Protein AF-0000000085035818 (afdb_homodimer)

Foldseek 3Di:
DPVCLVCVCQVCVVDDLLLLVVLVVVVCVVQFDDDFAEEEEEQCFLNSNQQSVLVVRHQYEYEHQDPSRQVNNCVVCPPRPSYYYYHDDLLPDDAADGQEYEYEDANLFQCLDPVSSLSNLLSVLRRHDAFGKYKYKHFAVQLCVVVVVAAQFWDWDWTDDDQKIKIKTKHWDADPVSQKIKMKIKIWMARNVVRDIDIDIDIGITHHDAPVRVQVSQVVSQKHWPAKDLDSDPDHDDSNRRMIITMITNHNPPPPPPVPPD/DPVCLVCVCQVCVVDDLLLLVVLVVVVCVVQFDDDFAEEEEEQCFLNSNQQSVLVVRHQYEYEHQDPSRQVNNCVVCPPRPSYYYYHDDLLPDDAADGQEYEYEDANLFQCLDPVSSLSNLLSVLRRHDAFHKYKYKHFAVQLCVVVVVAAQFWDWDWGDDVQKIKIKTKHWDADPVSQKIKMKIKIWMARNVVRDIDIDIDIGITHHDAPVRVQVSQVVSQKHWPAKDLDSDPDHDDSNRRMIITMITNHNPPPPDPVPPD

Nearest PDB structures (foldseek):
  7wzg-assembly1_A  TM=8.743E-01  e=3.008E-20  Streptomyces sp.
  3uj7-assembly1_A  TM=7.938E-01  e=1.396E-10  Plasmodium falciparum
  4iv8-assembly1_B  TM=7.281E-01  e=2.284E-10  Plasmodium knowlesi strain H
  4mwz-assembly1_A  TM=7.993E-01  e=1.847E-09  Plasmodium vivax Sal-1
  4krg-assembly2_B  TM=5.526E-01  e=1.899E-10  Haemonchus contortus

Organism: Korarchaeum cryptofilum (strain OPF8) (NCBI:txid374847)

InterPro domains:
  IPR029063 S-adenosyl-L-methionine-dependent methyltransferase superfamily [G3DSA:3.40.50.150] (6-232)
  IPR029063 S-adenosyl-L-methionine-dependent methyltransferase superfamily [SSF53335] (2-249)
  IPR041698 Methyltransferase domain 25 [PF13649] (39-132)

Sequence (524 aa):
MDRYAQYYDLLYANRNVSEEVDFLEEVIKKFYKGRARRVLDVGCGTGMHSIEFGRRGYEVVGIDVSEDMINRAREKAKGMENVKFLVGDASNMELRGFDVAIAMYGVISYFTEDESLVKFLEAARRSLVDGGLFIFDTWNILGVIEKRVYYEMPIPELRKSGNSLAIKESSWKIDLKDQIAALDIGWSIIDLSRGSVDIMDHKIRLRLFTPREIRYILRSRSFSVCEIYPDYEIVPFSGSSPEMVVVAKASHEELMGEYEQGMDRYAQYYDLLYANRNVSEEVDFLEEVIKKFYKGRARRVLDVGCGTGMHSIEFGRRGYEVVGIDVSEDMINRAREKAKGMENVKFLVGDASNMELRGFDVAIAMYGVISYFTEDESLVKFLEAARRSLVDGGLFIFDTWNILGVIEKRVYYEMPIPELRKSGNSLAIKESSWKIDLKDQIAALDIGWSIIDLSRGSVDIMDHKIRLRLFTPREIRYILRSRSFSVCEIYPDYEIVPFSGSSPEMVVVAKASHEELMGEYEQG

Secondary structure (DSSP, 8-state):
--HHHHHHHHHTTT--HHHHHHHHHHHHHHHSSS---EEEEET-TTTHHHHHHHHTT-EEEEEES-HHHHHHHHHHTTT-TTEEEEE--GGG-----EEEEEE-SSGGGG--SHHHHHHHHHHHHHHEEEEEEEEEEEEBHHHHHHHT---SS-EEEEEEETTEEEEEEEEEEEETTTTEEEEEEEEEEEETTTTEEEEEEEEEEEE-B-HHHHHHHHHTTTEEEEEEESSSS-SPPPTT-SEEEEEEEE-------STTT-/--HHHHHHHHHTTT--HHHHHHHHHHHHHHHSSS---EEEEET-TTTHHHHHHHHTT-EEEEEES-HHHHHHHHHHTTT-TTEEEEE--GGG-----EEEEEE-SSGGGG--SHHHHHHHHHHHHHHEEEEEEEEEEEEBHHHHHHHT---SS-EEEEEEETTEEEEEEEEEEEETTTTEEEEEEEEEEEETTTTEEEEEEEEEEEE-B-HHHHHHHHHTTTEEEEEEESSSS-SPPPTT-SEEEEEEEE-------STTT-

Radius of gyration: 27.31 Å; Cα contacts (8 Å, |Δi|>4): 1173; chains: 2; bounding box: 54×88×66 Å

pLDDT: mean 89.78, std 13.77, range [18.83, 98.81]

Solvent-accessible surface area (backbone atoms only — not comparable to full-atom values): 26909 Å² total; per-residue (Å²): 132,63,65,61,48,78,41,42,66,51,76,47,51,87,57,58,60,70,55,44,48,51,41,51,49,54,51,45,62,72,68,36,86,71,83,79,47,33,35,35,27,39,55,30,50,57,26,64,66,43,49,53,43,28,76,71,70,29,37,23,40,27,29,20,68,46,60,54,20,41,54,49,19,51,62,73,39,64,89,43,85,47,46,47,75,44,74,39,55,63,48,70,43,86,54,65,72,18,37,31,35,38,23,54,90,33,44,65,17,60,41,69,46,70,67,55,37,49,36,25,50,49,23,54,47,59,19,32,35,87,52,11,38,43,37,33,28,38,46,18,45,58,4,29,53,67,65,54,75,61,36,70,60,63,53,79,43,81,35,72,50,91,60,33,38,35,38,35,32,37,25,41,48,70,42,55,48,78,31,35,34,42,34,45,38,36,38,43,37,33,35,65,85,76,69,44,74,48,78,49,73,52,76,50,61,32,33,44,37,46,63,57,54,52,50,52,57,37,45,77,56,41,24,42,73,74,48,56,18,39,48,77,47,99,48,86,52,53,36,60,35,40,31,34,30,38,35,25,29,33,36,84,70,68,79,68,70,70,73,71,79,114,131,61,65,61,49,79,43,41,64,51,75,47,53,86,55,58,60,70,55,44,48,51,39,51,50,53,50,44,62,72,68,35,86,72,83,77,46,33,35,33,27,40,54,29,50,57,26,64,65,42,49,54,42,28,76,73,69,30,37,24,42,28,30,21,68,47,59,54,20,40,53,48,19,51,62,74,40,64,90,43,86,47,46,46,75,43,73,40,54,64,49,70,44,87,54,66,71,18,38,30,36,37,22,54,90,34,44,66,19,60,40,68,45,70,69,55,37,50,36,25,50,50,25,54,47,58,19,32,36,87,52,11,38,43,37,34,30,36,45,19,44,59,4,29,53,67,66,53,75,62,35,71,59,64,51,79,45,82,34,72,50,91,60,34,39,34,38,36,32,37,24,39,48,71,43,56,48,78,32,36,33,41,33,45,37,36,36,43,36,32,36,64,85,76,70,45,75,50,78,50,72,53,75,49,62,32,33,43,37,44,63,56,54,51,49,51,56,36,44,77,55,42,25,41,75,74,48,58,20,39,48,77,46,100,48,84,51,53,36,58,33,39,32,34,29,38,35,25,30,34,37,85,71,68,79,67,71,72,73,71,79,116

Structure (mmCIF, N/CA/C/O backbone):
data_AF-0000000085035818-model_v1
#
loop_
_entity.id
_entity.type
_entity.pdbx_description
1 polymer 'Methyltransferase type 11'
#
loop_
_atom_site.group_PDB
_atom_site.id
_atom_site.type_symbol
_atom_site.label_atom_id
_atom_site.label_alt_id
_atom_site.label_comp_id
_atom_site.label_asym_id
_atom_site.label_entity_id
_atom_site.label_seq_id
_atom_site.pdbx_PDB_ins_code
_atom_site.Cartn_x
_atom_site.Cartn_y
_atom_site.Cartn_z
_atom_site.occupancy
_atom_site.B_iso_or_equiv
_atom_site.auth_seq_id
_atom_site.auth_comp_id
_atom_site.auth_asym_id
_atom_site.auth_atom_id
_atom_site.pdbx_PDB_model_num
ATOM 1 N N . MET A 1 1 ? 23.812 -26.453 -13.141 1 49.22 1 MET A N 1
ATOM 2 C CA . MET A 1 1 ? 22.547 -27.188 -13.047 1 49.22 1 MET A CA 1
ATOM 3 C C . MET A 1 1 ? 21.703 -26.672 -11.883 1 49.22 1 MET A C 1
ATOM 5 O O . MET A 1 1 ? 22.234 -26.391 -10.805 1 49.22 1 MET A O 1
ATOM 9 N N . ASP A 1 2 ? 20.328 -26.125 -12.102 1 67.31 2 ASP A N 1
ATOM 10 C CA . ASP A 1 2 ? 19.391 -25.641 -11.078 1 67.31 2 ASP A CA 1
ATOM 11 C C . ASP A 1 2 ? 18.891 -26.797 -10.219 1 67.31 2 ASP A C 1
ATOM 13 O O . ASP A 1 2 ? 17.953 -27.5 -10.609 1 67.31 2 ASP A O 1
ATOM 17 N N . ARG A 1 3 ? 19.781 -27.297 -9.211 1 73.69 3 ARG A N 1
ATOM 18 C CA . ARG A 1 3 ? 19.438 -28.391 -8.312 1 73.69 3 ARG A CA 1
ATOM 19 C C . ARG A 1 3 ? 18.031 -28.219 -7.75 1 73.69 3 ARG A C 1
ATOM 21 O O . ARG A 1 3 ? 17.359 -29.203 -7.434 1 73.69 3 ARG A O 1
ATOM 28 N N . TYR A 1 4 ? 17.625 -27.016 -7.703 1 80.12 4 TYR A N 1
ATOM 29 C CA . TYR A 1 4 ? 16.281 -26.734 -7.203 1 80.12 4 TYR A CA 1
ATOM 30 C C . TYR A 1 4 ? 15.227 -27.391 -8.078 1 80.12 4 TYR A C 1
ATOM 32 O O . TYR A 1 4 ? 14.266 -27.969 -7.562 1 80.12 4 TYR A O 1
ATOM 40 N N . ALA A 1 5 ? 15.516 -27.438 -9.289 1 82.19 5 ALA A N 1
ATOM 41 C CA . ALA A 1 5 ? 14.57 -28 -10.25 1 82.19 5 ALA A CA 1
ATOM 42 C C . ALA A 1 5 ? 14.391 -29.5 -10.023 1 82.19 5 ALA A C 1
ATOM 44 O O . ALA A 1 5 ? 13.297 -30.031 -10.195 1 82.19 5 ALA A O 1
ATOM 45 N N . GLN A 1 6 ? 15.484 -30.125 -9.586 1 78.5 6 GLN A N 1
ATOM 46 C CA . GLN A 1 6 ? 15.477 -31.578 -9.391 1 78.5 6 GLN A CA 1
ATOM 47 C C . GLN A 1 6 ? 14.547 -31.969 -8.25 1 78.5 6 GLN A C 1
ATOM 49 O O . GLN A 1 6 ? 13.898 -33.031 -8.305 1 78.5 6 GLN A O 1
ATOM 54 N N . TYR A 1 7 ? 14.445 -31.047 -7.312 1 77.56 7 TYR A N 1
ATOM 55 C CA . TYR A 1 7 ? 13.703 -31.406 -6.109 1 77.56 7 TYR A CA 1
ATOM 56 C C . TYR A 1 7 ? 12.406 -30.609 -6.008 1 77.56 7 TYR A C 1
ATOM 58 O O . TYR A 1 7 ? 11.688 -30.719 -5.016 1 77.56 7 TYR A O 1
ATOM 66 N N . TYR A 1 8 ? 12.102 -29.859 -6.949 1 82.88 8 TYR A N 1
ATOM 67 C CA . TYR A 1 8 ? 11 -28.906 -6.883 1 82.88 8 TYR A CA 1
ATOM 68 C C . TYR A 1 8 ? 9.703 -29.594 -6.484 1 82.88 8 TYR A C 1
ATOM 70 O O . TYR A 1 8 ? 9.008 -29.141 -5.57 1 82.88 8 TYR A O 1
ATOM 78 N N . ASP A 1 9 ? 9.469 -30.75 -7.105 1 79.12 9 ASP A N 1
ATOM 79 C CA . ASP A 1 9 ? 8.211 -31.438 -6.832 1 79.12 9 ASP A CA 1
ATOM 80 C C . ASP A 1 9 ? 8.148 -31.922 -5.387 1 79.12 9 ASP A C 1
ATOM 82 O O . ASP A 1 9 ? 7.082 -31.922 -4.77 1 79.12 9 ASP A O 1
ATOM 86 N N . LEU A 1 10 ? 9.312 -32.344 -4.941 1 76.12 10 LEU A N 1
ATOM 87 C CA . LEU A 1 10 ? 9.391 -32.75 -3.539 1 76.12 10 LEU A CA 1
ATOM 88 C C . LEU A 1 10 ? 9.156 -31.547 -2.621 1 76.12 10 LEU A C 1
ATOM 90 O O . LEU A 1 10 ? 8.422 -31.656 -1.636 1 76.12 10 LEU A O 1
ATOM 94 N N . LEU A 1 11 ? 9.664 -30.422 -2.982 1 77.38 11 LEU A N 1
ATOM 95 C CA . LEU A 1 11 ? 9.602 -29.203 -2.16 1 77.38 11 LEU A CA 1
ATOM 96 C C . LEU A 1 11 ? 8.18 -28.688 -2.076 1 77.38 11 LEU A C 1
ATOM 98 O O . LEU A 1 11 ? 7.793 -28.062 -1.076 1 77.38 11 LEU A O 1
ATOM 102 N N . TYR A 1 12 ? 7.367 -29.047 -3.053 1 76.56 12 TYR A N 1
ATOM 103 C CA . TYR A 1 12 ? 5.98 -28.594 -3.104 1 76.56 12 TYR A CA 1
ATOM 104 C C . TYR A 1 12 ? 5.016 -29.766 -2.99 1 76.56 12 TYR A C 1
ATOM 106 O O . TYR A 1 12 ? 3.859 -29.672 -3.416 1 76.56 12 TYR A O 1
ATOM 114 N N . ALA A 1 13 ? 5.496 -30.844 -2.455 1 73.25 13 ALA A N 1
ATOM 115 C CA . ALA A 1 13 ? 4.715 -32.062 -2.318 1 73.25 13 ALA A CA 1
ATOM 116 C C . ALA A 1 13 ? 3.514 -31.859 -1.401 1 73.25 13 ALA A C 1
ATOM 118 O O . ALA A 1 13 ? 2.559 -32.625 -1.428 1 73.25 13 ALA A O 1
ATOM 119 N N . ASN A 1 14 ? 3.592 -30.766 -0.601 1 75.06 14 ASN A N 1
ATOM 120 C CA . ASN A 1 14 ? 2.488 -30.469 0.304 1 75.06 14 ASN A CA 1
ATOM 121 C C . ASN A 1 14 ? 1.333 -29.797 -0.429 1 75.06 14 ASN A C 1
ATOM 123 O O . ASN A 1 14 ? 0.246 -29.641 0.129 1 75.06 14 ASN A O 1
ATOM 127 N N . ARG A 1 15 ? 1.531 -29.516 -1.627 1 83.88 15 ARG A N 1
ATOM 128 C CA . ARG A 1 15 ? 0.504 -28.812 -2.396 1 83.88 15 ARG A CA 1
ATOM 129 C C . ARG A 1 15 ? -0.411 -29.812 -3.109 1 83.88 15 ARG A C 1
ATOM 131 O O . ARG A 1 15 ? 0.049 -30.844 -3.609 1 83.88 15 ARG A O 1
ATOM 138 N N . ASN A 1 16 ? -1.673 -29.484 -3.084 1 91.06 16 ASN A N 1
ATOM 139 C CA . ASN A 1 16 ? -2.664 -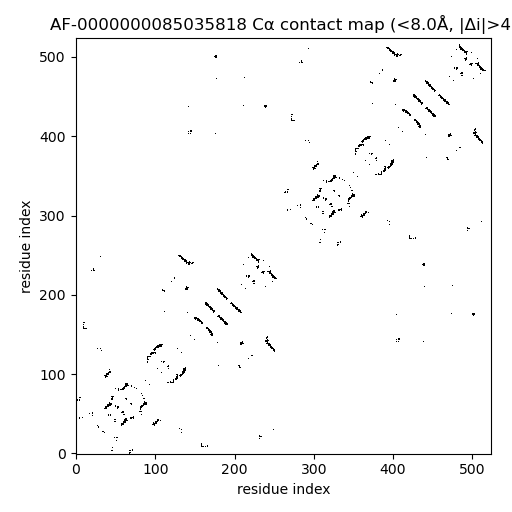30.234 -3.85 1 91.06 16 ASN A CA 1
ATOM 140 C C . ASN A 1 16 ? -3.041 -29.516 -5.137 1 91.06 16 ASN A C 1
ATOM 142 O O . ASN A 1 16 ? -4.012 -28.75 -5.168 1 91.06 16 ASN A O 1
ATOM 146 N N . VAL A 1 17 ? -2.32 -29.891 -6.184 1 94.62 17 VAL A N 1
ATOM 147 C CA . VAL A 1 17 ? -2.42 -29.172 -7.449 1 94.62 17 VAL A CA 1
ATOM 148 C C . VAL A 1 17 ? -3.809 -29.375 -8.055 1 94.62 17 VAL A C 1
ATOM 150 O O . VAL A 1 17 ? -4.387 -28.453 -8.633 1 94.62 17 VAL A O 1
ATOM 153 N N . SER A 1 18 ? -4.34 -30.578 -7.93 1 96.31 18 SER A N 1
ATOM 154 C CA . SER A 1 18 ? -5.672 -30.859 -8.453 1 96.31 18 SER A CA 1
ATOM 155 C C . SER A 1 18 ? -6.719 -29.938 -7.832 1 96.31 18 SER A C 1
ATOM 157 O O . SER A 1 18 ? -7.555 -29.375 -8.539 1 96.31 18 SER A O 1
ATOM 159 N N . GLU A 1 19 ? -6.598 -29.766 -6.555 1 96.06 19 GLU A N 1
ATOM 160 C CA . GLU A 1 19 ? -7.535 -28.875 -5.859 1 96.06 19 GLU A CA 1
ATOM 161 C C . GLU A 1 19 ? -7.324 -27.422 -6.258 1 96.06 19 GLU A C 1
ATOM 163 O O . GLU A 1 19 ? -8.281 -26.656 -6.352 1 96.06 19 GLU A O 1
ATOM 168 N N . GLU A 1 20 ? -6.094 -27.094 -6.383 1 97.19 20 GLU A N 1
ATOM 169 C CA . GLU A 1 20 ? -5.789 -25.734 -6.812 1 97.19 20 GLU A CA 1
ATOM 170 C C . GLU A 1 20 ? -6.371 -25.453 -8.195 1 97.19 20 GLU A C 1
ATOM 172 O O . GLU A 1 20 ? -6.938 -24.375 -8.43 1 97.19 20 GLU A O 1
ATOM 177 N N . VAL A 1 21 ? -6.309 -26.406 -9.102 1 98.12 21 VAL A N 1
ATOM 178 C CA . VAL A 1 21 ? -6.844 -26.219 -10.445 1 98.12 21 VAL A CA 1
ATOM 179 C C . VAL A 1 21 ? -8.367 -26.281 -10.406 1 98.12 21 VAL A C 1
ATOM 181 O O . VAL A 1 21 ? -9.047 -25.594 -11.156 1 98.12 21 VAL A O 1
ATOM 184 N N . ASP A 1 22 ? -8.961 -27.094 -9.43 1 97.94 22 ASP A N 1
ATOM 185 C CA . ASP A 1 22 ? -10.406 -27.031 -9.203 1 97.94 22 ASP A CA 1
ATOM 186 C C . ASP A 1 22 ? -10.852 -25.609 -8.906 1 97.94 22 ASP A C 1
ATOM 188 O O . ASP A 1 22 ? -11.82 -25.109 -9.5 1 97.94 22 ASP A O 1
ATOM 192 N N . PHE A 1 23 ? -10.133 -25 -7.996 1 97.94 23 PHE A N 1
ATOM 193 C CA . PHE A 1 23 ? -10.414 -23.609 -7.629 1 97.94 23 PHE A CA 1
ATOM 194 C C . PHE A 1 23 ? -10.297 -22.688 -8.844 1 97.94 23 PHE A C 1
ATOM 196 O O . PHE A 1 23 ? -11.18 -21.875 -9.094 1 97.94 23 PHE A O 1
ATOM 203 N N . LEU A 1 24 ? -9.195 -22.812 -9.625 1 98.5 24 LEU A N 1
ATOM 204 C CA . LEU A 1 24 ? -8.953 -21.969 -10.789 1 98.5 24 LEU A CA 1
ATOM 205 C C . LEU A 1 24 ? -10.062 -22.141 -11.828 1 98.5 24 LEU A C 1
ATOM 207 O O . LEU A 1 24 ? -10.523 -21.156 -12.414 1 98.5 24 LEU A O 1
ATOM 211 N N . GLU A 1 25 ? -10.5 -23.375 -12.039 1 97.94 25 GLU A N 1
ATOM 212 C CA . GLU A 1 25 ? -11.57 -23.625 -12.992 1 97.94 25 GLU A CA 1
ATOM 213 C C . GLU A 1 25 ? -12.875 -22.969 -12.547 1 97.94 25 GLU A C 1
ATOM 215 O O . GLU A 1 25 ? -13.625 -22.438 -13.367 1 97.94 25 GLU A O 1
ATOM 220 N N . GLU A 1 26 ? -13.133 -23.109 -11.273 1 97.38 26 GLU A N 1
ATOM 221 C CA . GLU A 1 26 ? -14.336 -22.469 -10.742 1 97.38 26 GLU A CA 1
ATOM 222 C C . GLU A 1 26 ? -14.305 -20.953 -10.961 1 97.38 26 GLU A C 1
ATOM 224 O O . GLU A 1 26 ? -15.312 -20.359 -11.328 1 97.38 26 GLU A O 1
ATOM 229 N N . VAL A 1 27 ? -13.148 -20.406 -10.703 1 97.44 27 VAL A N 1
ATOM 230 C CA . VAL A 1 27 ? -12.945 -18.969 -10.875 1 97.44 27 VAL A CA 1
ATOM 231 C C . VAL A 1 27 ? -13.094 -18.609 -12.352 1 97.44 27 VAL A C 1
ATOM 233 O O . VAL A 1 27 ? -13.734 -17.609 -12.688 1 97.44 27 VAL A O 1
ATOM 236 N N . ILE A 1 28 ? -12.516 -19.391 -13.25 1 98.25 28 ILE A N 1
ATOM 237 C CA . ILE A 1 28 ? -12.594 -19.156 -14.688 1 98.25 28 ILE A CA 1
ATOM 238 C C . ILE A 1 28 ? -14.047 -19.203 -15.141 1 98.25 28 ILE A C 1
ATOM 240 O O . ILE A 1 28 ? -14.508 -18.312 -15.875 1 98.25 28 ILE A O 1
ATOM 244 N N . LYS A 1 29 ? -14.766 -20.156 -14.68 1 97.12 29 LYS A N 1
ATOM 245 C CA . LYS A 1 29 ? -16.172 -20.297 -15.039 1 97.12 29 LYS A CA 1
ATOM 246 C C . LYS A 1 29 ? -16.984 -19.094 -14.594 1 97.12 29 LYS A C 1
ATOM 248 O O . LYS A 1 29 ? -17.891 -18.656 -15.297 1 97.12 29 LYS A O 1
ATOM 253 N N . LYS A 1 30 ? -16.625 -18.578 -13.484 1 96.69 30 LYS A N 1
ATOM 254 C CA . LYS A 1 30 ? -17.375 -17.484 -12.883 1 96.69 30 LYS A CA 1
ATOM 255 C C . LYS A 1 30 ? -17.125 -16.172 -13.633 1 96.69 30 LYS A C 1
ATOM 257 O O . LYS A 1 30 ? -18.047 -15.367 -13.789 1 96.69 30 LYS A O 1
ATOM 262 N N . PHE A 1 31 ? -15.875 -15.953 -14.141 1 96.94 31 PHE A N 1
ATOM 263 C CA . PHE A 1 31 ? -15.547 -14.594 -14.539 1 96.94 31 PHE A CA 1
ATOM 264 C C . PHE A 1 31 ? -15.242 -14.523 -16.031 1 96.94 31 PHE A C 1
ATOM 266 O O . PHE A 1 31 ? -15.203 -13.438 -16.609 1 96.94 31 PHE A O 1
ATOM 273 N N . TYR A 1 32 ? -14.898 -15.617 -16.578 1 95.38 32 TYR A N 1
ATOM 274 C CA . TYR A 1 32 ? -14.656 -15.625 -18.016 1 95.38 32 TYR A CA 1
ATOM 275 C C . TYR A 1 32 ? -15.945 -15.875 -18.781 1 95.38 32 TYR A C 1
ATOM 277 O O . TYR A 1 32 ? -16.688 -16.812 -18.469 1 95.38 32 TYR A O 1
ATOM 285 N N . LYS A 1 33 ? -16.219 -14.977 -19.734 1 90.44 33 LYS A N 1
ATOM 286 C CA . LYS A 1 33 ? -17.391 -15.18 -20.578 1 90.44 33 LYS A CA 1
ATOM 287 C C . LYS A 1 33 ? -17.125 -16.234 -21.641 1 90.44 33 LYS A C 1
ATOM 289 O O . LYS A 1 33 ? -16.25 -16.062 -22.484 1 90.44 33 LYS A O 1
ATOM 294 N N . GLY A 1 34 ? -17.781 -17.297 -21.656 1 90.56 34 GLY A N 1
ATOM 295 C CA . GLY A 1 34 ? -17.594 -18.375 -22.609 1 90.56 34 GLY A CA 1
ATOM 296 C C . GLY A 1 34 ? -16.766 -19.516 -22.047 1 90.56 34 GLY A C 1
ATOM 297 O O . GLY A 1 34 ? -16.703 -19.703 -20.828 1 90.56 34 GLY A O 1
ATOM 298 N N . ARG A 1 35 ? -16.266 -20.328 -22.969 1 93.62 35 ARG A N 1
ATOM 299 C CA . ARG A 1 35 ? -15.445 -21.469 -22.578 1 93.62 35 ARG A CA 1
ATOM 300 C C . ARG A 1 35 ? -13.969 -21.188 -22.828 1 93.62 35 ARG A C 1
ATOM 302 O O . ARG A 1 35 ? -13.555 -21.062 -23.984 1 93.62 35 ARG A O 1
ATOM 309 N N . ALA A 1 36 ? -13.25 -21.094 -21.766 1 97.25 36 ALA A N 1
ATOM 310 C CA . ALA A 1 36 ? -11.805 -20.922 -21.891 1 97.25 36 ALA A CA 1
ATOM 311 C C . ALA A 1 36 ? -11.141 -22.188 -22.422 1 97.25 36 ALA A C 1
ATOM 313 O O . ALA A 1 36 ? -11.492 -23.297 -22.016 1 97.25 36 ALA A O 1
ATOM 314 N N . ARG A 1 37 ? -10.203 -22.047 -23.328 1 97.69 37 ARG A N 1
ATOM 315 C CA . ARG A 1 37 ? -9.539 -23.203 -23.938 1 97.69 37 ARG A CA 1
ATOM 316 C C . ARG A 1 37 ? -8.023 -23.078 -23.828 1 97.69 37 ARG A C 1
ATOM 318 O O . ARG A 1 37 ? -7.332 -24.078 -23.594 1 97.69 37 ARG A O 1
ATOM 325 N N . ARG A 1 38 ? -7.523 -21.906 -24.031 1 98.75 38 ARG A N 1
ATOM 326 C CA . ARG A 1 38 ? -6.078 -21.703 -24.062 1 98.75 38 ARG A CA 1
ATOM 327 C C . ARG A 1 38 ? -5.59 -21.031 -22.781 1 98.75 38 ARG A C 1
ATOM 329 O O . ARG A 1 38 ? -6.047 -19.938 -22.438 1 98.75 38 ARG A O 1
ATOM 336 N N . VAL A 1 39 ? -4.688 -21.641 -22.109 1 98.81 39 VAL A N 1
ATOM 337 C CA . VAL A 1 39 ? -4.168 -21.172 -20.828 1 98.81 39 VAL A CA 1
ATOM 338 C C . VAL A 1 39 ? -2.668 -20.906 -20.938 1 98.81 39 VAL A C 1
ATOM 340 O O . VAL A 1 39 ? -1.927 -21.75 -21.469 1 98.81 39 VAL A O 1
ATOM 343 N N . LEU A 1 40 ? -2.279 -19.75 -20.578 1 98.81 40 LEU A N 1
ATOM 344 C CA . LEU A 1 40 ? -0.866 -19.422 -20.422 1 98.81 40 LEU A CA 1
ATOM 345 C C . LEU A 1 40 ? -0.429 -19.547 -18.969 1 98.81 40 LEU A C 1
ATOM 347 O O . LEU A 1 40 ? -1.027 -18.922 -18.094 1 98.81 40 LEU A O 1
ATOM 351 N N . ASP A 1 41 ? 0.525 -20.344 -18.703 1 98.81 41 ASP A N 1
ATOM 352 C CA . ASP A 1 41 ? 1.084 -20.547 -17.375 1 98.81 41 ASP A CA 1
ATOM 353 C C . ASP A 1 41 ? 2.447 -19.875 -17.234 1 98.81 41 ASP A C 1
ATOM 355 O O . ASP A 1 41 ? 3.471 -20.453 -17.609 1 98.81 41 ASP A O 1
ATOM 359 N N . VAL A 1 42 ? 2.457 -18.656 -16.625 1 98.44 42 VAL A N 1
ATOM 360 C CA . VAL A 1 42 ? 3.668 -17.859 -16.5 1 98.44 42 VAL A CA 1
ATOM 361 C C . VAL A 1 42 ? 4.418 -18.25 -15.234 1 98.44 42 VAL A C 1
ATOM 363 O O . VAL A 1 42 ? 3.84 -18.266 -14.148 1 98.44 42 VAL A O 1
ATOM 366 N N . GLY A 1 43 ? 5.723 -18.375 -15.375 1 97.44 43 GLY A N 1
ATOM 367 C CA . GLY A 1 43 ? 6.453 -18.953 -14.258 1 97.44 43 GLY A CA 1
ATOM 368 C C . GLY A 1 43 ? 6 -20.344 -13.898 1 97.44 43 GLY A C 1
ATOM 369 O O . GLY A 1 43 ? 5.719 -20.641 -12.742 1 97.44 43 GLY A O 1
ATOM 370 N N . CYS A 1 44 ? 6.035 -21.25 -14.852 1 97.69 44 CYS A N 1
ATOM 371 C CA . CYS A 1 44 ? 5.336 -22.516 -14.734 1 97.69 44 CYS A CA 1
ATOM 372 C C . CYS A 1 44 ? 6.164 -23.531 -13.945 1 97.69 44 CYS A C 1
ATOM 374 O O . CYS A 1 44 ? 5.656 -24.578 -13.539 1 97.69 44 CYS A O 1
ATOM 376 N N . GLY A 1 45 ? 7.461 -23.266 -13.68 1 95.94 45 GLY A N 1
ATOM 377 C CA . GLY A 1 45 ? 8.312 -24.234 -13 1 95.94 45 GLY A CA 1
ATOM 378 C C . GLY A 1 45 ? 8.352 -25.578 -13.695 1 95.94 45 GLY A C 1
ATOM 379 O O . GLY A 1 45 ? 8.602 -25.656 -14.898 1 95.94 45 GLY A O 1
ATOM 380 N N . THR A 1 46 ? 8.086 -26.609 -12.945 1 95.56 46 THR A N 1
ATOM 381 C CA . THR A 1 46 ? 8.125 -27.953 -13.523 1 95.56 46 THR A CA 1
ATOM 382 C C . THR A 1 46 ? 6.781 -28.312 -14.141 1 95.56 46 THR A C 1
ATOM 384 O O . THR A 1 46 ? 6.508 -29.484 -14.398 1 95.56 46 THR A O 1
ATOM 387 N N . GLY A 1 47 ? 5.898 -27.375 -14.25 1 97.38 47 GLY A N 1
ATOM 388 C CA . GLY A 1 47 ? 4.688 -27.516 -15.047 1 97.38 47 GLY A CA 1
ATOM 389 C C . GLY A 1 47 ? 3.543 -28.156 -14.297 1 97.38 47 GLY A C 1
ATOM 390 O O . GLY A 1 47 ? 2.652 -28.75 -14.898 1 97.38 47 GLY A O 1
ATOM 391 N N . MET A 1 48 ? 3.477 -28.062 -12.953 1 96.19 48 MET A N 1
ATOM 392 C CA . MET A 1 48 ? 2.459 -28.734 -12.148 1 96.19 48 MET A CA 1
ATOM 393 C C . MET A 1 48 ? 1.061 -28.266 -12.539 1 96.19 48 MET A C 1
ATOM 395 O O . MET A 1 48 ? 0.197 -29.078 -12.867 1 96.19 48 MET A O 1
ATOM 399 N N . HIS A 1 49 ? 0.834 -27.016 -12.562 1 98.12 49 HIS A N 1
ATOM 400 C CA . HIS A 1 49 ? -0.469 -26.484 -12.953 1 98.12 49 HIS A CA 1
ATOM 401 C C . HIS A 1 49 ? -0.728 -26.688 -14.438 1 98.12 49 HIS A C 1
ATOM 403 O O . HIS A 1 49 ? -1.84 -27.047 -14.836 1 98.12 49 HIS A O 1
ATOM 409 N N . SER A 1 50 ? 0.323 -26.516 -15.281 1 98.62 50 SER A N 1
ATOM 410 C CA . SER A 1 50 ? 0.209 -26.688 -16.719 1 98.62 50 SER A CA 1
ATOM 411 C C . SER A 1 50 ? -0.293 -28.078 -17.078 1 98.62 50 SER A C 1
ATOM 413 O O . SER A 1 50 ? -1.229 -28.234 -17.859 1 98.62 50 SER A O 1
ATOM 415 N N . ILE A 1 51 ? 0.311 -29.062 -16.484 1 98.31 51 ILE A N 1
ATOM 416 C CA . ILE A 1 51 ? 0.02 -30.453 -16.797 1 98.31 51 ILE A CA 1
ATOM 417 C C . ILE A 1 51 ? -1.393 -30.797 -16.328 1 98.31 51 ILE A C 1
ATOM 419 O O . ILE A 1 51 ? -2.143 -31.469 -17.047 1 98.31 51 ILE A O 1
ATOM 423 N N . GLU A 1 52 ? -1.752 -30.312 -15.125 1 98.25 52 GLU A N 1
ATOM 424 C CA . GLU A 1 52 ? -3.096 -30.562 -14.617 1 98.25 52 GLU A CA 1
ATOM 425 C C . GLU A 1 52 ? -4.156 -29.938 -15.516 1 98.25 52 GLU A C 1
ATOM 427 O O . GLU A 1 52 ? -5.16 -30.578 -15.836 1 98.25 52 GL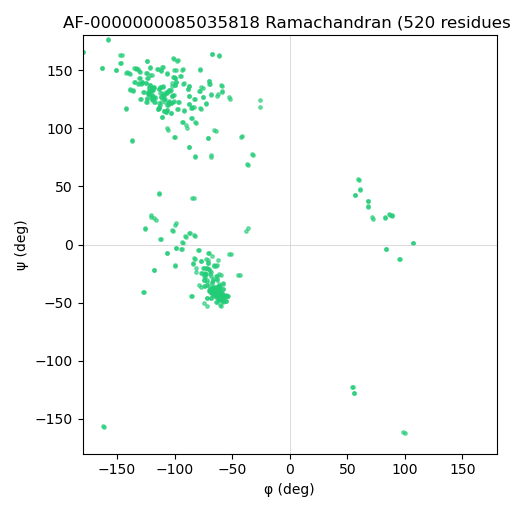U A O 1
ATOM 432 N N . PHE A 1 53 ? -3.988 -28.734 -15.945 1 98.69 53 PHE A N 1
ATOM 433 C CA . PHE A 1 53 ? -4.895 -28.109 -16.891 1 98.69 53 PHE A CA 1
ATOM 434 C C . PHE A 1 53 ? -4.969 -28.906 -18.188 1 98.69 53 PHE A C 1
ATOM 436 O O . PHE A 1 53 ? -6.051 -29.109 -18.75 1 98.69 53 PHE A O 1
ATOM 443 N N . GLY A 1 54 ? -3.799 -29.328 -18.688 1 98.69 54 GLY A N 1
ATOM 444 C CA . GLY A 1 54 ? -3.752 -30.141 -19.891 1 98.69 54 GLY A CA 1
ATOM 445 C C . GLY A 1 54 ? -4.574 -31.422 -19.781 1 98.69 54 GLY A C 1
ATOM 446 O O . GLY A 1 54 ? -5.312 -31.766 -20.703 1 98.69 54 GLY A O 1
ATOM 447 N N . ARG A 1 55 ? -4.445 -32.062 -18.672 1 98.12 55 ARG A N 1
ATOM 448 C CA . ARG A 1 55 ? -5.199 -33.312 -18.422 1 98.12 55 ARG A CA 1
ATOM 449 C C . ARG A 1 55 ? -6.699 -33.031 -18.453 1 98.12 55 ARG A C 1
ATOM 451 O O . ARG A 1 55 ? -7.484 -33.906 -18.797 1 98.12 55 ARG A O 1
ATOM 458 N N . ARG A 1 56 ? -7.023 -31.828 -18.172 1 97.88 56 ARG A N 1
ATOM 459 C CA . ARG A 1 56 ? -8.438 -31.469 -18.094 1 97.88 56 ARG A CA 1
ATOM 460 C C . ARG A 1 56 ? -8.938 -30.938 -19.422 1 97.88 56 ARG A C 1
ATOM 462 O O . ARG A 1 56 ? -10.07 -30.453 -19.516 1 97.88 56 ARG A O 1
ATOM 469 N N . GLY A 1 57 ? -8.086 -30.906 -20.469 1 97.69 57 GLY A N 1
ATOM 470 C CA . GLY A 1 57 ? -8.547 -30.641 -21.812 1 97.69 57 GLY A CA 1
ATOM 471 C C . GLY A 1 57 ? -8.164 -29.266 -22.312 1 97.69 57 GLY A C 1
ATOM 472 O O . GLY A 1 57 ? -8.5 -28.891 -23.453 1 97.69 57 GLY A O 1
ATOM 473 N N . TYR A 1 58 ? -7.473 -28.484 -21.547 1 98.56 58 TYR A N 1
ATOM 474 C CA . TYR A 1 58 ? -7.035 -27.156 -21.969 1 98.56 58 TYR A CA 1
ATOM 475 C C . TYR A 1 58 ? -5.82 -27.25 -22.891 1 98.56 58 TYR A C 1
ATOM 477 O O . TYR A 1 58 ? -5.059 -28.219 -22.812 1 98.56 58 TYR A O 1
ATOM 485 N N . GLU A 1 59 ? -5.66 -26.312 -23.797 1 98.81 59 GLU A N 1
ATOM 486 C CA . GLU A 1 59 ? -4.391 -26.062 -24.469 1 98.81 59 GLU A CA 1
ATOM 487 C C . GLU A 1 59 ? -3.5 -25.141 -23.625 1 98.81 59 GLU A C 1
ATOM 489 O O . GLU A 1 59 ? -3.871 -24 -23.344 1 98.81 59 GLU A O 1
ATOM 494 N N . VAL A 1 60 ? -2.363 -25.656 -23.234 1 98.81 60 VAL A N 1
ATOM 495 C CA . VAL A 1 60 ? -1.582 -24.922 -22.234 1 98.81 60 VAL A CA 1
ATOM 496 C C . VAL A 1 60 ? -0.191 -24.625 -22.797 1 98.81 60 VAL A C 1
ATOM 498 O O . VAL A 1 60 ? 0.426 -25.484 -23.438 1 98.81 60 VAL A O 1
ATOM 501 N N . VAL A 1 61 ? 0.229 -23.422 -22.672 1 98.75 61 VAL A N 1
ATOM 502 C CA . VAL A 1 61 ? 1.626 -23.047 -22.859 1 98.75 61 VAL A CA 1
ATOM 503 C C . VAL A 1 61 ? 2.23 -22.578 -21.547 1 98.75 61 VAL A C 1
ATOM 505 O O . VAL A 1 61 ? 1.713 -21.656 -20.922 1 98.75 61 VAL A O 1
ATOM 508 N N . GLY A 1 62 ? 3.201 -23.25 -21.062 1 98.62 62 GLY A N 1
ATOM 509 C CA . GLY A 1 62 ? 3.963 -22.828 -19.906 1 98.62 62 GLY A CA 1
ATOM 510 C C . GLY A 1 62 ? 5.273 -22.156 -20.266 1 98.62 62 GLY A C 1
ATOM 511 O O . GLY A 1 62 ? 5.957 -22.562 -21.203 1 98.62 62 GLY A O 1
ATOM 512 N N . ILE A 1 63 ? 5.617 -21.109 -19.547 1 98.19 63 ILE A N 1
ATOM 513 C CA . ILE A 1 63 ? 6.875 -20.422 -19.781 1 98.19 63 ILE A CA 1
ATOM 514 C C . ILE A 1 63 ? 7.613 -20.219 -18.453 1 98.19 63 ILE A C 1
ATOM 516 O O . ILE A 1 63 ? 6.992 -19.922 -17.438 1 98.19 63 ILE A O 1
ATOM 520 N N . ASP A 1 64 ? 8.875 -20.406 -18.422 1 97.12 64 ASP A N 1
ATOM 521 C CA . ASP A 1 64 ? 9.75 -20.188 -17.281 1 97.12 64 ASP A CA 1
ATOM 522 C C . ASP A 1 64 ? 11.156 -19.812 -17.734 1 97.12 64 ASP A C 1
ATOM 524 O O . ASP A 1 64 ? 11.609 -20.234 -18.797 1 97.12 64 ASP A O 1
ATOM 528 N N . VAL A 1 65 ? 11.789 -19.031 -16.891 1 95.5 65 VAL A N 1
ATOM 529 C CA . VAL A 1 65 ? 13.117 -18.547 -17.25 1 95.5 65 VAL A CA 1
ATOM 530 C C . VAL A 1 65 ? 14.148 -19.656 -17.078 1 95.5 65 VAL A C 1
ATOM 532 O O . VAL A 1 65 ? 15.195 -19.641 -17.719 1 95.5 65 VAL A O 1
ATOM 535 N N . SER A 1 66 ? 13.891 -20.641 -16.234 1 94.94 66 SER A N 1
ATOM 536 C CA . SER A 1 66 ? 14.836 -21.703 -15.922 1 94.94 66 SER A CA 1
ATOM 537 C C . SER A 1 66 ? 14.75 -22.844 -16.938 1 94.94 66 SER A C 1
ATOM 539 O O . SER A 1 66 ? 13.75 -23.562 -16.984 1 94.94 66 SER A O 1
ATOM 541 N N . GLU A 1 67 ? 15.844 -23.062 -17.641 1 96 67 GLU A N 1
ATOM 542 C CA . GLU A 1 67 ? 15.914 -24.156 -18.594 1 96 67 GLU A CA 1
ATOM 543 C C . GLU A 1 67 ? 15.75 -25.516 -17.891 1 96 67 GLU A C 1
ATOM 545 O O . GLU A 1 67 ? 15.125 -26.422 -18.438 1 96 67 GLU A O 1
ATOM 550 N N . ASP A 1 68 ? 16.328 -25.609 -16.75 1 95.06 68 ASP A N 1
ATOM 551 C CA . ASP A 1 68 ? 16.234 -26.859 -15.992 1 95.06 68 ASP A CA 1
ATOM 552 C C . ASP A 1 68 ? 14.781 -27.156 -15.594 1 95.06 68 ASP A C 1
ATOM 554 O O . ASP A 1 68 ? 14.344 -28.297 -15.656 1 95.06 68 ASP A O 1
ATOM 558 N N . MET A 1 69 ? 14.055 -26.203 -15.172 1 95.38 69 MET A N 1
ATOM 559 C CA . MET A 1 69 ? 12.641 -26.375 -14.836 1 95.38 69 MET A CA 1
ATOM 560 C C . MET A 1 69 ? 11.844 -26.828 -16.062 1 95.38 69 MET A C 1
ATOM 562 O O . MET A 1 69 ? 11.062 -27.766 -15.977 1 95.38 69 MET A O 1
ATOM 566 N N . ILE A 1 70 ? 12.117 -26.203 -17.188 1 97.06 70 ILE A N 1
ATOM 567 C CA . ILE A 1 70 ? 11.375 -26.484 -18.406 1 97.06 70 ILE A CA 1
ATOM 568 C C . ILE A 1 70 ? 11.695 -27.891 -18.891 1 97.06 70 ILE A C 1
ATOM 570 O O . ILE A 1 70 ? 10.805 -28.609 -19.359 1 97.06 70 ILE A O 1
ATOM 574 N N . ASN A 1 71 ? 12.93 -28.266 -18.812 1 96.69 71 ASN A N 1
ATOM 575 C CA . ASN A 1 71 ? 13.297 -29.625 -19.188 1 96.69 71 ASN A CA 1
ATOM 576 C C . ASN A 1 71 ? 12.523 -30.656 -18.375 1 96.69 71 ASN A C 1
ATOM 578 O O . ASN A 1 71 ? 12.023 -31.641 -18.922 1 96.69 71 ASN A O 1
ATOM 582 N N . ARG A 1 72 ? 12.43 -30.406 -17.094 1 95.5 72 ARG A N 1
ATOM 583 C CA . ARG A 1 72 ? 11.656 -31.281 -16.234 1 95.5 72 ARG A CA 1
ATOM 584 C C . ARG A 1 72 ? 10.18 -31.266 -16.625 1 95.5 72 ARG A C 1
ATOM 586 O O . ARG A 1 72 ? 9.523 -32.312 -16.641 1 95.5 72 ARG A O 1
ATOM 593 N N . ALA A 1 73 ? 9.68 -30.141 -16.875 1 97.25 73 ALA A N 1
ATOM 594 C CA . ALA A 1 73 ? 8.281 -30 -17.281 1 97.25 73 ALA A CA 1
ATOM 595 C C . ALA A 1 73 ? 7.984 -30.781 -18.547 1 97.25 73 ALA A C 1
ATOM 597 O O . ALA A 1 73 ? 6.984 -31.5 -18.625 1 97.25 73 ALA A O 1
ATOM 598 N N . ARG A 1 74 ? 8.859 -30.703 -19.547 1 97.75 74 ARG A N 1
ATOM 599 C CA . ARG A 1 74 ? 8.703 -31.422 -20.797 1 97.75 74 ARG A CA 1
ATOM 600 C C . ARG A 1 74 ? 8.719 -32.938 -20.578 1 97.75 74 ARG A C 1
ATOM 602 O O . ARG A 1 74 ? 7.934 -33.656 -21.188 1 97.75 74 ARG A O 1
ATOM 609 N N . GLU A 1 75 ? 9.586 -33.312 -19.719 1 96.62 75 GLU A N 1
ATOM 610 C CA . GLU A 1 75 ? 9.664 -34.75 -19.406 1 96.62 75 GLU A CA 1
ATOM 611 C C . GLU A 1 75 ? 8.359 -35.25 -18.781 1 96.62 75 GLU A C 1
ATOM 613 O O . GLU A 1 75 ? 7.871 -36.312 -19.125 1 96.62 75 GLU A O 1
ATOM 618 N N . LYS A 1 76 ? 7.812 -34.469 -17.875 1 95.69 76 LYS A N 1
ATOM 619 C CA . LYS A 1 76 ? 6.586 -34.844 -17.172 1 95.69 76 LYS A CA 1
ATOM 620 C C . LYS A 1 76 ? 5.387 -34.812 -18.125 1 95.69 76 LYS A C 1
ATOM 622 O O . LYS A 1 76 ? 4.414 -35.531 -17.906 1 95.69 76 LYS A O 1
ATOM 627 N N . ALA A 1 77 ? 5.516 -34.031 -19.141 1 97.5 77 ALA A N 1
ATOM 628 C CA . ALA A 1 77 ? 4.375 -33.844 -20.031 1 97.5 77 ALA A CA 1
ATOM 629 C C . ALA A 1 77 ? 4.531 -34.656 -21.312 1 97.5 77 ALA A C 1
ATOM 631 O O . ALA A 1 77 ? 3.859 -34.406 -22.312 1 97.5 77 ALA A O 1
ATOM 632 N N . LYS A 1 78 ? 5.473 -35.531 -21.266 1 96.5 78 LYS A N 1
ATOM 633 C CA . LYS A 1 78 ? 5.672 -36.375 -22.438 1 96.5 78 LYS A CA 1
ATOM 634 C C . LYS A 1 78 ? 4.363 -37.062 -22.859 1 96.5 78 LYS A C 1
ATOM 636 O O . LYS A 1 78 ? 3.65 -37.625 -22.031 1 96.5 78 LYS A O 1
ATOM 641 N N . GLY A 1 79 ? 4.02 -36.875 -24.156 1 95.94 79 GLY A N 1
ATOM 642 C CA . GLY A 1 79 ? 2.816 -37.5 -24.703 1 95.94 79 GLY A CA 1
ATOM 643 C C . GLY A 1 79 ? 1.611 -36.562 -24.672 1 95.94 79 GLY A C 1
ATOM 644 O O . GLY A 1 79 ? 0.556 -36.906 -25.219 1 95.94 79 GLY A O 1
ATOM 645 N N . MET A 1 80 ? 1.719 -35.5 -23.984 1 97.81 80 MET A N 1
ATOM 646 C CA . MET A 1 80 ? 0.639 -34.531 -23.969 1 97.81 80 MET A CA 1
ATOM 647 C C . MET A 1 80 ? 0.804 -33.5 -25.078 1 97.81 80 MET A C 1
ATOM 649 O O . MET A 1 80 ? 1.557 -32.531 -24.938 1 97.81 80 MET A O 1
ATOM 653 N N . GLU A 1 81 ? 0.095 -33.594 -26.141 1 97.69 81 GLU A N 1
ATOM 654 C CA . GLU A 1 81 ? 0.242 -32.75 -27.312 1 97.69 81 GLU A CA 1
ATOM 655 C C . GLU A 1 81 ? -0.302 -31.359 -27.062 1 97.69 81 GLU A C 1
ATOM 657 O O . GLU A 1 81 ? 0.133 -30.391 -27.688 1 97.69 81 GLU A O 1
ATOM 662 N N . ASN A 1 82 ? -1.234 -31.281 -26.125 1 98.44 82 ASN A N 1
ATOM 663 C CA . ASN A 1 82 ? -1.912 -30.016 -25.875 1 98.44 82 ASN A CA 1
ATOM 664 C C . ASN A 1 82 ? -1.177 -29.188 -24.828 1 98.44 82 ASN A C 1
ATOM 666 O O . ASN A 1 82 ? -1.675 -28.141 -24.391 1 98.44 82 ASN A O 1
ATOM 670 N N . VAL A 1 83 ? -0.003 -29.609 -24.375 1 98.75 83 VAL A N 1
ATOM 671 C CA . VAL A 1 83 ? 0.797 -28.875 -23.406 1 98.75 83 VAL A CA 1
ATOM 672 C C . VAL A 1 83 ? 2.189 -28.609 -23.984 1 98.75 83 VAL A C 1
ATOM 674 O O . VAL A 1 83 ? 2.881 -29.531 -24.406 1 98.75 83 VAL A O 1
ATOM 677 N N . LYS A 1 84 ? 2.572 -27.375 -24.062 1 98.44 84 LYS A N 1
ATOM 678 C CA . LYS A 1 84 ? 3.887 -26.969 -24.547 1 98.44 84 LYS A CA 1
ATOM 679 C C . LYS A 1 84 ? 4.617 -26.109 -23.531 1 98.44 84 LYS A C 1
ATOM 681 O O . LYS A 1 84 ? 3.986 -25.375 -22.766 1 98.44 84 LYS A O 1
ATOM 686 N N . PHE A 1 85 ? 5.883 -26.203 -23.484 1 98.44 85 PHE A N 1
ATOM 687 C CA . PHE A 1 85 ? 6.699 -25.438 -22.562 1 98.44 85 PHE A CA 1
ATOM 688 C C . PHE A 1 85 ? 7.77 -24.641 -23.297 1 98.44 85 PHE A C 1
ATOM 690 O O . PHE A 1 85 ? 8.359 -25.141 -24.266 1 98.44 85 PHE A O 1
ATOM 697 N N . LEU A 1 86 ? 8.016 -23.438 -22.906 1 97.94 86 LEU A N 1
ATOM 698 C CA . LEU A 1 86 ? 8.992 -22.547 -23.516 1 97.94 86 LEU A CA 1
ATOM 699 C C . LEU A 1 86 ? 9.922 -21.953 -22.453 1 97.94 86 LEU A C 1
ATOM 701 O O . LEU A 1 86 ? 9.469 -21.594 -21.359 1 97.94 86 LEU A O 1
ATOM 705 N N . VAL A 1 87 ? 11.203 -21.891 -22.781 1 97.25 87 VAL A N 1
ATOM 706 C CA . VAL A 1 87 ? 12.133 -21.109 -21.953 1 97.25 87 VAL A CA 1
ATOM 707 C C . VAL A 1 87 ? 12.062 -19.641 -22.344 1 97.25 87 VAL A C 1
ATOM 709 O O . VAL A 1 87 ? 12.156 -19.297 -23.516 1 97.25 87 VAL A O 1
ATOM 712 N N . GLY A 1 88 ? 11.805 -18.797 -21.312 1 95.25 88 GLY A N 1
ATOM 713 C CA . GLY A 1 88 ? 11.766 -17.375 -21.625 1 95.25 88 GLY A CA 1
ATOM 714 C C . GLY A 1 88 ? 11.477 -16.5 -20.422 1 95.25 88 GLY A C 1
ATOM 715 O O . GLY A 1 88 ? 11.062 -17 -19.375 1 95.25 88 GLY A O 1
ATOM 716 N N . ASP A 1 89 ? 11.734 -15.234 -20.625 1 94.25 89 ASP A N 1
ATOM 717 C CA . ASP A 1 89 ? 11.43 -14.203 -19.641 1 94.25 89 ASP A CA 1
ATOM 718 C C . ASP A 1 89 ? 10 -13.688 -19.812 1 94.25 89 ASP A C 1
ATOM 720 O O . ASP A 1 89 ? 9.641 -13.18 -20.875 1 94.25 89 ASP A O 1
ATOM 724 N N . ALA A 1 90 ? 9.219 -13.82 -18.766 1 90.38 90 ALA A N 1
ATOM 725 C CA . ALA A 1 90 ? 7.812 -13.422 -18.781 1 90.38 90 ALA A CA 1
ATOM 726 C C . ALA A 1 90 ? 7.66 -11.945 -19.141 1 90.38 90 ALA A C 1
ATOM 728 O O . ALA A 1 90 ? 6.676 -11.555 -19.766 1 90.38 90 ALA A O 1
ATOM 729 N N . SER A 1 91 ? 8.602 -11.102 -18.734 1 91.81 91 SER A N 1
ATOM 730 C CA . SER A 1 91 ? 8.516 -9.664 -18.953 1 91.81 91 SER A CA 1
ATOM 731 C C . SER A 1 91 ? 8.719 -9.305 -20.422 1 91.81 91 SER A C 1
ATOM 733 O O . SER A 1 91 ? 8.406 -8.188 -20.844 1 91.81 91 SER A O 1
ATOM 735 N N . ASN A 1 92 ? 9.195 -10.258 -21.219 1 90.69 92 ASN A N 1
ATOM 736 C CA . ASN A 1 92 ? 9.477 -9.984 -22.625 1 90.69 92 ASN A CA 1
ATOM 737 C C . ASN A 1 92 ? 8.758 -10.969 -23.547 1 90.69 92 ASN A C 1
ATOM 739 O O . ASN A 1 92 ? 9.094 -11.07 -24.719 1 90.69 92 ASN A O 1
ATOM 743 N N . MET A 1 93 ? 7.863 -11.641 -22.969 1 90.44 93 MET A N 1
ATOM 744 C CA . MET A 1 93 ? 7.207 -12.664 -23.781 1 90.44 93 MET A CA 1
ATOM 745 C C . MET A 1 93 ? 6.324 -12.039 -24.844 1 90.44 93 MET A C 1
ATOM 747 O O . MET A 1 93 ? 5.699 -11 -24.609 1 90.44 93 MET A O 1
ATOM 751 N N . GLU A 1 94 ? 6.328 -12.633 -26.031 1 92.69 94 GLU A N 1
ATOM 752 C CA . GLU A 1 94 ? 5.523 -12.172 -27.156 1 92.69 94 GLU A CA 1
ATOM 753 C C . GLU A 1 94 ? 4.445 -13.195 -27.516 1 92.69 94 GLU A C 1
ATOM 755 O O . GLU A 1 94 ? 4.266 -13.516 -28.688 1 92.69 94 GLU A O 1
ATOM 760 N N . LEU A 1 95 ? 3.824 -13.719 -26.594 1 95.75 95 LEU A N 1
ATOM 761 C CA . LEU A 1 95 ? 2.736 -14.672 -26.781 1 95.75 95 LEU A CA 1
ATOM 762 C C . LEU A 1 95 ? 1.388 -13.961 -26.812 1 95.75 95 LEU A C 1
ATOM 764 O O . LEU A 1 95 ? 1.235 -12.883 -26.25 1 95.75 95 LEU A O 1
ATOM 768 N N . ARG A 1 96 ? 0.445 -14.578 -27.547 1 97.25 96 ARG A N 1
ATOM 769 C CA . ARG A 1 96 ? -0.867 -13.953 -27.688 1 97.25 96 ARG A CA 1
ATOM 770 C C . ARG A 1 96 ? -1.966 -15.008 -27.797 1 97.25 96 ARG A C 1
ATOM 772 O O . ARG A 1 96 ? -1.684 -16.188 -28 1 97.25 96 ARG A O 1
ATOM 779 N N . GLY A 1 97 ? -3.141 -14.531 -27.578 1 97.56 97 GLY A N 1
ATOM 780 C CA . GLY A 1 97 ? -4.297 -15.336 -27.938 1 97.56 97 GLY A CA 1
ATOM 781 C C . GLY A 1 97 ? -4.746 -16.266 -26.828 1 97.56 97 GLY A C 1
ATOM 782 O O . GLY A 1 97 ? -5.375 -17.297 -27.094 1 97.56 97 GLY A O 1
ATOM 783 N N . PHE A 1 98 ? -4.453 -15.945 -25.609 1 98.56 98 PHE A N 1
ATOM 784 C CA . PHE A 1 98 ? -4.832 -16.828 -24.516 1 98.56 98 PHE A CA 1
ATOM 785 C C . PHE A 1 98 ? -6.105 -16.328 -23.844 1 98.56 98 PHE A C 1
ATOM 787 O O . PHE A 1 98 ? -6.309 -15.125 -23.688 1 98.56 98 PHE A O 1
ATOM 794 N N . ASP A 1 99 ? -6.949 -17.266 -23.422 1 98.62 99 ASP A N 1
ATOM 795 C CA . ASP A 1 99 ? -8.164 -16.938 -22.688 1 98.62 99 ASP A CA 1
ATOM 796 C C . ASP A 1 99 ? -7.855 -16.641 -21.219 1 98.62 99 ASP A C 1
ATOM 798 O O . ASP A 1 99 ? -8.516 -15.797 -20.609 1 98.62 99 ASP A O 1
ATOM 802 N N . VAL A 1 100 ? -6.906 -17.344 -20.719 1 98.81 100 VAL A N 1
ATOM 803 C CA . VAL A 1 100 ? -6.527 -17.219 -19.312 1 98.81 100 VAL A CA 1
ATOM 804 C C . VAL A 1 100 ? -5.008 -17.25 -19.188 1 98.81 100 VAL A C 1
ATOM 806 O O . VAL A 1 100 ? -4.34 -18.062 -19.844 1 98.81 100 VAL A O 1
ATOM 809 N N . ALA A 1 101 ? -4.469 -16.375 -18.438 1 98.81 101 ALA A N 1
ATOM 810 C CA . ALA A 1 101 ? -3.086 -16.453 -17.969 1 98.81 101 ALA A CA 1
ATOM 811 C C . ALA A 1 101 ? -3.029 -16.641 -16.469 1 98.81 101 ALA A C 1
ATOM 813 O O . ALA A 1 101 ? -3.773 -15.992 -15.719 1 98.81 101 ALA A O 1
ATOM 814 N N . ILE A 1 102 ? -2.217 -17.562 -16.016 1 98.81 102 ILE A N 1
ATOM 815 C CA . ILE A 1 102 ? -2.027 -17.766 -14.586 1 98.81 102 ILE A CA 1
ATOM 816 C C . ILE A 1 102 ? -0.557 -17.547 -14.227 1 98.81 102 ILE A C 1
ATOM 818 O O . ILE A 1 102 ? 0.329 -17.781 -15.055 1 98.81 102 ILE A O 1
ATOM 822 N N . ALA A 1 103 ? -0.262 -17.047 -13.102 1 98.5 103 ALA A N 1
ATOM 823 C CA . ALA A 1 103 ? 1.055 -16.922 -12.484 1 98.5 103 ALA A CA 1
ATOM 824 C C . ALA A 1 103 ? 1.007 -17.297 -11.008 1 98.5 103 ALA A C 1
ATOM 826 O O . ALA A 1 103 ? 0.87 -16.422 -10.141 1 98.5 103 ALA A O 1
ATOM 827 N N . MET A 1 104 ? 1.212 -18.547 -10.711 1 97.56 104 MET A N 1
ATOM 828 C CA . MET A 1 104 ? 0.966 -19.094 -9.383 1 97.56 104 MET A CA 1
ATOM 829 C C . MET A 1 104 ? 2.271 -19.234 -8.609 1 97.56 104 MET A C 1
ATOM 831 O O . MET A 1 104 ? 3.348 -19.297 -9.203 1 97.56 104 MET A O 1
ATOM 835 N N . TYR A 1 105 ? 2.119 -19.312 -7.324 1 95.12 105 TYR A N 1
ATOM 836 C CA . TYR A 1 105 ? 3.193 -19.531 -6.363 1 95.12 105 TYR A CA 1
ATOM 837 C C . TYR A 1 105 ? 4.121 -18.328 -6.301 1 95.12 105 TYR A C 1
ATOM 839 O O . TYR A 1 105 ? 5.344 -18.469 -6.273 1 95.12 105 TYR A O 1
ATOM 847 N N . GLY A 1 106 ? 3.5 -17.125 -6.41 1 96.19 106 GLY A N 1
ATOM 848 C CA . GLY A 1 106 ? 4.152 -15.867 -6.062 1 96.19 106 GLY A CA 1
ATOM 849 C C . GLY A 1 106 ? 5.023 -15.32 -7.176 1 96.19 106 GLY A C 1
ATOM 850 O O . GLY A 1 106 ? 5.973 -14.578 -6.922 1 96.19 106 GLY A O 1
ATOM 851 N N . VAL A 1 107 ? 4.777 -15.68 -8.406 1 97.06 107 VAL A N 1
ATOM 852 C CA . VAL A 1 107 ? 5.617 -15.289 -9.531 1 97.06 107 VAL A CA 1
ATOM 853 C C . VAL A 1 107 ? 5.754 -13.766 -9.57 1 97.06 107 VAL A C 1
ATOM 855 O O . VAL A 1 107 ? 6.859 -13.242 -9.719 1 97.06 107 VAL A O 1
ATOM 858 N N . ILE A 1 108 ? 4.633 -13.031 -9.359 1 97.31 108 ILE A N 1
ATOM 859 C CA . ILE A 1 108 ? 4.613 -11.578 -9.508 1 97.31 108 ILE A CA 1
ATOM 860 C C . ILE A 1 108 ? 5.539 -10.938 -8.477 1 97.31 108 ILE A C 1
ATOM 862 O O . ILE A 1 108 ? 6.098 -9.867 -8.719 1 97.31 108 ILE A O 1
ATOM 866 N N . SER A 1 109 ? 5.746 -11.594 -7.359 1 97.62 109 SER A N 1
ATOM 867 C CA . SER A 1 109 ? 6.531 -11.039 -6.262 1 97.62 109 SER A CA 1
ATOM 868 C C . SER A 1 109 ? 8.016 -10.992 -6.609 1 97.62 109 SER A C 1
ATOM 870 O O . SER A 1 109 ? 8.789 -10.305 -5.945 1 97.62 109 SER A O 1
ATOM 872 N N . TYR A 1 110 ? 8.453 -11.695 -7.625 1 96.19 110 TYR A N 1
ATOM 873 C CA . TYR A 1 110 ? 9.859 -11.711 -8.016 1 96.19 110 TYR A CA 1
ATOM 874 C C . TYR A 1 110 ? 10.227 -10.445 -8.773 1 96.19 110 TYR A C 1
ATOM 876 O O . TYR A 1 110 ? 11.406 -10.156 -8.984 1 96.19 110 TYR A O 1
ATOM 884 N N . PHE A 1 111 ? 9.258 -9.734 -9.195 1 96 111 PHE A N 1
ATOM 885 C CA . PHE A 1 111 ? 9.5 -8.469 -9.875 1 96 111 PHE A CA 1
ATOM 886 C C . PHE A 1 111 ? 9.609 -7.332 -8.867 1 96 111 PHE A C 1
ATOM 888 O O . PHE A 1 111 ? 8.656 -6.57 -8.68 1 96 111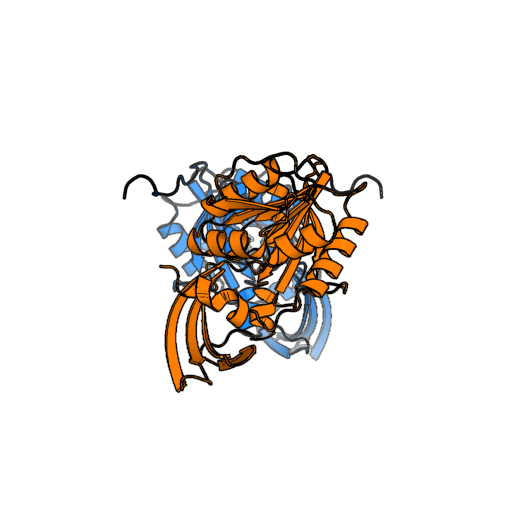 PHE A O 1
ATOM 895 N N . THR A 1 112 ? 10.766 -7.129 -8.305 1 95.81 112 THR A N 1
ATOM 896 C CA . THR A 1 112 ? 10.977 -6.238 -7.168 1 95.81 112 THR A CA 1
ATOM 897 C C . THR A 1 112 ? 11.164 -4.797 -7.633 1 95.81 112 THR A C 1
ATOM 899 O O . THR A 1 112 ? 11.055 -3.861 -6.836 1 95.81 112 THR A O 1
ATOM 902 N N . GLU A 1 113 ? 11.438 -4.613 -8.93 1 93.56 113 GLU A N 1
ATOM 903 C CA . GLU A 1 113 ? 11.555 -3.273 -9.492 1 93.56 113 GLU A CA 1
ATOM 904 C C . GLU A 1 113 ? 10.289 -2.879 -10.242 1 93.56 113 GLU A C 1
ATOM 906 O O . GLU A 1 113 ? 9.672 -3.711 -10.914 1 93.56 113 GLU A O 1
ATOM 911 N N . ASP A 1 114 ? 9.922 -1.62 -10.172 1 91.69 114 ASP A N 1
ATOM 912 C CA . ASP A 1 114 ? 8.711 -1.127 -10.812 1 91.69 114 ASP A CA 1
ATOM 913 C C . ASP A 1 114 ? 8.75 -1.379 -12.32 1 91.69 114 ASP A C 1
ATOM 915 O O . ASP A 1 114 ? 7.762 -1.828 -12.906 1 91.69 114 ASP A O 1
ATOM 919 N N . GLU A 1 115 ? 9.859 -1.091 -12.898 1 92 115 GLU A N 1
ATOM 920 C CA . GLU A 1 115 ? 9.984 -1.208 -14.344 1 92 115 GLU A CA 1
ATOM 921 C C . GLU A 1 115 ? 9.734 -2.643 -14.805 1 92 115 GLU A C 1
ATOM 923 O O . GLU A 1 115 ? 9.008 -2.871 -15.781 1 92 115 GLU A O 1
ATOM 928 N N . SER A 1 116 ? 10.344 -3.602 -14.148 1 94.5 116 SER A N 1
ATOM 929 C CA . SER A 1 116 ? 10.188 -5 -14.539 1 94.5 116 SER A CA 1
ATOM 930 C C . SER A 1 116 ? 8.758 -5.48 -14.297 1 94.5 116 SER A C 1
ATOM 932 O O . SER A 1 116 ? 8.227 -6.277 -15.078 1 94.5 116 SER A O 1
ATOM 934 N N . LEU A 1 117 ? 8.164 -5.031 -13.203 1 95.69 117 LEU A N 1
ATOM 935 C CA . LEU A 1 117 ? 6.773 -5.387 -12.922 1 95.69 117 LEU A CA 1
ATOM 936 C C . LEU A 1 117 ? 5.852 -4.871 -14.023 1 95.69 117 LEU A C 1
ATOM 938 O O . LEU A 1 117 ? 4.98 -5.602 -14.5 1 95.69 117 LEU A O 1
ATOM 942 N N . VAL A 1 118 ? 6.078 -3.65 -14.422 1 93.94 118 VAL A N 1
ATOM 943 C CA . VAL A 1 118 ? 5.273 -3.033 -15.469 1 93.94 118 VAL A CA 1
ATOM 944 C C . VAL A 1 118 ? 5.414 -3.828 -16.766 1 93.94 118 VAL A C 1
ATOM 946 O O . VAL A 1 118 ? 4.418 -4.16 -17.406 1 93.94 118 VAL A O 1
ATOM 949 N N . LYS A 1 119 ? 6.613 -4.152 -17.141 1 95.56 119 LYS A N 1
ATOM 950 C CA . LYS A 1 119 ? 6.859 -4.922 -18.359 1 95.56 119 LYS A CA 1
ATOM 951 C C . LYS A 1 119 ? 6.156 -6.273 -18.312 1 95.56 119 LYS A C 1
ATOM 953 O O . LYS A 1 119 ? 5.562 -6.707 -19.297 1 95.56 119 LYS A O 1
ATOM 958 N N . PHE A 1 120 ? 6.215 -6.859 -17.203 1 96.94 120 PHE A N 1
ATOM 959 C CA . PHE A 1 120 ? 5.57 -8.156 -17.031 1 96.94 120 PHE A CA 1
ATOM 960 C C . PHE A 1 120 ? 4.062 -8.039 -17.203 1 96.94 120 PHE A C 1
ATOM 962 O O . PHE A 1 120 ? 3.455 -8.812 -17.938 1 96.94 120 PHE A O 1
ATOM 969 N N . LEU A 1 121 ? 3.479 -7.086 -16.516 1 97.12 121 LEU A N 1
ATOM 970 C CA . LEU A 1 121 ? 2.031 -6.91 -16.562 1 97.12 121 LEU A CA 1
ATOM 971 C C . LEU A 1 121 ? 1.578 -6.547 -17.969 1 97.12 121 LEU A C 1
ATOM 973 O O . LEU A 1 121 ? 0.521 -6.996 -18.422 1 97.12 121 LEU A O 1
ATOM 977 N N . GLU A 1 122 ? 2.363 -5.797 -18.625 1 96.12 122 GLU A N 1
ATOM 978 C CA . GLU A 1 122 ? 2.055 -5.449 -20.016 1 96.12 122 GLU A CA 1
ATOM 979 C C . GLU A 1 122 ? 2.131 -6.676 -20.922 1 96.12 122 GLU A C 1
ATOM 981 O O . GLU A 1 122 ? 1.283 -6.859 -21.797 1 96.12 122 GLU A O 1
ATOM 986 N N . ALA A 1 123 ? 3.164 -7.477 -20.703 1 97.12 123 ALA A N 1
ATOM 987 C CA . ALA A 1 123 ? 3.291 -8.711 -21.469 1 97.12 123 ALA A CA 1
ATOM 988 C C . ALA A 1 123 ? 2.109 -9.641 -21.203 1 97.12 123 ALA A C 1
ATOM 990 O O . ALA A 1 123 ? 1.566 -10.242 -22.141 1 97.12 123 ALA A O 1
ATOM 991 N N . ALA A 1 124 ? 1.734 -9.781 -19.953 1 97.62 124 ALA A N 1
ATOM 992 C CA . ALA A 1 124 ? 0.577 -10.594 -19.594 1 97.62 124 ALA A CA 1
ATOM 993 C C . ALA A 1 124 ? -0.688 -10.086 -20.281 1 97.62 124 ALA A C 1
ATOM 995 O O . ALA A 1 124 ? -1.465 -10.867 -20.828 1 97.62 124 ALA A O 1
ATOM 996 N N . ARG A 1 125 ? -0.852 -8.781 -20.266 1 97.38 125 ARG A N 1
ATOM 997 C CA . ARG A 1 125 ? -2.016 -8.172 -20.906 1 97.38 125 ARG A CA 1
ATOM 998 C C . ARG A 1 125 ? -2.039 -8.461 -22.406 1 97.38 125 ARG A C 1
ATOM 1000 O O . ARG A 1 125 ? -3.0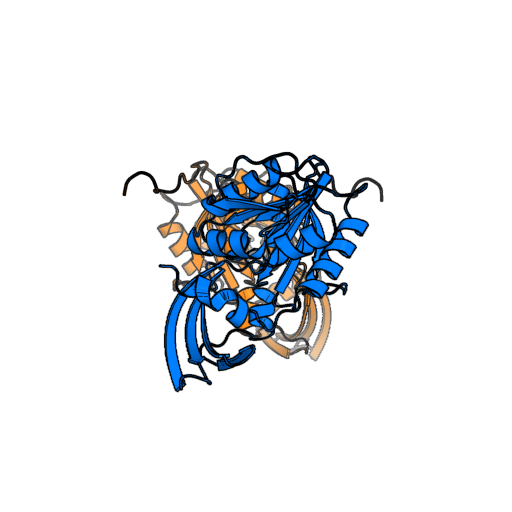84 -8.812 -22.953 1 97.38 125 ARG A O 1
ATOM 1007 N N . ARG A 1 126 ? -0.935 -8.305 -23.062 1 96.56 126 ARG A N 1
ATOM 1008 C CA . ARG A 1 126 ? -0.823 -8.523 -24.5 1 96.56 126 ARG A CA 1
ATOM 1009 C C . ARG A 1 126 ? -1.098 -9.977 -24.844 1 96.56 126 ARG A C 1
ATOM 1011 O O . ARG A 1 126 ? -1.608 -10.273 -25.938 1 96.56 126 ARG A O 1
ATOM 1018 N N . SER A 1 127 ? -0.79 -10.828 -23.953 1 97.94 127 SER A N 1
ATOM 1019 C CA . SER A 1 127 ? -0.927 -12.258 -24.234 1 97.94 127 SER A CA 1
ATOM 1020 C C . SER A 1 127 ? -2.391 -12.688 -24.203 1 97.94 127 SER A C 1
ATOM 1022 O O . SER A 1 127 ? -2.75 -13.711 -24.781 1 97.94 127 SER A O 1
ATOM 1024 N N . LEU A 1 128 ? -3.219 -11.906 -23.562 1 97.75 128 LEU A N 1
ATOM 1025 C CA . LEU A 1 128 ? -4.609 -12.281 -23.328 1 97.75 128 LEU A CA 1
ATOM 1026 C C . LEU A 1 128 ? -5.516 -11.711 -24.406 1 97.75 128 LEU A C 1
ATOM 1028 O O . LEU A 1 128 ? -5.289 -10.602 -24.891 1 97.75 128 LEU A O 1
ATOM 1032 N N . VAL A 1 129 ? -6.547 -12.406 -24.797 1 96.75 129 VAL A N 1
ATOM 1033 C CA . VAL A 1 129 ? -7.629 -11.867 -25.609 1 96.75 129 VAL A CA 1
ATOM 1034 C C . VAL A 1 129 ? -8.422 -10.844 -24.797 1 96.75 129 VAL A C 1
ATOM 1036 O O . VAL A 1 129 ? -8.305 -10.781 -23.578 1 96.75 129 VAL A O 1
ATOM 1039 N N . ASP A 1 130 ? -9.203 -10.039 -25.469 1 94.56 130 ASP A N 1
ATOM 1040 C CA . ASP A 1 130 ? -10.102 -9.133 -24.75 1 94.56 130 ASP A CA 1
ATOM 1041 C C . ASP A 1 130 ? -11.062 -9.914 -23.859 1 94.56 130 ASP A C 1
ATOM 1043 O O . ASP A 1 130 ? -11.656 -10.898 -24.297 1 94.56 130 ASP A O 1
ATOM 1047 N N . GLY A 1 131 ? -11.148 -9.469 -22.688 1 95.75 131 GLY A N 1
ATOM 1048 C CA . GLY A 1 131 ? -12.008 -10.164 -21.75 1 95.75 131 GLY A CA 1
ATOM 1049 C C . GLY A 1 131 ? -11.328 -11.359 -21.094 1 95.75 131 GLY A C 1
ATOM 1050 O O . GLY A 1 131 ? -11.914 -12.008 -20.219 1 95.75 131 GLY A O 1
ATOM 1051 N N . GLY A 1 132 ? -10.07 -11.648 -21.531 1 98 132 GLY A N 1
ATOM 1052 C CA . GLY A 1 132 ? -9.312 -12.727 -20.906 1 98 132 GLY A CA 1
ATOM 1053 C C . GLY A 1 132 ? -9.047 -12.492 -19.438 1 98 132 GLY A C 1
ATOM 1054 O O . GLY A 1 132 ? -9.219 -11.375 -18.938 1 98 132 GLY A O 1
ATOM 1055 N N . LEU A 1 133 ? -8.68 -13.57 -18.688 1 98.62 133 LEU A N 1
ATOM 1056 C CA . LEU A 1 133 ? -8.445 -13.469 -17.25 1 98.62 133 LEU A CA 1
ATOM 1057 C C . LEU A 1 133 ? -6.961 -13.625 -16.938 1 98.62 133 LEU A C 1
ATOM 1059 O O . LEU A 1 133 ? -6.273 -14.453 -17.547 1 98.62 133 LEU A O 1
ATOM 1063 N N . PHE A 1 134 ? -6.496 -12.805 -16.109 1 98.69 134 PHE A N 1
ATOM 1064 C CA . PHE A 1 134 ? -5.195 -12.977 -15.469 1 98.69 134 PHE A CA 1
ATOM 1065 C C . PHE A 1 134 ? -5.352 -13.32 -13.992 1 98.69 134 PHE A C 1
ATOM 1067 O O . PHE A 1 134 ? -5.879 -12.531 -13.219 1 98.69 134 PHE A O 1
ATOM 1074 N N . ILE A 1 135 ? -4.941 -14.516 -13.57 1 98.81 135 ILE A N 1
ATOM 1075 C CA . ILE A 1 135 ? -5.078 -15 -12.203 1 98.81 135 ILE A CA 1
ATOM 1076 C C . ILE A 1 135 ? -3.697 -15.25 -11.602 1 98.81 135 ILE A C 1
ATOM 1078 O O . ILE A 1 135 ? -2.898 -16 -12.164 1 98.81 135 ILE A O 1
ATOM 1082 N N . PHE A 1 136 ? -3.414 -14.617 -10.508 1 98.69 136 PHE A N 1
ATOM 1083 C CA . PHE A 1 136 ? -2.113 -14.812 -9.875 1 98.69 136 PHE A CA 1
ATOM 1084 C C . PHE A 1 136 ? -2.227 -14.719 -8.359 1 98.69 136 PHE A C 1
ATOM 1086 O O . PHE A 1 136 ? -3.197 -14.172 -7.836 1 98.69 136 PHE A O 1
ATOM 1093 N N . ASP A 1 137 ? -1.321 -15.312 -7.656 1 98.06 137 ASP A N 1
ATOM 1094 C CA . ASP A 1 137 ? -1.243 -15.164 -6.207 1 98.06 137 ASP A CA 1
ATOM 1095 C C . ASP A 1 137 ? -0.01 -14.359 -5.801 1 98.06 137 ASP A C 1
ATOM 1097 O O . ASP A 1 137 ? 0.943 -14.242 -6.574 1 98.06 137 ASP A O 1
ATOM 1101 N N . THR A 1 138 ? -0.058 -13.688 -4.699 1 97.31 138 THR A N 1
ATOM 1102 C CA . THR A 1 138 ? 1.047 -12.922 -4.133 1 97.31 138 THR A CA 1
ATOM 1103 C C . THR A 1 138 ? 0.851 -12.719 -2.635 1 97.31 138 THR A C 1
ATOM 1105 O O . THR A 1 138 ? -0.123 -13.203 -2.059 1 97.31 138 THR A O 1
ATOM 1108 N N . TRP A 1 139 ? 1.835 -12.102 -2.062 1 95.88 139 TRP A N 1
ATOM 1109 C CA . TRP A 1 139 ? 1.795 -11.836 -0.63 1 95.88 139 TRP A CA 1
ATOM 1110 C C . TRP A 1 139 ? 1.115 -10.5 -0.347 1 95.88 139 TRP A C 1
ATOM 1112 O O . TRP A 1 139 ? 1.341 -9.516 -1.06 1 95.88 139 TRP A O 1
ATOM 1122 N N . ASN A 1 140 ? 0.227 -10.508 0.608 1 96.69 140 ASN A N 1
ATOM 1123 C CA . ASN A 1 140 ? -0.385 -9.312 1.176 1 96.69 140 ASN A CA 1
ATOM 1124 C C . ASN A 1 140 ? 0.374 -8.82 2.408 1 96.69 140 ASN A C 1
ATOM 1126 O O . ASN A 1 140 ? 0.245 -9.398 3.488 1 96.69 140 ASN A O 1
ATOM 1130 N N . ILE A 1 141 ? 1.1 -7.777 2.262 1 96.25 141 ILE A N 1
ATOM 1131 C CA . ILE A 1 141 ? 2.002 -7.324 3.316 1 96.25 141 ILE A CA 1
ATOM 1132 C C . ILE A 1 141 ? 1.201 -6.977 4.566 1 96.25 141 ILE A C 1
ATOM 1134 O O . ILE A 1 141 ? 1.674 -7.172 5.691 1 96.25 141 ILE A O 1
ATOM 1138 N N . LEU A 1 142 ? 0.003 -6.43 4.449 1 94.94 142 LEU A N 1
ATOM 1139 C CA . LEU A 1 142 ? -0.812 -6.074 5.605 1 94.94 142 LEU A CA 1
ATOM 1140 C C . LEU A 1 142 ? -1.137 -7.309 6.441 1 94.94 142 LEU A C 1
ATOM 1142 O O . LEU A 1 142 ? -1.01 -7.281 7.668 1 94.94 142 LEU A O 1
ATOM 1146 N N . GLY A 1 143 ? -1.537 -8.359 5.758 1 93.25 143 GLY A N 1
ATOM 1147 C CA . GLY A 1 143 ? -1.8 -9.609 6.453 1 93.25 143 GLY A CA 1
ATOM 1148 C C . GLY A 1 143 ? -0.548 -10.25 7.023 1 93.25 143 GLY A C 1
ATOM 1149 O O . GLY A 1 143 ? -0.584 -10.844 8.102 1 93.25 143 GLY A O 1
ATOM 1150 N N . VAL A 1 144 ? 0.557 -10.156 6.273 1 92.88 144 VAL A N 1
ATOM 1151 C CA . VAL A 1 144 ? 1.837 -10.703 6.707 1 92.88 144 VAL A CA 1
ATOM 1152 C C . VAL A 1 144 ? 2.238 -10.086 8.047 1 92.88 144 VAL A C 1
ATOM 1154 O O . VAL A 1 144 ? 2.656 -10.789 8.969 1 92.88 144 VAL A O 1
ATOM 1157 N N . ILE A 1 145 ? 2.107 -8.773 8.164 1 90.38 145 ILE A N 1
ATOM 1158 C CA . ILE A 1 145 ? 2.475 -8.062 9.383 1 90.38 145 ILE A CA 1
ATOM 1159 C C . ILE A 1 145 ? 1.456 -8.359 10.477 1 90.38 145 ILE A C 1
ATOM 1161 O O . ILE A 1 145 ? 1.83 -8.68 11.609 1 90.38 145 ILE A O 1
ATOM 1165 N N . GLU A 1 146 ? 0.177 -8.297 10.133 1 87.44 146 GLU A N 1
ATOM 1166 C CA . GLU A 1 146 ? -0.905 -8.445 11.102 1 87.44 146 GLU A CA 1
ATOM 1167 C C . GLU A 1 146 ? -0.859 -9.82 11.766 1 87.44 146 GLU A C 1
ATOM 1169 O O . GLU A 1 146 ? -1.066 -9.938 12.977 1 87.44 146 GLU A O 1
ATOM 1174 N N . LYS A 1 147 ? -0.606 -10.836 10.945 1 84.06 147 LYS A N 1
ATOM 1175 C CA . LYS A 1 147 ? -0.619 -12.203 11.453 1 84.06 147 LYS A CA 1
ATOM 1176 C C . LYS A 1 147 ? 0.784 -12.656 11.844 1 84.06 147 LYS A C 1
ATOM 1178 O O . LYS A 1 147 ? 0.967 -13.773 12.336 1 84.06 147 LYS A O 1
ATOM 1183 N N . ARG A 1 148 ? 1.785 -11.852 11.625 1 80 148 ARG A N 1
ATOM 1184 C CA . ARG A 1 148 ? 3.174 -12.109 11.984 1 80 148 ARG A CA 1
ATOM 1185 C C . ARG A 1 148 ? 3.67 -13.406 11.367 1 80 148 ARG A C 1
ATOM 1187 O O . ARG A 1 148 ? 4.23 -14.258 12.055 1 80 148 ARG A O 1
ATOM 1194 N N . VAL A 1 149 ? 3.32 -13.625 10.125 1 74.44 149 VAL A N 1
ATOM 1195 C CA . VAL A 1 149 ? 3.682 -14.883 9.477 1 74.44 149 VAL A CA 1
ATOM 1196 C C . VAL A 1 149 ? 5.121 -14.812 8.969 1 74.44 149 VAL A C 1
ATOM 1198 O O . VAL A 1 149 ? 5.609 -15.75 8.336 1 74.44 149 VAL A O 1
ATOM 1201 N N . TYR A 1 150 ? 5.793 -13.773 9.312 1 70.12 150 TYR A N 1
ATOM 1202 C CA . TYR A 1 150 ? 7.203 -13.672 8.953 1 70.12 150 TYR A CA 1
ATOM 1203 C C . TYR A 1 150 ? 8.086 -13.836 10.188 1 70.12 150 TYR A C 1
ATOM 1205 O O . TYR A 1 150 ? 7.723 -13.406 11.281 1 70.12 150 TYR A O 1
ATOM 1213 N N . TYR A 1 151 ? 8.969 -14.867 10.039 1 68.75 151 TYR A N 1
ATOM 1214 C CA . TYR A 1 151 ? 9.859 -15.172 11.164 1 68.75 151 TYR A CA 1
ATOM 1215 C C . TYR A 1 151 ? 11.305 -14.844 10.812 1 68.75 151 TYR A C 1
ATOM 1217 O O . TYR A 1 151 ? 11.82 -15.289 9.789 1 68.75 151 TYR A O 1
ATOM 1225 N N . GLU A 1 152 ? 11.711 -14.008 11.688 1 68 152 GLU A N 1
ATOM 1226 C CA . GLU A 1 152 ? 13.125 -13.695 11.5 1 68 152 GLU A CA 1
ATOM 1227 C C . GLU A 1 152 ? 14.008 -14.867 11.914 1 68 152 GLU A C 1
ATOM 1229 O O . GLU A 1 152 ? 15.086 -15.062 11.352 1 68 152 GLU A O 1
ATOM 1234 N N . MET A 1 153 ? 13.375 -15.727 12.75 1 66.94 153 MET A N 1
ATOM 1235 C CA . MET A 1 153 ? 14.094 -16.953 13.102 1 66.94 153 MET A CA 1
ATOM 1236 C C . MET A 1 153 ? 13.594 -18.125 12.266 1 66.94 153 MET A C 1
ATOM 1238 O O . MET A 1 153 ? 12.391 -18.281 12.055 1 66.94 153 MET A O 1
ATOM 1242 N N . PRO A 1 154 ? 14.461 -18.938 11.773 1 70.75 154 PRO A N 1
ATOM 1243 C CA . PRO A 1 154 ? 14.078 -20.047 10.891 1 70.75 154 PRO A CA 1
ATOM 1244 C C . PRO A 1 154 ? 13.18 -21.078 11.578 1 70.75 154 PRO A C 1
ATOM 1246 O O . PRO A 1 154 ? 13.438 -21.453 12.719 1 70.75 154 PRO A O 1
ATOM 1249 N N . ILE A 1 155 ? 12.117 -21.375 10.992 1 69.62 155 ILE A N 1
ATOM 1250 C CA . ILE A 1 155 ? 11.227 -22.422 11.453 1 69.62 155 ILE A CA 1
ATOM 1251 C C . ILE A 1 155 ? 11.297 -23.609 10.492 1 69.62 155 ILE A C 1
ATOM 1253 O O . ILE A 1 155 ? 11.219 -23.438 9.273 1 69.62 155 ILE A O 1
ATOM 1257 N N . PRO A 1 156 ? 11.578 -24.797 11 1 73.25 156 PRO A N 1
ATOM 1258 C CA . PRO A 1 156 ? 11.672 -25.969 10.117 1 73.25 156 PRO A CA 1
ATOM 1259 C C . PRO A 1 156 ? 10.305 -26.469 9.656 1 73.25 156 PRO A C 1
ATOM 1261 O O . PRO A 1 156 ? 9.336 -26.406 10.414 1 73.25 156 PRO A O 1
ATOM 1264 N N . GLU A 1 157 ? 10.18 -26.75 8.43 1 78.75 157 GLU A N 1
ATOM 1265 C CA . GLU A 1 157 ? 9.031 -27.438 7.844 1 78.75 157 GLU A CA 1
ATOM 1266 C C . GLU A 1 157 ? 9.453 -28.719 7.152 1 78.75 157 GLU A C 1
ATOM 1268 O O . GLU A 1 157 ? 10.516 -28.781 6.535 1 78.75 157 GLU A O 1
ATOM 1273 N N . LEU A 1 158 ? 8.688 -29.781 7.34 1 78.38 158 LEU A N 1
ATOM 1274 C CA . LEU A 1 158 ? 9.016 -31.094 6.785 1 78.38 158 LEU A CA 1
ATOM 1275 C C . LEU A 1 158 ? 8.148 -31.391 5.566 1 78.38 158 LEU A C 1
ATOM 1277 O O . LEU A 1 158 ? 6.945 -31.125 5.574 1 78.38 158 LEU A O 1
ATOM 1281 N N . ARG A 1 159 ? 8.805 -31.875 4.473 1 81.06 159 ARG A N 1
ATOM 1282 C CA . ARG A 1 159 ? 8.148 -32.438 3.289 1 81.06 159 ARG A CA 1
ATOM 1283 C C . ARG A 1 159 ? 8.555 -33.875 3.053 1 81.06 159 ARG A C 1
ATOM 1285 O O . ARG A 1 159 ? 9.727 -34.219 3.188 1 81.06 159 ARG A O 1
ATOM 1292 N N . LYS A 1 160 ? 7.551 -34.719 2.801 1 80.56 160 LYS A N 1
ATOM 1293 C CA . LYS A 1 160 ? 7.859 -36.125 2.525 1 80.56 160 LYS A CA 1
ATOM 1294 C C . LYS A 1 160 ? 7.227 -36.594 1.213 1 80.56 160 LYS A C 1
ATOM 1296 O O . LYS A 1 160 ? 6.07 -36.25 0.928 1 80.56 160 LYS A O 1
ATOM 1301 N N . SER A 1 161 ? 7.996 -37.219 0.379 1 79.62 161 SER A N 1
ATOM 1302 C CA . SER A 1 161 ? 7.535 -37.875 -0.84 1 79.62 161 SER A CA 1
ATOM 1303 C C . SER A 1 161 ? 8.297 -39.188 -1.087 1 79.62 161 SER A C 1
ATOM 1305 O O . SER A 1 161 ? 9.516 -39.156 -1.312 1 79.62 161 SER A O 1
ATOM 1307 N N . GLY A 1 162 ? 7.555 -40.312 -1.084 1 80.56 162 GLY A N 1
ATOM 1308 C CA . GLY A 1 162 ? 8.234 -41.562 -1.217 1 80.56 162 GLY A CA 1
ATOM 1309 C C . GLY A 1 162 ? 9.328 -41.781 -0.186 1 80.56 162 GLY A C 1
ATOM 1310 O O . GLY A 1 162 ? 9.086 -41.656 1.017 1 80.56 162 GLY A O 1
ATOM 1311 N N . ASN A 1 163 ? 10.523 -42 -0.707 1 83.5 163 ASN A N 1
ATOM 1312 C CA . ASN A 1 163 ? 11.664 -42.281 0.163 1 83.5 163 ASN A CA 1
ATOM 1313 C C . ASN A 1 163 ? 12.516 -41.031 0.381 1 83.5 163 ASN A C 1
ATOM 1315 O O . ASN A 1 163 ? 13.68 -41.125 0.771 1 83.5 163 ASN A O 1
ATOM 1319 N N . SER A 1 164 ? 11.922 -39.906 0.077 1 85.56 164 SER A N 1
ATOM 1320 C CA . SER A 1 164 ? 12.672 -38.656 0.234 1 85.56 164 SER A CA 1
ATOM 1321 C C . SER A 1 164 ? 12.016 -37.75 1.261 1 85.56 164 SER A C 1
ATOM 1323 O O . SER A 1 164 ? 10.789 -37.656 1.319 1 85.56 164 SER A O 1
ATOM 1325 N N . LEU A 1 165 ? 12.875 -37.156 2.162 1 84.81 165 LEU A N 1
ATOM 1326 C CA . LEU A 1 165 ? 12.461 -36.188 3.146 1 84.81 165 LEU A CA 1
ATOM 1327 C C . LEU A 1 165 ? 13.18 -34.844 2.918 1 84.81 165 LEU A C 1
ATOM 1329 O O . LEU A 1 165 ? 14.383 -34.844 2.648 1 84.81 165 LEU A O 1
ATOM 1333 N N . ALA A 1 166 ? 12.375 -33.812 2.963 1 86.25 166 ALA A N 1
ATOM 1334 C CA . ALA A 1 166 ? 12.992 -32.469 2.863 1 86.25 166 ALA A CA 1
ATOM 1335 C C . ALA A 1 166 ? 12.656 -31.625 4.078 1 86.25 166 ALA A C 1
ATOM 1337 O O . ALA A 1 166 ? 11.5 -31.562 4.504 1 86.25 166 ALA A O 1
ATOM 1338 N N . ILE A 1 167 ? 13.656 -31.031 4.703 1 84.69 167 ILE A N 1
ATOM 1339 C CA . ILE A 1 167 ? 13.492 -30.062 5.785 1 84.69 167 ILE A CA 1
ATOM 1340 C C . ILE A 1 167 ? 13.805 -28.656 5.281 1 84.69 167 ILE A C 1
ATOM 1342 O O . ILE A 1 167 ? 14.898 -28.406 4.77 1 84.69 167 ILE A O 1
ATOM 1346 N N . LYS A 1 168 ? 12.773 -27.859 5.406 1 85.19 168 LYS A N 1
ATOM 1347 C CA . LYS A 1 168 ? 12.938 -26.469 5.004 1 85.19 168 LYS A CA 1
ATOM 1348 C C . LYS A 1 168 ? 13.156 -25.562 6.215 1 85.19 168 LYS A C 1
ATOM 1350 O O . LYS A 1 168 ? 12.422 -25.656 7.203 1 85.19 168 LYS A O 1
ATOM 1355 N N . GLU A 1 169 ? 14.18 -24.734 6.219 1 83.75 169 GLU A N 1
ATOM 1356 C CA . GLU A 1 169 ? 14.367 -23.625 7.152 1 83.75 169 GLU A CA 1
ATOM 1357 C C . GLU A 1 169 ? 14.375 -22.297 6.426 1 83.75 169 GLU A C 1
ATOM 1359 O O . GLU A 1 169 ? 15.086 -22.125 5.434 1 83.75 169 GLU A O 1
ATOM 1364 N N . SER A 1 170 ? 13.5 -21.453 6.922 1 86 170 SER A N 1
ATOM 1365 C CA . SER A 1 170 ? 13.438 -20.172 6.211 1 86 170 SER A CA 1
ATOM 1366 C C . SER A 1 170 ? 13.32 -19.016 7.18 1 86 170 SER A C 1
ATOM 1368 O O . SER A 1 170 ? 12.812 -19.172 8.289 1 86 170 SER A O 1
ATOM 1370 N N . SER A 1 171 ? 13.883 -17.859 6.871 1 86.31 171 SER A N 1
ATOM 1371 C CA . SER A 1 171 ? 13.742 -16.594 7.59 1 86.31 171 SER A CA 1
ATOM 1372 C C . SER A 1 171 ? 13.43 -15.445 6.633 1 86.31 171 SER A C 1
ATOM 1374 O O . SER A 1 171 ? 13.781 -15.492 5.457 1 86.31 171 SER A O 1
ATOM 1376 N N . TRP A 1 172 ? 12.719 -14.492 7.195 1 88.62 172 TRP A N 1
ATOM 1377 C CA . TRP A 1 172 ? 12.336 -13.312 6.438 1 88.62 172 TRP A CA 1
ATOM 1378 C C . TRP A 1 172 ? 12.836 -12.039 7.117 1 88.62 172 TRP A C 1
ATOM 1380 O O . TRP A 1 172 ? 12.695 -11.883 8.336 1 88.62 172 TRP A O 1
ATOM 1390 N N . LYS A 1 173 ? 13.453 -11.203 6.395 1 89.56 173 LYS A N 1
ATOM 1391 C CA . LYS A 1 173 ? 13.664 -9.805 6.777 1 89.56 173 LYS A CA 1
ATOM 1392 C C . LYS A 1 173 ? 12.93 -8.859 5.84 1 89.56 173 LYS A C 1
ATOM 1394 O O . LYS A 1 173 ? 13.219 -8.805 4.645 1 89.56 173 LYS A O 1
ATOM 1399 N N . ILE A 1 174 ? 11.969 -8.117 6.422 1 92.19 174 ILE A N 1
ATOM 1400 C CA . ILE A 1 174 ? 11.117 -7.297 5.57 1 92.19 174 ILE A CA 1
ATOM 1401 C C . ILE A 1 174 ? 11.531 -5.832 5.688 1 92.19 174 ILE A C 1
ATOM 1403 O O . ILE A 1 174 ? 11.586 -5.285 6.793 1 92.19 174 ILE A O 1
ATOM 1407 N N . ASP A 1 175 ? 11.875 -5.23 4.602 1 92.94 175 ASP A N 1
ATOM 1408 C CA . ASP A 1 175 ? 11.992 -3.777 4.488 1 92.94 175 ASP A CA 1
ATOM 1409 C C . ASP A 1 175 ? 10.625 -3.135 4.262 1 92.94 175 ASP A C 1
ATOM 1411 O O . ASP A 1 175 ? 10.094 -3.17 3.15 1 92.94 175 ASP A O 1
ATOM 1415 N N . LEU A 1 176 ? 10.07 -2.512 5.281 1 92.19 176 LEU A N 1
ATOM 1416 C CA . LEU A 1 176 ? 8.719 -1.979 5.234 1 92.19 176 LEU A CA 1
ATOM 1417 C C . LEU A 1 176 ? 8.656 -0.719 4.379 1 92.19 176 LEU A C 1
ATOM 1419 O O . LEU A 1 176 ? 7.609 -0.405 3.803 1 92.19 176 LEU A O 1
ATOM 1423 N N . LYS A 1 177 ? 9.742 -0.004 4.293 1 90.44 177 LYS A N 1
ATOM 1424 C CA . LYS A 1 177 ? 9.797 1.216 3.494 1 90.44 177 LYS A CA 1
ATOM 1425 C C . LYS A 1 177 ? 9.586 0.911 2.014 1 90.44 177 LYS A C 1
ATOM 1427 O O . LYS A 1 177 ? 8.797 1.583 1.342 1 90.44 177 LYS A O 1
ATOM 1432 N N . ASP A 1 178 ? 10.203 -0.149 1.533 1 92.56 178 ASP A N 1
ATOM 1433 C CA . ASP A 1 178 ? 10.148 -0.485 0.114 1 92.56 178 ASP A CA 1
ATOM 1434 C C . ASP A 1 178 ? 9.234 -1.685 -0.133 1 92.56 178 ASP A C 1
ATOM 1436 O O . ASP A 1 178 ? 8.969 -2.041 -1.282 1 92.56 178 ASP A O 1
ATOM 1440 N N . GLN A 1 179 ? 8.781 -2.303 0.979 1 95.69 179 GLN A N 1
ATOM 1441 C CA . GLN A 1 179 ? 7.891 -3.459 0.907 1 95.69 179 GLN A CA 1
ATOM 1442 C C . GLN A 1 179 ? 8.555 -4.617 0.172 1 95.69 179 GLN A C 1
ATOM 1444 O O . GLN A 1 179 ? 7.969 -5.207 -0.736 1 95.69 179 GLN A O 1
ATOM 1449 N N . ILE A 1 180 ? 9.828 -4.887 0.579 1 96.12 180 ILE A N 1
ATOM 1450 C CA . ILE A 1 180 ? 10.609 -5.992 0.027 1 96.12 180 ILE A CA 1
ATOM 1451 C C . ILE A 1 180 ? 10.992 -6.961 1.143 1 96.12 180 ILE A C 1
ATOM 1453 O O . ILE A 1 180 ? 11.461 -6.543 2.203 1 96.12 180 ILE A O 1
ATOM 1457 N N . ALA A 1 181 ? 10.727 -8.227 0.956 1 95.19 181 ALA A N 1
ATOM 1458 C CA . ALA A 1 181 ? 11.141 -9.266 1.89 1 95.19 181 ALA A CA 1
ATOM 1459 C C . ALA A 1 181 ? 12.383 -9.992 1.382 1 95.19 181 ALA A C 1
ATOM 1461 O O . ALA A 1 181 ? 12.406 -10.477 0.246 1 95.19 181 ALA A O 1
ATOM 1462 N N . ALA A 1 182 ? 13.414 -9.992 2.168 1 93.94 182 ALA A N 1
ATOM 1463 C CA . ALA A 1 182 ? 14.578 -10.844 1.921 1 93.94 182 ALA A CA 1
ATOM 1464 C C . ALA A 1 182 ? 14.445 -12.18 2.639 1 93.94 182 ALA A C 1
ATOM 1466 O O . ALA A 1 182 ? 14.375 -12.227 3.869 1 93.94 182 ALA A O 1
ATOM 1467 N N . LEU A 1 183 ? 14.367 -13.25 1.864 1 91.69 183 LEU A N 1
ATOM 1468 C CA . LEU A 1 183 ? 14.203 -14.586 2.428 1 91.69 183 LEU A CA 1
ATOM 1469 C C . LEU A 1 183 ? 15.492 -15.391 2.314 1 91.69 183 LEU A C 1
ATOM 1471 O O . LEU A 1 183 ? 16.156 -15.367 1.273 1 91.69 183 LEU A O 1
ATOM 1475 N N . ASP A 1 184 ? 15.844 -15.969 3.389 1 89.31 184 ASP A N 1
ATOM 1476 C CA . ASP A 1 184 ? 16.875 -17 3.424 1 89.31 184 ASP A CA 1
ATOM 1477 C C . ASP A 1 184 ? 16.266 -18.391 3.629 1 89.31 184 ASP A C 1
ATOM 1479 O O . ASP A 1 184 ? 15.656 -18.656 4.664 1 89.31 184 ASP A O 1
ATOM 1483 N N . ILE A 1 185 ? 16.422 -19.234 2.627 1 87.44 185 ILE A N 1
ATOM 1484 C CA . ILE A 1 185 ? 15.797 -20.547 2.682 1 87.44 185 ILE A CA 1
ATOM 1485 C C . ILE A 1 185 ? 16.859 -21.641 2.617 1 87.44 185 ILE A C 1
ATOM 1487 O O . ILE A 1 185 ? 17.703 -21.641 1.711 1 87.44 185 ILE A O 1
ATOM 1491 N N . GLY A 1 186 ? 16.859 -22.484 3.576 1 86.88 186 GLY A N 1
ATOM 1492 C CA . GLY A 1 186 ? 17.688 -23.672 3.594 1 86.88 186 GLY A CA 1
ATOM 1493 C C . GLY A 1 186 ? 16.891 -24.969 3.48 1 86.88 186 GLY A C 1
ATOM 1494 O O . GLY A 1 186 ? 15.828 -25.094 4.078 1 86.88 186 GLY A O 1
ATOM 1495 N N . TRP A 1 187 ? 17.438 -25.844 2.604 1 86.75 187 TRP A N 1
ATOM 1496 C CA . TRP A 1 187 ? 16.812 -27.156 2.453 1 86.75 187 TRP A CA 1
ATOM 1497 C C . TRP A 1 187 ? 17.797 -28.266 2.816 1 86.75 187 TRP A C 1
ATOM 1499 O O . TRP A 1 187 ? 18.969 -28.219 2.436 1 86.75 187 TRP A O 1
ATOM 1509 N N . SER A 1 188 ? 17.391 -29.219 3.586 1 87.56 188 SER A N 1
ATOM 1510 C CA . SER A 1 188 ? 18.047 -30.5 3.787 1 87.56 188 SER A CA 1
ATOM 1511 C C . SER A 1 188 ? 17.234 -31.641 3.184 1 87.56 188 SER A C 1
ATOM 1513 O O . SER A 1 188 ? 16.141 -31.953 3.664 1 87.56 188 SER A O 1
ATOM 1515 N N . ILE A 1 189 ? 17.781 -32.188 2.094 1 88.44 189 ILE A N 1
ATOM 1516 C CA . ILE A 1 189 ? 17.078 -33.25 1.401 1 88.44 189 ILE A CA 1
ATOM 1517 C C . ILE A 1 189 ? 17.719 -34.594 1.751 1 88.44 189 ILE A C 1
ATOM 1519 O O . ILE A 1 189 ? 18.891 -34.844 1.455 1 88.44 189 ILE A O 1
ATOM 1523 N N . ILE A 1 190 ? 16.938 -35.469 2.285 1 86 190 ILE A N 1
ATOM 1524 C CA . ILE A 1 190 ? 17.422 -36.75 2.781 1 86 190 ILE A CA 1
ATOM 1525 C C . ILE A 1 190 ? 16.859 -37.875 1.922 1 86 190 ILE A C 1
ATOM 1527 O O . ILE A 1 190 ? 15.641 -38.031 1.783 1 86 190 ILE A O 1
ATOM 1531 N N . ASP A 1 191 ? 17.734 -38.625 1.315 1 89.31 191 ASP A N 1
ATOM 1532 C CA . ASP A 1 191 ? 17.359 -39.875 0.683 1 89.31 191 ASP A CA 1
ATOM 1533 C C . ASP A 1 191 ? 17.375 -41.031 1.69 1 89.31 191 ASP A C 1
ATOM 1535 O O . ASP A 1 191 ? 18.438 -41.5 2.078 1 89.31 191 ASP A O 1
ATOM 1539 N N . LEU A 1 192 ? 16.234 -41.5 2.031 1 84.81 192 LEU A N 1
ATOM 1540 C CA . LEU A 1 192 ? 16.109 -42.469 3.104 1 84.81 192 LEU A CA 1
ATOM 1541 C C . LEU A 1 192 ? 16.656 -43.844 2.664 1 84.81 192 LEU A C 1
ATOM 1543 O O . LEU A 1 192 ? 17.109 -44.625 3.494 1 84.81 192 LEU A O 1
ATOM 1547 N N . SER A 1 193 ? 16.531 -44.188 1.373 1 89.06 193 SER A N 1
ATOM 1548 C CA . SER A 1 193 ? 17.016 -45.438 0.866 1 89.06 193 SER A CA 1
ATOM 1549 C C . SER A 1 193 ? 18.547 -45.5 0.839 1 89.06 193 SER A C 1
ATOM 1551 O O . SER A 1 193 ? 19.141 -46.531 1.129 1 89.06 193 SER A O 1
ATOM 1553 N N . ARG A 1 194 ? 19.125 -44.438 0.573 1 90.88 194 ARG A N 1
ATOM 1554 C CA . ARG A 1 194 ? 20.578 -44.375 0.407 1 90.88 194 ARG A CA 1
ATOM 1555 C C . ARG A 1 194 ? 21.266 -43.844 1.664 1 90.88 194 ARG A C 1
ATOM 1557 O O . ARG A 1 194 ? 22.469 -44 1.834 1 90.88 194 ARG A O 1
ATOM 1564 N N . GLY A 1 195 ? 20.484 -43.219 2.457 1 86.19 195 GLY A N 1
ATOM 1565 C CA . GLY A 1 195 ? 21.047 -42.594 3.641 1 86.19 195 GLY A CA 1
ATOM 1566 C C . GLY A 1 195 ? 21.891 -41.344 3.326 1 86.19 195 GLY A C 1
ATOM 1567 O O . GLY A 1 195 ? 22.812 -41.031 4.07 1 86.19 195 GLY A O 1
ATOM 1568 N N . SER A 1 196 ? 21.625 -40.75 2.205 1 88.69 196 SER A N 1
ATOM 1569 C CA . SER A 1 196 ? 22.391 -39.562 1.796 1 88.69 196 SER A CA 1
ATOM 1570 C C . SER A 1 196 ? 21.609 -38.281 2.084 1 88.69 196 SER A C 1
ATOM 1572 O O . SER A 1 196 ? 20.391 -38.312 2.215 1 88.69 196 SER A O 1
ATOM 1574 N N . VAL A 1 197 ? 22.344 -37.188 2.354 1 88.69 197 VAL A N 1
ATOM 1575 C CA . VAL A 1 197 ? 21.75 -35.875 2.607 1 88.69 197 VAL A CA 1
ATOM 1576 C C . VAL A 1 197 ? 22.328 -34.875 1.634 1 88.69 197 VAL A C 1
ATOM 1578 O O . VAL A 1 197 ? 23.547 -34.781 1.455 1 88.69 197 VAL A O 1
ATOM 1581 N N . ASP A 1 198 ? 21.453 -34.156 0.905 1 88.5 198 ASP A N 1
ATOM 1582 C CA . ASP A 1 198 ? 21.828 -33.031 0.07 1 88.5 198 ASP A CA 1
ATOM 1583 C C . ASP A 1 198 ? 21.359 -31.719 0.7 1 88.5 198 ASP A C 1
ATOM 1585 O O . ASP A 1 198 ? 20.219 -31.609 1.164 1 88.5 198 ASP A O 1
ATOM 1589 N N . ILE A 1 199 ? 22.312 -30.75 0.814 1 88.19 199 ILE A N 1
ATOM 1590 C CA . ILE A 1 199 ? 22 -29.453 1.411 1 88.19 199 ILE A CA 1
ATOM 1591 C C . ILE A 1 199 ? 22.047 -28.375 0.338 1 88.19 199 ILE A C 1
ATOM 1593 O O . ILE A 1 199 ? 22.953 -28.344 -0.489 1 88.19 199 ILE A O 1
ATOM 1597 N N . MET A 1 200 ? 20.922 -27.562 0.347 1 88.62 200 MET A N 1
ATOM 1598 C CA . MET A 1 200 ? 20.844 -26.438 -0.579 1 88.62 200 MET A CA 1
ATOM 1599 C C . MET A 1 200 ? 20.359 -25.172 0.134 1 88.62 200 MET A C 1
ATOM 1601 O O . MET A 1 200 ? 19.562 -25.266 1.068 1 88.62 200 MET A O 1
ATOM 1605 N N . ASP A 1 201 ? 20.953 -24.047 -0.209 1 88.5 201 ASP A N 1
ATOM 1606 C CA . ASP A 1 201 ? 20.5 -22.75 0.306 1 88.5 201 ASP A CA 1
ATOM 1607 C C . ASP A 1 201 ? 20.266 -21.766 -0.831 1 88.5 201 ASP A C 1
ATOM 1609 O O . ASP A 1 201 ? 20.938 -21.812 -1.858 1 88.5 201 ASP A O 1
ATOM 1613 N N . HIS A 1 202 ? 19.25 -21.047 -0.691 1 87.75 202 HIS A N 1
ATOM 1614 C CA . HIS A 1 202 ? 19.047 -19.953 -1.645 1 87.75 202 HIS A CA 1
ATOM 1615 C C . HIS A 1 202 ? 18.469 -18.719 -0.957 1 87.75 202 HIS A C 1
ATOM 1617 O O . HIS A 1 202 ? 17.828 -18.828 0.093 1 87.75 202 HIS A O 1
ATOM 1623 N N . LYS A 1 203 ? 18.844 -17.562 -1.47 1 91.31 203 LYS A N 1
ATOM 1624 C CA . LYS A 1 203 ? 18.344 -16.25 -1.053 1 91.31 203 LYS A CA 1
ATOM 1625 C C . LYS A 1 203 ? 17.453 -15.625 -2.131 1 91.31 203 LYS A C 1
ATOM 1627 O O . LYS A 1 203 ? 17.797 -15.648 -3.312 1 91.31 203 LYS A O 1
ATOM 1632 N N . ILE A 1 204 ? 16.312 -15.227 -1.662 1 93.5 204 ILE A N 1
ATOM 1633 C CA . ILE A 1 204 ? 15.406 -14.617 -2.629 1 93.5 204 ILE A CA 1
ATOM 1634 C C . ILE A 1 204 ? 14.883 -13.297 -2.078 1 93.5 204 ILE A C 1
ATOM 1636 O O . ILE A 1 204 ? 14.883 -13.078 -0.863 1 93.5 204 ILE A O 1
ATOM 1640 N N . ARG A 1 205 ? 14.578 -12.32 -2.959 1 95.69 205 ARG A N 1
ATOM 1641 C CA . ARG A 1 205 ? 13.898 -11.062 -2.643 1 95.69 205 ARG A CA 1
ATOM 1642 C C . ARG A 1 205 ? 12.508 -11.016 -3.273 1 95.69 205 ARG A C 1
ATOM 1644 O O . ARG A 1 205 ? 12.359 -11.242 -4.477 1 95.69 205 ARG A O 1
ATOM 1651 N N . LEU A 1 206 ? 11.531 -10.75 -2.457 1 97.06 206 LEU A N 1
ATOM 1652 C CA . LEU A 1 206 ? 10.156 -10.734 -2.93 1 97.06 206 LEU A CA 1
ATOM 1653 C C . LEU A 1 206 ? 9.508 -9.383 -2.666 1 97.06 206 LEU A C 1
ATOM 1655 O O . LEU A 1 206 ? 9.719 -8.781 -1.608 1 97.06 206 LEU A O 1
ATOM 1659 N N . ARG A 1 207 ? 8.844 -8.922 -3.637 1 97.69 207 ARG A N 1
ATOM 1660 C CA . ARG A 1 207 ? 7.988 -7.75 -3.477 1 97.69 207 ARG A CA 1
ATOM 1661 C C . ARG A 1 207 ? 6.672 -8.117 -2.803 1 97.69 207 ARG A C 1
ATOM 1663 O O . ARG A 1 207 ? 6.047 -9.125 -3.156 1 97.69 207 ARG A O 1
ATOM 1670 N N . LEU A 1 208 ? 6.32 -7.359 -1.823 1 97.31 208 LEU A N 1
ATOM 1671 C CA . LEU A 1 208 ? 5.031 -7.535 -1.161 1 97.31 208 LEU A CA 1
ATOM 1672 C C . LEU A 1 208 ? 4.066 -6.418 -1.541 1 97.31 208 LEU A C 1
ATOM 1674 O O . LEU A 1 208 ? 4.488 -5.277 -1.754 1 97.31 208 LEU A O 1
ATOM 1678 N N . PHE A 1 209 ? 2.787 -6.742 -1.601 1 97.25 209 PHE A N 1
ATOM 1679 C CA . PHE A 1 209 ? 1.792 -5.785 -2.074 1 97.25 209 PHE A CA 1
ATOM 1680 C C . PHE A 1 209 ? 0.699 -5.582 -1.032 1 97.25 209 PHE A C 1
ATOM 1682 O O . PHE A 1 209 ? 0.512 -6.418 -0.148 1 97.25 209 PHE A O 1
ATOM 1689 N N . THR A 1 210 ? 0.024 -4.461 -1.135 1 96.75 210 THR A N 1
ATOM 1690 C CA . THR A 1 210 ? -1.291 -4.312 -0.52 1 96.75 210 THR A CA 1
ATOM 1691 C C . THR A 1 210 ? -2.396 -4.555 -1.543 1 96.75 210 THR A C 1
ATOM 1693 O O . THR A 1 210 ? -2.168 -4.449 -2.75 1 96.75 210 THR A O 1
ATOM 1696 N N . PRO A 1 211 ? -3.6 -4.891 -1.086 1 96.06 211 PRO A N 1
ATOM 1697 C CA . PRO A 1 211 ? -4.707 -5.039 -2.029 1 96.06 211 PRO A CA 1
ATOM 1698 C C . PRO A 1 211 ? -4.969 -3.771 -2.84 1 96.06 211 PRO A C 1
ATOM 1700 O O . PRO A 1 211 ? -5.254 -3.846 -4.039 1 96.06 211 PRO A O 1
ATOM 1703 N N . ARG A 1 212 ? -4.855 -2.646 -2.271 1 94.44 212 ARG A N 1
ATOM 1704 C CA . ARG A 1 212 ? -5.094 -1.384 -2.965 1 94.44 212 ARG A CA 1
ATOM 1705 C C . ARG A 1 212 ? -4.051 -1.151 -4.051 1 94.44 212 ARG A C 1
ATOM 1707 O O . ARG A 1 212 ? -4.383 -0.706 -5.152 1 94.44 212 ARG A O 1
ATOM 1714 N N . GLU A 1 213 ? -2.801 -1.453 -3.734 1 93.75 213 GLU A N 1
ATOM 1715 C CA . GLU A 1 213 ? -1.739 -1.331 -4.73 1 93.75 213 GLU A CA 1
ATOM 1716 C C . GLU A 1 213 ? -2.01 -2.223 -5.938 1 93.75 213 GLU A C 1
ATOM 1718 O O . GLU A 1 213 ? -1.817 -1.805 -7.082 1 93.75 213 GLU A O 1
ATOM 1723 N N . ILE A 1 214 ? -2.41 -3.428 -5.648 1 95.69 214 ILE A N 1
ATOM 1724 C CA . ILE A 1 214 ? -2.705 -4.387 -6.707 1 95.69 214 ILE A CA 1
ATOM 1725 C C . ILE A 1 214 ? -3.805 -3.834 -7.613 1 95.69 214 ILE A C 1
ATOM 1727 O O . ILE A 1 214 ? -3.682 -3.867 -8.836 1 95.69 214 ILE A O 1
ATOM 1731 N N . ARG A 1 215 ? -4.832 -3.293 -7.047 1 93.12 215 ARG A N 1
ATOM 1732 C CA . ARG A 1 215 ? -5.93 -2.732 -7.824 1 93.12 215 ARG A CA 1
ATOM 1733 C C . ARG A 1 215 ? -5.449 -1.57 -8.688 1 93.12 215 ARG A C 1
ATOM 1735 O O . ARG A 1 215 ? -5.812 -1.471 -9.867 1 93.12 215 ARG A O 1
ATOM 1742 N N . TYR A 1 216 ? -4.59 -0.739 -8.133 1 89.62 216 TYR A N 1
ATOM 1743 C CA . TYR A 1 216 ? -4.102 0.433 -8.844 1 89.62 216 TYR A CA 1
ATOM 1744 C C . TYR A 1 216 ? -3.203 0.027 -10.008 1 89.62 216 TYR A C 1
ATOM 1746 O O . TYR A 1 216 ? -3.359 0.528 -11.125 1 89.62 216 TYR A O 1
ATOM 1754 N N . ILE A 1 217 ? -2.299 -0.897 -9.734 1 92.94 217 ILE A N 1
ATOM 1755 C CA . ILE A 1 217 ? -1.318 -1.287 -10.742 1 92.94 217 ILE A CA 1
ATOM 1756 C C . ILE A 1 217 ? -2.02 -2.008 -11.891 1 92.94 217 ILE A C 1
ATOM 1758 O O . ILE A 1 217 ? -1.713 -1.768 -13.062 1 92.94 217 ILE A O 1
ATOM 1762 N N . LEU A 1 218 ? -2.971 -2.82 -11.594 1 95.12 218 LEU A N 1
ATOM 1763 C CA . LEU A 1 218 ? -3.689 -3.562 -12.617 1 95.12 218 LEU A CA 1
ATOM 1764 C C . LEU A 1 218 ? -4.57 -2.633 -13.445 1 95.12 218 LEU A C 1
ATOM 1766 O O . LEU A 1 218 ? -4.625 -2.75 -14.672 1 95.12 218 LEU A O 1
ATOM 1770 N N . ARG A 1 219 ? -5.199 -1.694 -12.766 1 90.94 219 ARG A N 1
ATOM 1771 C CA . ARG A 1 219 ? -6.043 -0.738 -13.477 1 90.94 219 ARG A CA 1
ATOM 1772 C C . ARG A 1 219 ? -5.227 0.078 -14.477 1 90.94 219 ARG A C 1
ATOM 1774 O O . ARG A 1 219 ? -5.668 0.309 -15.602 1 90.94 219 ARG A O 1
ATOM 1781 N N . SER A 1 220 ? -4.059 0.458 -14.07 1 88.31 220 SER A N 1
ATOM 1782 C CA . SER A 1 220 ? -3.193 1.276 -14.914 1 88.31 220 SER A CA 1
ATOM 1783 C C . SER A 1 220 ? -2.662 0.479 -16.094 1 88.31 220 SER A C 1
ATOM 1785 O O . SER A 1 220 ? -2.115 1.051 -17.047 1 88.31 220 SER A O 1
ATOM 1787 N N . ARG A 1 221 ? -2.918 -0.827 -16.094 1 92.06 221 ARG A N 1
ATOM 1788 C CA . ARG A 1 221 ? -2.43 -1.688 -17.156 1 92.06 221 ARG A CA 1
ATOM 1789 C C . ARG A 1 221 ? -3.582 -2.389 -17.875 1 92.06 221 ARG A C 1
ATOM 1791 O O . ARG A 1 221 ? -3.422 -3.502 -18.375 1 92.06 221 ARG A O 1
ATOM 1798 N N . SER A 1 222 ? -4.738 -1.755 -17.781 1 93.94 222 SER A N 1
ATOM 1799 C CA . SER A 1 222 ? -5.918 -2.178 -18.531 1 93.94 222 SER A CA 1
ATOM 1800 C C . SER A 1 222 ? -6.441 -3.52 -18.031 1 93.94 222 SER A C 1
ATOM 1802 O O . SER A 1 222 ? -6.812 -4.383 -18.828 1 93.94 222 SER A O 1
ATOM 1804 N N . PHE A 1 223 ? -6.293 -3.758 -16.781 1 96.38 223 PHE A N 1
ATOM 1805 C CA . PHE A 1 223 ? -6.969 -4.844 -16.078 1 96.38 223 PHE A CA 1
ATOM 1806 C C . PHE A 1 223 ? -7.996 -4.297 -15.102 1 96.38 223 PHE A C 1
ATOM 1808 O O . PHE A 1 223 ? -7.848 -3.184 -14.594 1 96.38 223 PHE A O 1
ATOM 1815 N N . SER A 1 224 ? -9 -5.016 -14.867 1 94.69 224 SER A N 1
ATOM 1816 C CA . SER A 1 224 ? -9.938 -4.758 -13.781 1 94.69 224 SER A CA 1
ATOM 1817 C C . SER A 1 224 ? -10.008 -5.938 -12.812 1 94.69 224 SER A C 1
ATOM 1819 O O . SER A 1 224 ? -10.188 -7.082 -13.234 1 94.69 224 SER A O 1
ATOM 1821 N N . VAL A 1 225 ? -9.82 -5.652 -11.586 1 95.81 225 VAL A N 1
ATOM 1822 C CA . VAL A 1 225 ? -9.875 -6.719 -10.594 1 95.81 225 VAL A CA 1
ATOM 1823 C C . VAL A 1 225 ? -11.32 -7.164 -10.398 1 95.81 225 VAL A C 1
ATOM 1825 O O . VAL A 1 225 ? -12.188 -6.359 -10.031 1 95.81 225 VAL A O 1
ATOM 1828 N N . CYS A 1 226 ? -11.539 -8.406 -10.625 1 96 226 CYS A N 1
ATOM 1829 C CA . CYS A 1 226 ? -12.859 -8.984 -10.438 1 96 226 CYS A CA 1
ATOM 1830 C C . CYS A 1 226 ? -13.07 -9.414 -8.992 1 96 226 CYS A C 1
ATOM 1832 O O . CYS A 1 226 ? -14.133 -9.172 -8.414 1 96 226 CYS A O 1
ATOM 1834 N N . GLU A 1 227 ? -12.094 -10.031 -8.484 1 96.5 227 GLU A N 1
ATOM 1835 C CA . GLU A 1 227 ? -12.18 -10.578 -7.133 1 96.5 227 GLU A CA 1
ATOM 1836 C C . GLU A 1 227 ? -10.797 -10.898 -6.574 1 96.5 227 GLU A C 1
ATOM 1838 O O . GLU A 1 227 ? -9.852 -11.117 -7.332 1 96.5 227 GLU A O 1
ATOM 1843 N N . ILE A 1 228 ? -10.672 -10.844 -5.309 1 97.19 228 ILE A N 1
ATOM 1844 C CA . ILE A 1 228 ? -9.5 -11.305 -4.578 1 97.19 228 ILE A CA 1
ATOM 1845 C C . ILE A 1 228 ? -9.906 -12.375 -3.572 1 97.19 228 ILE A C 1
ATOM 1847 O O . ILE A 1 228 ? -10.891 -12.219 -2.846 1 97.19 228 ILE A O 1
ATOM 1851 N N . TYR A 1 229 ? -9.172 -13.477 -3.561 1 97.19 229 TYR A N 1
ATOM 1852 C CA . TYR A 1 229 ? -9.398 -14.57 -2.615 1 97.19 229 TYR A CA 1
ATOM 1853 C C . TYR A 1 229 ? -8.211 -14.734 -1.679 1 97.19 229 TYR A C 1
ATOM 1855 O O . TYR A 1 229 ? -7.09 -14.336 -2.014 1 97.19 229 TYR A O 1
ATOM 1863 N N . PRO A 1 230 ? -8.344 -15.203 -0.44 1 93.62 230 PRO A N 1
ATOM 1864 C CA . PRO A 1 230 ? -7.238 -15.336 0.514 1 93.62 230 PRO A CA 1
ATOM 1865 C C . PRO A 1 230 ? -6.305 -16.5 0.177 1 93.62 230 PRO A C 1
ATOM 1867 O O . PRO A 1 230 ? -5.16 -16.531 0.63 1 93.62 230 PRO A O 1
ATOM 1870 N N . ASP A 1 231 ? -6.727 -17.453 -0.495 1 88 231 ASP A N 1
ATOM 1871 C CA . ASP A 1 231 ? -5.984 -18.641 -0.93 1 88 231 ASP A CA 1
ATOM 1872 C C . ASP A 1 231 ? -6.707 -19.344 -2.07 1 88 231 ASP A C 1
ATOM 1874 O O . ASP A 1 231 ? -7.434 -18.719 -2.842 1 88 231 ASP A O 1
ATOM 1878 N N . TYR A 1 232 ? -6.477 -20.5 -2.229 1 92.44 232 TYR A N 1
ATOM 1879 C CA . TYR A 1 232 ? -7.109 -21.281 -3.287 1 92.44 232 TYR A CA 1
ATOM 1880 C C . TYR A 1 232 ? -8.469 -21.812 -2.842 1 92.44 232 TYR A C 1
ATOM 1882 O O . TYR A 1 232 ? -8.797 -22.969 -3.061 1 92.44 232 TYR A O 1
ATOM 1890 N N . GLU A 1 233 ? -9.148 -20.859 -2.111 1 90.38 233 GLU A N 1
ATOM 1891 C CA . GLU A 1 233 ? -10.492 -21.188 -1.636 1 90.38 233 GLU A CA 1
ATOM 1892 C C . GLU A 1 233 ? -11.477 -20.062 -1.974 1 90.38 233 GLU A C 1
ATOM 1894 O O . GLU A 1 233 ? -11.125 -18.891 -1.915 1 90.38 233 GLU A O 1
ATOM 1899 N N . ILE A 1 234 ? -12.672 -20.547 -2.297 1 93.69 234 ILE A N 1
ATOM 1900 C CA . ILE A 1 234 ? -13.719 -19.578 -2.609 1 93.69 234 ILE A CA 1
ATOM 1901 C C . ILE A 1 234 ? -14.336 -19.062 -1.317 1 93.69 234 ILE A C 1
ATOM 1903 O O . ILE A 1 234 ? -15.453 -19.438 -0.958 1 93.69 234 ILE A O 1
ATOM 1907 N N . VAL A 1 235 ? -13.734 -18.25 -0.65 1 92.19 235 VAL A N 1
ATOM 1908 C CA . VAL A 1 235 ? -14.203 -17.578 0.553 1 92.19 235 VAL A CA 1
ATOM 1909 C C . VAL A 1 235 ? -13.867 -16.094 0.465 1 92.19 235 VAL A C 1
ATOM 1911 O O . VAL A 1 235 ? -12.93 -15.695 -0.238 1 92.19 235 VAL A O 1
ATOM 1914 N N . PRO A 1 236 ? -14.625 -15.328 1.077 1 90.94 236 PRO A N 1
ATOM 1915 C CA . PRO A 1 236 ? -14.375 -13.891 0.997 1 90.94 236 PRO A CA 1
ATOM 1916 C C . PRO A 1 236 ? -12.984 -13.5 1.497 1 90.94 236 PRO A C 1
ATOM 1918 O O . PRO A 1 236 ? -12.484 -14.086 2.465 1 90.94 236 PRO A O 1
ATOM 1921 N N . PHE A 1 237 ? -12.352 -12.672 0.812 1 92.38 237 PHE A N 1
ATOM 1922 C CA . PHE A 1 237 ? -11.047 -12.141 1.177 1 92.38 237 PHE A CA 1
ATOM 1923 C C . PHE A 1 237 ? -11.172 -11.109 2.291 1 92.38 237 PHE A C 1
ATOM 1925 O O . PHE A 1 237 ? -12.008 -10.203 2.215 1 92.38 237 PHE A O 1
ATOM 1932 N N . SER A 1 238 ? -10.359 -11.383 3.344 1 87.31 238 SER A N 1
ATOM 1933 C CA . SER A 1 238 ? -10.211 -10.367 4.383 1 87.31 238 SER A CA 1
ATOM 1934 C C . SER A 1 238 ? -8.891 -9.625 4.246 1 87.31 238 SER A C 1
ATOM 1936 O O . SER A 1 238 ? -7.867 -10.219 3.885 1 87.31 238 SER A O 1
ATOM 1938 N N . GLY A 1 239 ? -8.789 -8.367 4.406 1 85.94 239 GLY A N 1
ATOM 1939 C CA . GLY A 1 239 ? -7.559 -7.598 4.324 1 85.94 239 GLY A CA 1
ATOM 1940 C C . GLY A 1 239 ? -6.457 -8.133 5.219 1 85.94 239 GLY A C 1
ATOM 1941 O O . GLY A 1 239 ? -5.289 -7.789 5.043 1 85.94 239 GLY A O 1
ATOM 1942 N N . SER A 1 240 ? -6.785 -9.109 6.078 1 88 240 SER A N 1
ATOM 1943 C CA . SER A 1 240 ? -5.801 -9.656 7.012 1 88 240 SER A CA 1
ATOM 1944 C C . SER A 1 240 ? -5.207 -10.953 6.484 1 88 240 SER A C 1
ATOM 1946 O O . SER A 1 240 ? -4.301 -11.523 7.102 1 88 240 SER A O 1
ATOM 1948 N N . SER A 1 241 ? -5.645 -11.445 5.355 1 92.38 241 SER A N 1
ATOM 1949 C CA . SER A 1 241 ? -5.043 -12.641 4.762 1 92.38 241 SER A CA 1
ATOM 1950 C C . SER A 1 241 ? -3.629 -12.352 4.27 1 92.38 241 SER A C 1
ATOM 1952 O O . SER A 1 241 ? -3.406 -11.414 3.508 1 92.38 241 SER A O 1
ATOM 1954 N N . PRO A 1 242 ? -2.664 -13.172 4.648 1 93.62 242 PRO A N 1
ATOM 1955 C CA . PRO A 1 242 ? -1.277 -12.906 4.258 1 93.62 242 PRO A CA 1
ATOM 1956 C C . PRO A 1 242 ? -1.027 -13.141 2.771 1 93.62 242 PRO A C 1
ATOM 1958 O O . PRO A 1 242 ? -0.019 -12.688 2.23 1 93.62 242 PRO A O 1
ATOM 1961 N N . GLU A 1 243 ? -1.908 -13.938 2.154 1 94.31 243 GLU A N 1
ATOM 1962 C CA . GLU A 1 243 ? -1.82 -14.203 0.722 1 94.31 243 GLU A CA 1
ATOM 1963 C C . GLU A 1 243 ? -3.094 -13.773 0.001 1 94.31 243 GLU A C 1
ATOM 1965 O O . GLU A 1 243 ? -4.156 -13.672 0.617 1 94.31 243 GLU A O 1
ATOM 1970 N N . MET A 1 244 ? -2.955 -13.453 -1.202 1 96.31 244 MET A N 1
ATOM 1971 C CA . MET A 1 244 ? -4.109 -13.102 -2.027 1 96.31 244 MET A CA 1
ATOM 1972 C C . MET A 1 244 ? -4.012 -13.766 -3.4 1 96.31 244 MET A C 1
ATOM 1974 O O . MET A 1 244 ? -2.928 -13.836 -3.984 1 96.31 244 MET A O 1
ATOM 1978 N N . VAL A 1 245 ? -5.043 -14.375 -3.846 1 98.06 245 VAL A N 1
ATOM 1979 C CA . VAL A 1 245 ? -5.227 -14.781 -5.234 1 98.06 245 VAL A CA 1
ATOM 1980 C C . VAL A 1 245 ? -6.082 -13.742 -5.965 1 98.06 245 VAL A C 1
ATOM 1982 O O . VAL A 1 245 ? -7.258 -13.555 -5.637 1 98.06 245 VAL A O 1
ATOM 1985 N N . VAL A 1 246 ? -5.547 -13.102 -6.934 1 98.38 246 VAL A N 1
ATOM 1986 C CA . VAL A 1 246 ? -6.18 -11.984 -7.629 1 98.38 246 VAL A CA 1
ATOM 1987 C C . VAL A 1 246 ? -6.73 -12.469 -8.969 1 98.38 246 VAL A C 1
ATOM 1989 O O . VAL A 1 246 ? -6.035 -13.148 -9.727 1 98.38 246 VAL A O 1
ATOM 1992 N N . VAL A 1 247 ? -7.965 -12.211 -9.219 1 98.44 247 VAL A N 1
ATOM 1993 C CA . VAL A 1 247 ? -8.609 -12.461 -10.5 1 98.44 247 VAL A CA 1
ATOM 1994 C C . VAL A 1 247 ? -8.859 -11.141 -11.227 1 98.44 247 VAL A C 1
ATOM 1996 O O . VAL A 1 247 ? -9.641 -10.312 -10.758 1 98.44 247 VAL A O 1
ATOM 1999 N N . ALA A 1 248 ? -8.188 -10.961 -12.328 1 98.25 248 ALA A N 1
ATOM 2000 C CA . ALA A 1 248 ? -8.305 -9.711 -13.078 1 98.25 248 ALA A CA 1
ATOM 2001 C C . ALA A 1 248 ? -8.742 -9.977 -14.516 1 98.25 248 ALA A C 1
ATOM 2003 O O . ALA A 1 248 ? -8.32 -10.969 -15.125 1 98.25 248 ALA A O 1
ATOM 2004 N N . LYS A 1 249 ? -9.531 -9.148 -15.039 1 97.69 249 LYS A N 1
ATOM 2005 C CA . LYS A 1 249 ? -10.023 -9.242 -16.406 1 97.69 249 LYS A CA 1
ATOM 2006 C C . LYS A 1 249 ? -9.336 -8.219 -17.312 1 97.69 249 LYS A C 1
ATOM 2008 O O . LYS A 1 249 ? -9.172 -7.059 -16.922 1 97.69 249 LYS A O 1
ATOM 2013 N N . ALA A 1 250 ? -8.898 -8.742 -18.5 1 96.06 250 ALA A N 1
ATOM 2014 C CA . ALA A 1 250 ? -8.344 -7.84 -19.5 1 96.06 250 ALA A CA 1
ATOM 2015 C C . ALA A 1 250 ? -9.43 -6.977 -20.125 1 96.06 250 ALA A C 1
ATOM 2017 O O . ALA A 1 250 ? -10.273 -7.473 -20.875 1 96.06 250 ALA A O 1
ATOM 2018 N N . SER A 1 251 ? -9.719 -5.844 -19.641 1 82.75 251 SER A N 1
ATOM 2019 C CA . SER A 1 251 ? -10.773 -4.973 -20.141 1 82.75 251 SER A CA 1
ATOM 2020 C C . SER A 1 251 ? -10.258 -3.559 -20.391 1 82.75 251 SER A C 1
ATOM 2022 O O . SER A 1 251 ? -9.359 -3.094 -19.688 1 82.75 251 SER A O 1
ATOM 2024 N N . HIS A 1 252 ? -10.438 -3.041 -21.609 1 65.62 252 HIS A N 1
ATOM 2025 C CA . HIS A 1 252 ? -10.156 -1.642 -21.906 1 65.62 252 HIS A CA 1
ATOM 2026 C C . HIS A 1 252 ? -11.109 -0.717 -21.156 1 65.62 252 HIS A C 1
ATOM 2028 O O . HIS A 1 252 ? -10.914 0.501 -21.141 1 65.62 252 HIS A O 1
ATOM 2034 N N . GLU A 1 253 ? -12.289 -1.305 -20.656 1 54.06 253 GLU A N 1
ATOM 2035 C CA . GLU A 1 253 ? -13.352 -0.418 -20.188 1 54.06 253 GLU A CA 1
ATOM 2036 C C . GLU A 1 253 ? -12.914 0.363 -18.953 1 54.06 253 GLU A C 1
ATOM 2038 O O . GLU A 1 253 ? -12.367 -0.211 -18.016 1 54.06 253 GLU A O 1
ATOM 2043 N N . GLU A 1 254 ? -12.508 1.551 -19.141 1 45.47 254 GLU A N 1
ATOM 2044 C CA . GLU A 1 254 ? -12.391 2.516 -18.047 1 45.47 254 GLU A CA 1
ATOM 2045 C C . GLU A 1 254 ? -13.461 2.275 -16.984 1 45.47 254 GLU A C 1
ATOM 2047 O O . GLU A 1 254 ? -14.656 2.283 -17.281 1 45.47 254 GLU A O 1
ATOM 2052 N N . LEU A 1 255 ? -13.414 1.371 -16.125 1 39 255 LEU A N 1
ATOM 2053 C CA . LEU A 1 255 ? -14.453 1.341 -15.102 1 39 255 LEU A CA 1
ATOM 2054 C C . LEU A 1 255 ? -14.836 2.754 -14.68 1 39 255 LEU A C 1
ATOM 2056 O O . LEU A 1 255 ? -14.039 3.463 -14.07 1 39 255 LEU A O 1
ATOM 2060 N N . MET A 1 256 ? -15.492 3.615 -15.492 1 35.34 256 MET A N 1
ATOM 2061 C CA . MET A 1 256 ? -16.203 4.75 -14.906 1 35.34 256 MET A CA 1
ATOM 2062 C C . MET A 1 256 ? -16.953 4.328 -13.648 1 35.34 256 MET A C 1
ATOM 2064 O O . MET A 1 256 ? -17.688 3.34 -13.656 1 35.34 256 MET A O 1
ATOM 2068 N N . GLY A 1 257 ? -16.469 4.418 -12.477 1 32.41 257 GLY A N 1
ATOM 2069 C CA . GLY A 1 257 ? -17.312 4.266 -11.297 1 32.41 257 GLY A CA 1
ATOM 2070 C C . GLY A 1 257 ? -18.766 4.625 -11.547 1 32.41 257 GLY A C 1
ATOM 2071 O O . GLY A 1 257 ? -19.062 5.434 -12.43 1 32.41 257 GLY A O 1
ATOM 2072 N N . GLU A 1 258 ? -19.688 3.674 -11.25 1 31.78 258 GLU A N 1
ATOM 2073 C CA . GLU A 1 258 ? -21.125 3.846 -11.062 1 31.78 258 GLU A CA 1
ATOM 2074 C C . GLU A 1 258 ? -21.422 5.148 -10.328 1 31.78 258 GLU A C 1
ATOM 2076 O O . GLU A 1 258 ? -22.531 5.332 -9.828 1 31.78 258 GLU A O 1
ATOM 2081 N N . TYR A 1 259 ? -20.625 6.082 -10.102 1 26.81 259 TYR A N 1
ATOM 2082 C CA . TYR A 1 259 ? -21.156 7.27 -9.445 1 26.81 259 TYR A CA 1
ATOM 2083 C C . TYR A 1 259 ? -22.219 7.938 -10.305 1 26.81 259 TYR A C 1
ATOM 2085 O O . TYR A 1 259 ? -22.719 9.016 -9.961 1 26.81 259 TYR A O 1
ATOM 2093 N N . GLU A 1 260 ? -22.438 7.648 -11.594 1 25.22 260 GLU A N 1
ATOM 2094 C CA . GLU A 1 260 ? -23.547 8.445 -12.117 1 25.22 260 GLU A CA 1
ATOM 2095 C C . GLU A 1 260 ? -24.891 7.926 -11.602 1 25.22 260 GLU A C 1
ATOM 2097 O O . GLU A 1 260 ? -25.891 8.633 -11.656 1 25.22 260 GLU A O 1
ATOM 2102 N N . GLN A 1 261 ? -25.281 6.629 -11.664 1 24.36 261 GLN A N 1
ATOM 2103 C CA . GLN A 1 261 ? -26.719 6.441 -11.602 1 24.36 261 GLN A CA 1
ATOM 2104 C C . GLN A 1 261 ? -27.219 6.492 -10.156 1 24.36 261 GLN A C 1
ATOM 2106 O O . GLN A 1 261 ? -28.422 6.402 -9.914 1 24.36 261 GLN A O 1
ATOM 2111 N N . GLY A 1 262 ? -26.531 6.309 -8.914 1 18.83 262 GLY A N 1
ATOM 2112 C CA . GLY A 1 262 ? -27.5 6.672 -7.895 1 18.83 262 GLY A CA 1
ATOM 2113 C C . GLY A 1 262 ? -27.547 8.164 -7.609 1 18.83 262 GLY A C 1
ATOM 2114 O O . GLY A 1 262 ? -26.547 8.867 -7.836 1 18.83 262 GLY A O 1
ATOM 2115 N N . MET B 1 1 ? -23.062 25.078 14.969 1 48.78 1 MET B N 1
ATOM 2116 C CA . MET B 1 1 ? -21.75 25.578 15.414 1 48.78 1 MET B CA 1
ATOM 2117 C C . MET B 1 1 ? -20.797 24.422 15.648 1 48.78 1 MET B C 1
ATOM 2119 O O . MET B 1 1 ? -21.172 23.375 16.188 1 48.78 1 MET B O 1
ATOM 2123 N N . ASP B 1 2 ? -19.484 24.328 14.914 1 66.88 2 ASP B N 1
ATOM 2124 C CA . ASP B 1 2 ? -18.453 23.312 15.078 1 66.88 2 ASP B CA 1
ATOM 2125 C C . ASP B 1 2 ? -17.766 23.422 16.438 1 66.88 2 ASP B C 1
ATOM 2127 O O . ASP B 1 2 ? -16.859 24.234 16.609 1 66.88 2 ASP B O 1
ATOM 2131 N N . ARG B 1 3 ? -18.516 22.938 17.578 1 73.31 3 ARG B N 1
ATOM 2132 C CA . ARG B 1 3 ? -18 22.969 18.938 1 73.31 3 ARG B CA 1
ATOM 2133 C C . ARG B 1 3 ? -16.531 22.516 18.984 1 73.31 3 ARG B C 1
ATOM 2135 O O . ARG B 1 3 ? -15.773 22.953 19.844 1 73.31 3 ARG B O 1
ATOM 2142 N N . TYR B 1 4 ? -16.203 21.75 18.047 1 79.94 4 TYR B N 1
ATOM 2143 C CA . TYR B 1 4 ? -14.828 21.266 17.953 1 79.94 4 TYR B CA 1
ATOM 2144 C C . TYR B 1 4 ? -13.852 22.438 17.781 1 79.94 4 TYR B C 1
ATOM 2146 O O . TYR B 1 4 ? -12.797 22.469 18.422 1 79.94 4 TYR B O 1
ATOM 2154 N N . ALA B 1 5 ? -14.305 23.375 17.094 1 81.81 5 ALA B N 1
ATOM 2155 C CA . ALA B 1 5 ? -13.461 24.531 16.797 1 81.81 5 ALA B CA 1
ATOM 2156 C C . ALA B 1 5 ? -13.164 25.328 18.078 1 81.81 5 ALA B C 1
ATOM 2158 O O . ALA B 1 5 ? -12.062 25.859 18.234 1 81.81 5 ALA B O 1
ATOM 2159 N N . GLN B 1 6 ? -14.141 25.312 18.984 1 78.25 6 GLN B N 1
ATOM 2160 C CA . GLN B 1 6 ? -14.023 26.078 20.219 1 78.25 6 GLN B CA 1
ATOM 2161 C C . GLN B 1 6 ? -12.914 25.516 21.109 1 78.25 6 GLN B C 1
ATOM 2163 O O . GLN B 1 6 ? -12.227 26.281 21.797 1 78.25 6 GLN B O 1
ATOM 2168 N N . TYR B 1 7 ? -12.75 24.219 20.969 1 77.25 7 TYR B N 1
ATOM 2169 C CA . TYR B 1 7 ? -11.836 23.578 21.906 1 77.25 7 TYR B CA 1
ATOM 2170 C C . TYR B 1 7 ? -10.586 23.078 21.188 1 77.25 7 TYR B C 1
ATOM 2172 O O . TYR B 1 7 ? -9.727 22.438 21.797 1 77.25 7 TYR B O 1
ATOM 2180 N N . TYR B 1 8 ? -10.461 23.344 19.969 1 82.25 8 TYR B N 1
ATOM 2181 C CA . TYR B 1 8 ? -9.422 22.75 19.125 1 82.25 8 TYR B CA 1
ATOM 2182 C C . TYR B 1 8 ? -8.047 22.984 19.734 1 82.25 8 TYR B C 1
ATOM 2184 O O . TYR B 1 8 ? -7.254 22.031 19.859 1 82.25 8 TYR B O 1
ATOM 2192 N N . ASP B 1 9 ? -7.828 24.203 20.188 1 78.31 9 ASP B N 1
ATOM 2193 C CA . ASP B 1 9 ? -6.508 24.531 20.719 1 78.31 9 ASP B CA 1
ATOM 2194 C C . ASP B 1 9 ? -6.223 23.734 22 1 78.31 9 ASP B C 1
ATOM 2196 O O . ASP B 1 9 ? -5.082 23.328 22.25 1 78.31 9 ASP B O 1
ATOM 2200 N N . LEU B 1 10 ? -7.281 23.578 22.75 1 76.06 10 LEU B N 1
ATOM 2201 C CA . LEU B 1 10 ? -7.141 22.75 23.953 1 76.06 10 LEU B CA 1
ATOM 2202 C C . LEU B 1 10 ? -6.859 21.297 23.578 1 76.06 10 LEU B C 1
ATOM 2204 O O . LEU B 1 10 ? -5.988 20.656 24.172 1 76.06 10 LEU B O 1
ATOM 2208 N N . LEU B 1 11 ? -7.48 20.812 22.547 1 77.19 11 LEU B N 1
ATOM 2209 C CA . LEU B 1 11 ? -7.383 19.422 22.125 1 77.19 11 LEU B CA 1
ATOM 2210 C C . LEU B 1 11 ? -5.992 19.109 21.578 1 77.19 11 LEU B C 1
ATOM 2212 O O . LEU B 1 11 ? -5.512 17.984 21.703 1 77.19 11 LEU B O 1
ATOM 2216 N N . TYR B 1 12 ? -5.309 20.141 21.141 1 76.25 12 TYR B N 1
ATOM 2217 C CA . TYR B 1 12 ? -3.977 19.969 20.578 1 76.25 12 TYR B CA 1
ATOM 2218 C C . TYR B 1 12 ? -2.932 20.703 21.406 1 76.25 12 TYR B C 1
ATOM 2220 O O . TYR B 1 12 ? -1.854 21.031 20.922 1 76.25 12 TYR B O 1
ATOM 2228 N N . ALA B 1 13 ? -3.273 20.938 22.641 1 72.88 13 ALA B N 1
ATOM 2229 C CA . ALA B 1 13 ? -2.408 21.672 23.562 1 72.88 13 ALA B CA 1
ATOM 2230 C C . ALA B 1 13 ? -1.107 20.906 23.812 1 72.88 13 ALA B C 1
ATOM 2232 O O . ALA B 1 13 ? -0.118 21.5 24.266 1 72.88 13 ALA B O 1
ATOM 2233 N N . ASN B 1 14 ? -1.138 19.594 23.5 1 74.69 14 ASN B N 1
ATOM 2234 C CA . ASN B 1 14 ? 0.059 18.781 23.672 1 74.69 14 ASN B CA 1
ATOM 2235 C C . ASN B 1 14 ? 1.056 18.984 22.547 1 74.69 14 ASN B C 1
ATOM 2237 O O . ASN B 1 14 ? 2.197 18.531 22.625 1 74.69 14 ASN B O 1
ATOM 2241 N N . ARG B 1 15 ? 0.683 19.719 21.609 1 83.75 15 ARG B N 1
ATOM 2242 C CA . ARG B 1 15 ? 1.548 19.938 20.453 1 83.75 15 ARG B CA 1
ATOM 2243 C C . ARG B 1 15 ? 2.422 21.172 20.625 1 83.75 15 ARG B C 1
ATOM 2245 O O . ARG B 1 15 ? 1.966 22.188 21.156 1 83.75 15 ARG B O 1
ATOM 2252 N N . ASN B 1 16 ? 3.652 21.016 20.234 1 91 16 ASN B N 1
ATOM 2253 C CA . ASN B 1 16 ? 4.578 22.141 20.188 1 91 16 ASN B CA 1
ATOM 2254 C C . ASN B 1 16 ? 4.73 22.703 18.781 1 91 16 ASN B C 1
ATOM 2256 O O . ASN B 1 16 ? 5.641 22.312 18.047 1 91 16 ASN B O 1
ATOM 2260 N N . VAL B 1 17 ? 3.908 23.688 18.516 1 94.56 17 VAL B N 1
ATOM 2261 C CA . VAL B 1 17 ? 3.787 24.203 17.156 1 94.56 17 VAL B CA 1
ATOM 2262 C C . VAL B 1 17 ? 5.09 24.891 16.734 1 94.56 17 VAL B C 1
ATOM 2264 O O . VAL B 1 17 ? 5.523 24.766 15.594 1 94.56 17 VAL B O 1
ATOM 2267 N N . SER B 1 18 ? 5.707 25.594 17.672 1 96.25 18 SER B N 1
ATOM 2268 C CA . SER B 1 18 ? 6.969 26.266 17.391 1 96.25 18 SER B CA 1
ATOM 2269 C C . SER B 1 18 ? 8.031 25.266 16.922 1 96.25 18 SER B C 1
ATOM 2271 O O . SER B 1 18 ? 8.727 25.5 15.938 1 96.25 18 SER B O 1
ATOM 2273 N N . GLU B 1 19 ? 8.07 24.156 17.594 1 96 19 GLU B N 1
ATOM 2274 C CA . GLU B 1 19 ? 9.031 23.125 17.234 1 96 19 GLU B CA 1
ATOM 2275 C C . GLU B 1 19 ? 8.68 22.484 15.898 1 96 19 GLU B C 1
ATOM 2277 O O . GLU B 1 19 ? 9.562 22.141 15.117 1 96 19 GLU B O 1
ATOM 2282 N N . GLU B 1 20 ? 7.426 22.297 15.727 1 97.19 20 GLU B N 1
ATOM 2283 C CA . GLU B 1 20 ? 6.98 21.75 14.453 1 97.19 20 GLU B CA 1
ATOM 2284 C C . GLU B 1 20 ? 7.352 22.656 13.289 1 97.19 20 GLU B C 1
ATOM 2286 O O . GLU B 1 20 ? 7.809 22.188 12.242 1 97.19 20 GLU B O 1
ATOM 2291 N N . VAL B 1 21 ? 7.227 23.969 13.469 1 98.12 21 VAL B N 1
ATOM 2292 C CA . VAL B 1 21 ? 7.562 24.906 12.414 1 98.12 21 VAL B CA 1
ATOM 2293 C C . VAL B 1 21 ? 9.078 25.016 12.281 1 98.12 21 VAL B C 1
ATOM 2295 O O . VAL B 1 21 ? 9.602 25.188 11.172 1 98.12 21 VAL B O 1
ATOM 2298 N N . ASP B 1 22 ? 9.852 24.828 13.43 1 98 22 ASP B N 1
ATOM 2299 C CA . ASP B 1 22 ? 11.305 24.703 13.328 1 98 22 ASP B CA 1
ATOM 2300 C C . ASP B 1 22 ? 11.695 23.578 12.359 1 98 22 ASP B C 1
ATOM 2302 O O . ASP B 1 22 ? 12.539 23.781 11.477 1 98 22 ASP B O 1
ATOM 2306 N N . PHE B 1 23 ? 11.07 22.453 12.555 1 97.94 23 PHE B N 1
ATOM 2307 C CA . PHE B 1 23 ? 11.305 21.297 11.68 1 97.94 23 PHE B CA 1
ATOM 2308 C C . PHE B 1 23 ? 10.969 21.641 10.234 1 97.94 23 PHE B C 1
ATOM 2310 O O . PHE B 1 23 ? 11.75 21.359 9.328 1 97.94 23 PHE B O 1
ATOM 2317 N N . LEU B 1 24 ? 9.781 22.25 9.992 1 98.5 24 LEU B N 1
ATOM 2318 C CA . LEU B 1 24 ? 9.328 22.578 8.641 1 98.5 24 LEU B CA 1
ATOM 2319 C C . LEU B 1 24 ? 10.289 23.562 7.973 1 98.5 24 LEU B C 1
ATOM 2321 O O . LEU B 1 24 ? 10.602 23.406 6.789 1 98.5 24 LEU B O 1
ATOM 2325 N N . GLU B 1 25 ? 10.773 24.531 8.727 1 97.94 25 GLU B N 1
ATOM 2326 C CA . GLU B 1 25 ? 11.727 25.5 8.172 1 97.94 25 GLU B CA 1
ATOM 2327 C C . GLU B 1 25 ? 13.031 24.828 7.773 1 97.94 25 GLU B C 1
ATOM 2329 O O . GLU B 1 25 ? 13.625 25.156 6.75 1 97.94 25 GLU B O 1
ATOM 2334 N N . GLU B 1 26 ? 13.469 23.953 8.633 1 97.38 26 GLU B N 1
ATOM 2335 C CA . GLU B 1 26 ? 14.688 23.203 8.32 1 97.38 26 GLU B CA 1
ATOM 2336 C C . GLU B 1 26 ? 14.531 22.406 7.027 1 97.38 26 GLU B C 1
ATOM 2338 O O . GLU B 1 26 ? 15.445 22.375 6.195 1 97.38 26 GLU B O 1
ATOM 2343 N N . VAL B 1 27 ? 13.391 21.781 6.934 1 97.44 27 VAL B N 1
ATOM 2344 C CA . VAL B 1 27 ? 13.07 20.984 5.75 1 97.44 27 VAL B CA 1
ATOM 2345 C C . VAL B 1 27 ? 12.992 21.891 4.523 1 97.44 27 VAL B C 1
ATOM 2347 O O . VAL B 1 27 ? 13.523 21.547 3.461 1 97.44 27 VAL B O 1
ATOM 2350 N N . ILE B 1 28 ? 12.352 23.047 4.641 1 98.25 28 ILE B N 1
ATOM 2351 C CA . ILE B 1 28 ? 12.219 24 3.549 1 98.25 28 ILE B CA 1
ATOM 2352 C C . ILE B 1 28 ? 13.602 24.469 3.1 1 98.25 28 ILE B C 1
ATOM 2354 O O . ILE B 1 28 ? 13.891 24.5 1.901 1 98.25 28 ILE B O 1
ATOM 2358 N N . LYS B 1 29 ? 14.43 24.781 4.02 1 97.12 29 LYS B N 1
ATOM 2359 C CA . LYS B 1 29 ? 15.781 25.234 3.709 1 97.12 29 LYS B CA 1
ATOM 2360 C C . LYS B 1 29 ? 16.562 24.172 2.955 1 97.12 29 LYS B C 1
ATOM 2362 O O . LYS B 1 29 ? 17.344 24.484 2.055 1 97.12 29 LYS B O 1
ATOM 2367 N N . LYS B 1 30 ? 16.328 22.984 3.303 1 96.75 30 LYS B N 1
ATOM 2368 C CA . LYS B 1 30 ? 17.078 21.859 2.74 1 96.75 30 LYS B CA 1
ATOM 2369 C C . LYS B 1 30 ? 16.656 21.578 1.303 1 96.75 30 LYS B C 1
ATOM 2371 O O . LYS B 1 30 ? 17.484 21.25 0.458 1 96.75 30 LYS B O 1
ATOM 2376 N N . PHE B 1 31 ? 15.328 21.75 0.986 1 96.94 31 PHE B N 1
ATOM 2377 C CA . PHE B 1 31 ? 14.859 21.156 -0.264 1 96.94 31 PHE B CA 1
ATOM 2378 C C . PHE B 1 31 ? 14.359 22.25 -1.214 1 96.94 31 PHE B C 1
ATOM 2380 O O . PHE B 1 31 ? 14.172 22 -2.406 1 96.94 31 PHE B O 1
ATOM 2387 N N . TYR B 1 32 ? 14.016 23.344 -0.663 1 95.38 32 TYR B N 1
ATOM 2388 C CA . TYR B 1 32 ? 13.586 24.422 -1.529 1 95.38 32 TYR B CA 1
ATOM 2389 C C . TYR B 1 32 ? 14.773 25.25 -1.994 1 95.38 32 TYR B C 1
ATOM 2391 O O . TYR B 1 32 ? 15.617 25.656 -1.185 1 95.38 32 TYR B O 1
ATOM 2399 N N . LYS B 1 33 ? 14.844 25.422 -3.314 1 90.44 33 LYS B N 1
ATOM 2400 C CA . LYS B 1 33 ? 15.906 26.266 -3.85 1 90.44 33 LYS B CA 1
ATOM 2401 C C . LYS B 1 33 ? 15.57 27.75 -3.674 1 90.44 33 LYS B C 1
ATOM 2403 O O . LYS B 1 33 ? 14.57 28.234 -4.215 1 90.44 33 LYS B O 1
ATOM 2408 N N . GLY B 1 34 ? 16.281 28.484 -2.977 1 90.56 34 GLY B N 1
ATOM 2409 C CA . GLY B 1 34 ? 16.047 29.891 -2.713 1 90.56 34 GLY B CA 1
ATOM 2410 C C . GLY B 1 34 ? 15.375 30.141 -1.376 1 90.56 34 GLY B C 1
ATOM 2411 O O . GLY B 1 34 ? 15.484 29.328 -0.457 1 90.56 34 GLY B O 1
ATOM 2412 N N . ARG B 1 35 ? 14.805 31.344 -1.269 1 93.62 35 ARG B N 1
ATOM 2413 C CA . ARG B 1 35 ? 14.117 31.719 -0.034 1 93.62 35 ARG B CA 1
ATOM 2414 C C . ARG B 1 35 ? 12.602 31.641 -0.205 1 93.62 35 ARG B C 1
ATOM 2416 O O . ARG B 1 35 ? 12.023 32.406 -0.974 1 93.62 35 ARG B O 1
ATOM 2423 N N . ALA B 1 36 ? 12.039 30.719 0.494 1 97.25 36 ALA B N 1
ATOM 2424 C CA . ALA B 1 36 ? 10.578 30.609 0.477 1 97.25 36 ALA B CA 1
ATOM 2425 C C . ALA B 1 36 ? 9.938 31.781 1.205 1 97.25 36 ALA B C 1
ATOM 2427 O O . ALA B 1 36 ? 10.406 32.188 2.266 1 97.25 36 ALA B O 1
ATOM 2428 N N . ARG B 1 37 ? 8.859 32.344 0.657 1 97.62 37 ARG B N 1
ATOM 2429 C CA . ARG B 1 37 ? 8.195 33.5 1.248 1 97.62 37 ARG B CA 1
ATOM 2430 C C . ARG B 1 37 ? 6.707 33.219 1.437 1 97.62 37 ARG B C 1
ATOM 2432 O O . ARG B 1 37 ? 6.121 33.656 2.438 1 97.62 37 ARG B O 1
ATOM 2439 N N . ARG B 1 38 ? 6.117 32.594 0.48 1 98.75 38 ARG B N 1
ATOM 2440 C CA . ARG B 1 38 ? 4.672 32.406 0.487 1 98.75 38 ARG B CA 1
ATOM 2441 C C . ARG B 1 38 ? 4.32 30.953 0.852 1 98.75 38 ARG B C 1
ATOM 2443 O O . ARG B 1 38 ? 4.754 30.016 0.18 1 98.75 38 ARG B O 1
ATOM 2450 N N . VAL B 1 39 ? 3.561 30.766 1.873 1 98.81 39 VAL B N 1
ATOM 2451 C CA . VAL B 1 39 ? 3.191 29.453 2.385 1 98.81 39 VAL B CA 1
ATOM 2452 C C . VAL B 1 39 ? 1.677 29.281 2.322 1 98.81 39 VAL B C 1
ATOM 2454 O O . VAL B 1 39 ? 0.926 30.172 2.732 1 98.81 39 VAL B O 1
ATOM 2457 N N . LEU B 1 40 ? 1.275 28.234 1.713 1 98.81 40 LEU B N 1
ATOM 2458 C CA . LEU B 1 40 ? -0.123 27.828 1.745 1 98.81 40 LEU B CA 1
ATOM 2459 C C . LEU B 1 40 ? -0.35 26.766 2.812 1 98.81 40 LEU B C 1
ATOM 2461 O O . LEU B 1 40 ? 0.322 25.734 2.814 1 98.81 40 LEU B O 1
ATOM 2465 N N . ASP B 1 41 ? -1.215 27 3.725 1 98.81 41 ASP B N 1
ATOM 2466 C CA . ASP B 1 41 ? -1.574 26.062 4.789 1 98.81 41 ASP B CA 1
ATOM 2467 C C . ASP B 1 41 ? -2.947 25.453 4.535 1 98.81 41 ASP B C 1
ATOM 2469 O O . ASP B 1 41 ? -3.973 26.031 4.887 1 98.81 41 ASP B O 1
ATOM 2473 N N . VAL B 1 42 ? -2.947 24.203 3.996 1 98.38 42 VAL B N 1
ATOM 2474 C CA . VAL B 1 42 ? -4.18 23.516 3.621 1 98.38 42 VAL B CA 1
ATOM 2475 C C . VAL B 1 42 ? -4.727 22.75 4.82 1 98.38 42 VAL B C 1
ATOM 2477 O O . VAL B 1 42 ? -4.008 21.969 5.445 1 98.38 42 VAL B O 1
ATOM 2480 N N . GLY B 1 43 ? -6.027 22.859 5.008 1 97.38 43 GLY B N 1
ATOM 2481 C CA . GLY B 1 43 ? -6.562 22.312 6.25 1 97.38 43 GLY B CA 1
ATOM 2482 C C . GLY B 1 43 ? -5.973 22.969 7.484 1 97.38 43 GLY B C 1
ATOM 2483 O O . GLY B 1 43 ? -5.516 22.281 8.398 1 97.38 43 GLY B O 1
ATOM 2484 N N . CYS B 1 44 ? -6.082 24.281 7.574 1 97.62 44 CYS B N 1
ATOM 2485 C CA . CYS B 1 44 ? -5.293 25.047 8.531 1 97.62 44 CYS B CA 1
ATOM 2486 C C . CYS B 1 44 ? -5.941 25.031 9.914 1 97.62 44 CYS B C 1
ATOM 2488 O O . CYS B 1 44 ? -5.32 25.422 10.898 1 97.62 44 CYS B O 1
ATOM 2490 N N . GLY B 1 45 ? -7.203 24.578 10.055 1 95.81 45 GLY B N 1
ATOM 2491 C CA . GLY B 1 45 ? -7.887 24.609 11.336 1 95.81 45 GLY B CA 1
ATOM 2492 C C . GLY B 1 45 ? -7.941 26 11.938 1 95.81 45 GLY B C 1
ATOM 2493 O O . GLY B 1 45 ? -8.344 26.969 11.273 1 95.81 45 GLY B O 1
ATOM 2494 N N . THR B 1 46 ? -7.508 26.109 13.156 1 95.5 46 THR B N 1
ATOM 2495 C CA . THR B 1 46 ? -7.543 27.406 13.828 1 95.5 46 THR B CA 1
ATOM 2496 C C . THR B 1 46 ? -6.273 28.203 13.539 1 95.5 46 THR B C 1
ATOM 2498 O O . THR B 1 46 ? -5.965 29.172 14.242 1 95.5 46 THR B O 1
ATOM 2501 N N . GLY B 1 47 ? -5.465 27.75 12.625 1 97.31 47 GLY B N 1
ATOM 2502 C CA . GLY B 1 47 ? -4.371 28.531 12.062 1 97.31 47 GLY B CA 1
ATOM 2503 C C . GLY B 1 47 ? -3.094 28.422 12.875 1 97.31 47 GLY B C 1
ATOM 2504 O O . GLY B 1 47 ? -2.258 29.328 12.836 1 97.31 47 GLY B O 1
ATOM 2505 N N . MET B 1 48 ? -2.85 27.344 13.641 1 96.19 48 MET B N 1
ATOM 2506 C CA . MET B 1 48 ? -1.692 27.219 14.523 1 96.19 48 MET B CA 1
ATOM 2507 C C . MET B 1 48 ? -0.393 27.312 13.727 1 96.19 48 MET B C 1
ATOM 2509 O O . MET B 1 48 ? 0.467 28.141 14.031 1 96.19 48 MET B O 1
ATOM 2513 N N . HIS B 1 49 ? -0.257 26.531 12.719 1 98.12 49 HIS B N 1
ATOM 2514 C CA . HIS B 1 49 ? 0.945 26.578 11.898 1 98.12 49 HIS B CA 1
ATOM 2515 C C . HIS B 1 49 ? 1.012 27.875 11.086 1 98.12 49 HIS B C 1
ATOM 2517 O O . HIS B 1 49 ? 2.08 28.469 10.961 1 98.12 49 HIS B O 1
ATOM 2523 N N . SER B 1 50 ? -0.146 28.344 10.578 1 98.62 50 SER B N 1
ATOM 2524 C CA . SER B 1 50 ? -0.219 29.578 9.789 1 98.62 50 SER B CA 1
ATOM 2525 C C . SER B 1 50 ? 0.318 30.766 10.57 1 98.62 50 SER B C 1
ATOM 2527 O O . SER B 1 50 ? 1.144 31.531 10.062 1 98.62 50 SER B O 1
ATOM 2529 N N . ILE B 1 51 ? -0.143 30.906 11.758 1 98.31 51 ILE B N 1
ATOM 2530 C CA . ILE B 1 51 ? 0.191 32.031 12.602 1 98.31 51 ILE B CA 1
ATOM 2531 C C . ILE B 1 51 ? 1.673 32 12.969 1 98.31 51 ILE B C 1
ATOM 2533 O O . ILE B 1 51 ? 2.359 33.031 12.922 1 98.31 51 ILE B O 1
ATOM 2537 N N . GLU B 1 52 ? 2.16 30.781 13.281 1 98.25 52 GLU B N 1
ATOM 2538 C CA . GLU B 1 52 ? 3.572 30.641 13.617 1 98.25 52 GLU B CA 1
ATOM 2539 C C . GLU B 1 52 ? 4.461 31 12.43 1 98.25 52 GLU B C 1
ATOM 2541 O O . GLU B 1 52 ? 5.453 31.719 12.586 1 98.25 52 GLU B O 1
ATOM 2546 N N . PHE B 1 53 ? 4.16 30.547 11.273 1 98.69 53 PHE B N 1
ATOM 2547 C CA . PHE B 1 53 ? 4.887 30.938 10.062 1 98.69 53 PHE B CA 1
ATOM 2548 C C . PHE B 1 53 ? 4.836 32.438 9.859 1 98.69 53 PHE B C 1
ATOM 2550 O O . PHE B 1 53 ? 5.844 33.062 9.516 1 98.69 53 PHE B O 1
ATOM 2557 N N . GLY B 1 54 ? 3.633 33.031 10.031 1 98.69 54 GLY B N 1
ATOM 2558 C CA . GLY B 1 54 ? 3.477 34.469 9.906 1 98.69 54 GLY B CA 1
ATOM 2559 C C . GLY B 1 54 ? 4.383 35.25 10.836 1 98.69 54 GLY B C 1
ATOM 2560 O O . GLY B 1 54 ? 5.012 36.219 10.422 1 98.69 54 GLY B O 1
ATOM 2561 N N . ARG B 1 55 ? 4.453 34.812 12.055 1 98.12 55 ARG B N 1
ATOM 2562 C CA . ARG B 1 55 ? 5.312 35.438 13.047 1 98.12 55 ARG B CA 1
ATOM 2563 C C . ARG B 1 55 ? 6.773 35.406 12.617 1 98.12 55 ARG B C 1
ATOM 2565 O O . ARG B 1 55 ? 7.559 36.281 12.977 1 98.12 55 ARG B O 1
ATOM 2572 N N . ARG B 1 56 ? 7.055 34.438 11.828 1 97.88 56 ARG B N 1
ATOM 2573 C CA . ARG B 1 56 ? 8.438 34.219 11.414 1 97.88 56 ARG B CA 1
ATOM 2574 C C . ARG B 1 56 ? 8.719 34.938 10.094 1 97.88 56 ARG B C 1
ATOM 2576 O O . ARG B 1 56 ? 9.797 34.781 9.508 1 97.88 56 ARG B O 1
ATOM 2583 N N . GLY B 1 57 ? 7.738 35.656 9.531 1 97.62 57 GLY B N 1
ATOM 2584 C CA . GLY B 1 57 ? 7.996 36.562 8.414 1 97.62 57 GLY B CA 1
ATOM 2585 C C . GLY B 1 57 ? 7.461 36.031 7.094 1 97.62 57 GLY B C 1
ATOM 2586 O O . GLY B 1 57 ? 7.605 36.688 6.059 1 97.62 57 GLY B O 1
ATOM 2587 N N . TYR B 1 58 ? 6.828 34.875 7.074 1 98.56 58 TYR B N 1
ATOM 2588 C CA . TYR B 1 58 ? 6.25 34.344 5.848 1 98.56 58 TYR B CA 1
ATOM 2589 C C . TYR B 1 58 ? 4.93 35.031 5.52 1 98.56 58 TYR B C 1
ATOM 2591 O O . TYR B 1 58 ? 4.246 35.531 6.414 1 98.56 58 TYR B O 1
ATOM 2599 N N . GLU B 1 59 ? 4.594 35.125 4.258 1 98.81 59 GLU B N 1
ATOM 2600 C CA . GLU B 1 59 ? 3.229 35.375 3.814 1 98.81 59 GLU B CA 1
ATOM 2601 C C . GLU B 1 59 ? 2.402 34.094 3.752 1 98.81 59 GLU B C 1
ATOM 2603 O O . GLU B 1 59 ? 2.738 33.188 3.012 1 98.81 59 GLU B O 1
ATOM 2608 N N . VAL B 1 60 ? 1.362 34.062 4.535 1 98.81 60 VAL B N 1
ATOM 2609 C CA . VAL B 1 60 ? 0.678 32.781 4.711 1 98.81 60 VAL B CA 1
ATOM 2610 C C . VAL B 1 60 ? -0.791 32.906 4.32 1 98.81 60 VAL B C 1
ATOM 2612 O O . VAL B 1 60 ? -1.433 33.906 4.648 1 98.81 60 VAL B O 1
ATOM 2615 N N . VAL B 1 61 ? -1.268 32.031 3.545 1 98.75 61 VAL B N 1
ATOM 2616 C CA . VAL B 1 61 ? -2.701 31.844 3.328 1 98.75 61 VAL B CA 1
ATOM 2617 C C . VAL B 1 61 ? -3.145 30.5 3.881 1 98.75 61 VAL B C 1
ATOM 2619 O O . VAL B 1 61 ? -2.607 29.453 3.496 1 98.75 61 VAL B O 1
ATOM 2622 N N . GLY B 1 62 ? -3.996 30.5 4.828 1 98.62 62 GLY B N 1
ATOM 2623 C CA . GLY B 1 62 ? -4.617 29.297 5.34 1 98.62 62 GLY B CA 1
ATOM 2624 C C . GLY B 1 62 ? -6.004 29.047 4.777 1 98.62 62 GLY B C 1
ATOM 2625 O O . GLY B 1 62 ? -6.785 29.984 4.605 1 98.62 62 GLY B O 1
ATOM 2626 N N . ILE B 1 63 ? -6.309 27.812 4.484 1 98.12 63 ILE B N 1
ATOM 2627 C CA . ILE B 1 63 ? -7.629 27.469 3.969 1 98.12 63 ILE B CA 1
ATOM 2628 C C . ILE B 1 63 ? -8.188 26.281 4.746 1 98.12 63 ILE B C 1
ATOM 2630 O O . ILE B 1 63 ? -7.453 25.344 5.078 1 98.12 63 ILE B O 1
ATOM 2634 N N . ASP B 1 64 ? -9.422 26.297 5.078 1 97.06 64 ASP B N 1
ATOM 2635 C CA . ASP B 1 64 ? -10.148 25.234 5.75 1 97.06 64 ASP B CA 1
ATOM 2636 C C . ASP B 1 64 ? -11.633 25.234 5.367 1 97.06 64 ASP B C 1
ATOM 2638 O O . ASP B 1 64 ? -12.195 26.297 5.086 1 97.06 64 ASP B O 1
ATOM 2642 N N . VAL B 1 65 ? -12.188 24.062 5.398 1 95.44 65 VAL B N 1
ATOM 2643 C CA . VAL B 1 65 ? -13.578 23.938 4.973 1 95.44 65 VAL B CA 1
ATOM 2644 C C . VAL B 1 65 ? -14.5 24.453 6.074 1 95.44 65 VAL B C 1
ATOM 2646 O O . VAL B 1 65 ? -15.625 24.891 5.801 1 95.44 65 VAL B O 1
ATOM 2649 N N . SER B 1 66 ? -14.078 24.453 7.305 1 94.94 66 SER B N 1
ATOM 2650 C CA . SER B 1 66 ? -14.898 24.828 8.453 1 94.94 66 SER B CA 1
ATOM 2651 C C . SER B 1 66 ? -14.883 26.328 8.672 1 94.94 66 SER B C 1
ATOM 2653 O O . SER B 1 66 ? -13.852 26.891 9.055 1 94.94 66 SER B O 1
ATOM 2655 N N . GLU B 1 67 ? -16.047 26.938 8.555 1 95.94 67 GLU B N 1
ATOM 2656 C CA . GLU B 1 67 ? -16.172 28.375 8.805 1 95.94 67 GLU B CA 1
ATOM 2657 C C . GLU B 1 67 ? -15.836 28.719 10.25 1 95.94 67 GLU B C 1
ATOM 2659 O O . GLU B 1 67 ? -15.227 29.75 10.531 1 95.94 67 GLU B O 1
ATOM 2664 N N . ASP B 1 68 ? -16.234 27.859 11.125 1 95 68 ASP B N 1
ATOM 2665 C CA . ASP B 1 68 ? -15.961 28.094 12.539 1 95 68 ASP B CA 1
ATOM 2666 C C . ASP B 1 68 ? -14.461 28.062 12.82 1 95 68 ASP B C 1
ATOM 2668 O O . ASP B 1 68 ? -13.961 28.875 13.609 1 95 68 ASP B O 1
ATOM 2672 N N . MET B 1 69 ? -13.742 27.188 12.273 1 95.38 69 MET B N 1
ATOM 2673 C CA . MET B 1 69 ? -12.289 27.125 12.414 1 95.38 69 MET B CA 1
ATOM 2674 C C . MET B 1 69 ? -11.633 28.391 11.883 1 95.38 69 MET B C 1
ATOM 2676 O O . MET B 1 69 ? -10.789 28.984 12.555 1 95.38 69 MET B O 1
ATOM 2680 N N . ILE B 1 70 ? -12.102 28.844 10.734 1 97 70 ILE B N 1
ATOM 2681 C CA . ILE B 1 70 ? -11.516 30 10.078 1 97 70 ILE B CA 1
ATOM 2682 C C . ILE B 1 70 ? -11.805 31.266 10.898 1 97 70 ILE B C 1
ATOM 2684 O O . ILE B 1 70 ? -10.945 32.125 11.039 1 97 70 ILE B O 1
ATOM 2688 N N . ASN B 1 71 ? -12.984 31.359 11.406 1 96.56 71 ASN B N 1
ATOM 2689 C CA . ASN B 1 71 ? -13.305 32.5 12.258 1 96.56 71 ASN B CA 1
ATOM 2690 C C . ASN B 1 71 ? -12.367 32.594 13.461 1 96.56 71 ASN B C 1
ATOM 2692 O O . ASN B 1 71 ? -11.891 33.656 13.797 1 96.56 71 ASN B O 1
ATOM 2696 N N . ARG B 1 72 ? -12.125 31.453 14.055 1 95.44 72 ARG B N 1
ATOM 2697 C CA . ARG B 1 72 ? -11.188 31.406 15.164 1 95.44 72 ARG B CA 1
ATOM 2698 C C . ARG B 1 72 ? -9.781 31.781 14.711 1 95.44 72 ARG B C 1
ATOM 2700 O O . ARG B 1 72 ? -9.07 32.5 15.414 1 95.44 72 ARG B O 1
ATOM 2707 N N . ALA B 1 73 ? -9.391 31.281 13.609 1 97.19 73 ALA B N 1
ATOM 2708 C CA . ALA B 1 73 ? -8.07 31.594 13.062 1 97.19 73 ALA B CA 1
ATOM 2709 C C . ALA B 1 73 ? -7.902 33.094 12.828 1 97.19 73 ALA B C 1
ATOM 2711 O O . ALA B 1 73 ? -6.875 33.656 13.188 1 97.19 73 ALA B O 1
ATOM 2712 N N . ARG B 1 74 ? -8.906 33.75 12.258 1 97.75 74 ARG B N 1
ATOM 2713 C CA . ARG B 1 74 ? -8.875 35.188 11.992 1 97.75 74 ARG B CA 1
ATOM 2714 C C . ARG B 1 74 ? -8.766 35.969 13.289 1 97.75 74 ARG B C 1
ATOM 2716 O O . ARG B 1 74 ? -8.031 36.969 13.352 1 97.75 74 ARG B O 1
ATOM 2723 N N . GLU B 1 75 ? -9.477 35.5 14.258 1 96.56 75 GLU B N 1
ATOM 2724 C CA . GLU B 1 75 ? -9.414 36.156 15.562 1 96.56 75 GLU B CA 1
ATOM 2725 C C . GLU B 1 75 ? -8.008 36.094 16.156 1 96.56 75 GLU B C 1
ATOM 2727 O O . GLU B 1 75 ? -7.504 37.062 16.688 1 96.56 75 GLU B O 1
ATOM 2732 N N . LYS B 1 76 ? -7.398 34.938 16.047 1 95.69 76 LYS B N 1
ATOM 2733 C CA . LYS B 1 76 ? -6.062 34.719 16.594 1 95.69 76 LYS B CA 1
ATOM 2734 C C . LYS B 1 76 ? -5.012 35.531 15.828 1 95.69 76 LYS B C 1
ATOM 2736 O O . LYS B 1 76 ? -3.973 35.875 16.391 1 95.69 76 LYS B O 1
ATOM 2741 N N . ALA B 1 77 ? -5.328 35.781 14.602 1 97.44 77 ALA B N 1
ATOM 2742 C CA . ALA B 1 77 ? -4.336 36.406 13.734 1 97.44 77 ALA B CA 1
ATOM 2743 C C . ALA B 1 77 ? -4.617 37.906 13.586 1 97.44 77 ALA B C 1
ATOM 2745 O O . ALA B 1 77 ? -4.109 38.562 12.664 1 97.44 77 ALA B O 1
ATOM 2746 N N . LYS B 1 78 ? -5.484 38.375 14.406 1 96.38 78 LYS B N 1
ATOM 2747 C CA . LYS B 1 78 ? -5.789 39.812 14.344 1 96.38 78 LYS B CA 1
ATOM 2748 C C . LYS B 1 78 ? -4.516 40.656 14.406 1 96.38 78 LYS B C 1
ATOM 2750 O O . LYS B 1 78 ? -3.658 40.438 15.266 1 96.38 78 LYS B O 1
ATOM 2755 N N . GLY B 1 79 ? -4.359 41.531 13.406 1 95.81 79 GLY B N 1
ATOM 2756 C CA . GLY B 1 79 ? -3.205 42.438 13.375 1 95.81 79 GLY B CA 1
ATOM 2757 C C . GLY B 1 79 ? -2.07 41.906 12.523 1 95.81 79 GLY B C 1
ATOM 2758 O O . GLY B 1 79 ? -1.084 42.594 12.289 1 95.81 79 GLY B O 1
ATOM 2759 N N . MET B 1 80 ? -2.146 40.688 12.156 1 97.81 80 MET B N 1
ATOM 2760 C CA . MET B 1 80 ? -1.138 40.094 11.273 1 97.81 80 MET B CA 1
ATOM 2761 C C . MET B 1 80 ? -1.521 40.281 9.812 1 97.81 80 MET B C 1
ATOM 2763 O O . MET B 1 80 ? -2.285 39.5 9.258 1 97.81 80 MET B O 1
ATOM 2767 N N . GLU B 1 81 ? -0.965 41.219 9.141 1 97.69 81 GLU B N 1
ATOM 2768 C CA . GLU B 1 81 ? -1.33 41.562 7.77 1 97.69 81 GLU B CA 1
ATOM 2769 C C . GLU B 1 81 ? -0.844 40.5 6.785 1 97.69 81 GLU B C 1
ATOM 2771 O O . GLU B 1 81 ? -1.423 40.344 5.707 1 97.69 81 GLU B O 1
ATOM 2776 N N . ASN B 1 82 ? 0.207 39.781 7.184 1 98.44 82 ASN B N 1
ATOM 2777 C CA . ASN B 1 82 ? 0.832 38.844 6.281 1 98.44 82 ASN B CA 1
ATOM 2778 C C . ASN B 1 82 ? 0.196 37.438 6.406 1 98.44 82 ASN B C 1
ATOM 2780 O O . ASN B 1 82 ? 0.681 36.5 5.812 1 98.44 82 ASN B O 1
ATOM 2784 N N . VAL B 1 83 ? -0.876 37.312 7.164 1 98.75 83 VAL B N 1
ATOM 2785 C CA . VAL B 1 83 ? -1.58 36.031 7.324 1 98.75 83 VAL B CA 1
ATOM 2786 C C . VAL B 1 83 ? -3.053 36.219 6.957 1 98.75 83 VAL B C 1
ATOM 2788 O O . VAL B 1 83 ? -3.734 37.094 7.508 1 98.75 83 VAL B O 1
ATOM 2791 N N . LYS B 1 84 ? -3.512 35.469 6.016 1 98.44 84 LYS B N 1
ATOM 2792 C CA . LYS B 1 84 ? -4.906 35.5 5.578 1 98.44 84 LYS B CA 1
ATOM 2793 C C . LYS B 1 84 ? -5.539 34.125 5.664 1 98.44 84 LYS B C 1
ATOM 2795 O O . LYS B 1 84 ? -4.859 33.094 5.496 1 98.44 84 LYS B O 1
ATOM 2800 N N . PHE B 1 85 ? -6.789 34.062 5.938 1 98.44 85 PHE B N 1
ATOM 2801 C CA . PHE B 1 85 ? -7.52 32.812 6.047 1 98.44 85 PHE B CA 1
ATOM 2802 C C . PHE B 1 85 ? -8.727 32.812 5.121 1 98.44 85 PHE B C 1
ATOM 2804 O O . PHE B 1 85 ? -9.414 33.812 4.98 1 98.44 85 PHE B O 1
ATOM 2811 N N . LEU B 1 86 ? -8.984 31.734 4.48 1 97.88 86 LEU B N 1
ATOM 2812 C CA . LEU B 1 86 ? -10.094 31.562 3.545 1 97.88 86 LEU B CA 1
ATOM 2813 C C . LEU B 1 86 ? -10.906 30.312 3.885 1 97.88 86 LEU B C 1
ATOM 2815 O O . LEU B 1 86 ? -10.336 29.281 4.23 1 97.88 86 LEU B O 1
ATOM 2819 N N . VAL B 1 87 ? -12.227 30.438 3.795 1 97.19 87 VAL B N 1
ATOM 2820 C CA . VAL B 1 87 ? -13.078 29.25 3.848 1 97.19 87 VAL B CA 1
ATOM 2821 C C . VAL B 1 87 ? -13.156 28.609 2.465 1 97.19 87 VAL B C 1
ATOM 2823 O O . VAL B 1 87 ? -13.43 29.281 1.472 1 97.19 87 VAL B O 1
ATOM 2826 N N . GLY B 1 88 ? -12.812 27.297 2.428 1 95.19 88 GLY B N 1
ATOM 2827 C CA . GLY B 1 88 ? -12.914 26.625 1.139 1 95.19 88 GLY B CA 1
ATOM 2828 C C . GLY B 1 88 ? -12.516 25.172 1.192 1 95.19 88 GLY B C 1
ATOM 2829 O O . GLY B 1 88 ? -11.938 24.703 2.178 1 95.19 88 GLY B O 1
ATOM 2830 N N . ASP B 1 89 ? -12.891 24.5 0.121 1 94.06 89 ASP B N 1
ATOM 2831 C CA . ASP B 1 89 ? -12.523 23.094 -0.091 1 94.06 89 ASP B CA 1
ATOM 2832 C C . ASP B 1 89 ? -11.164 22.984 -0.781 1 94.06 89 ASP B C 1
ATOM 2834 O O . ASP B 1 89 ? -10.984 23.484 -1.889 1 94.06 89 ASP B O 1
ATOM 2838 N N . ALA B 1 90 ? -10.242 22.312 -0.124 1 90.06 90 ALA B N 1
ATOM 2839 C CA . ALA B 1 90 ? -8.875 22.156 -0.622 1 90.06 90 ALA B CA 1
ATOM 2840 C C . ALA B 1 90 ? -8.867 21.5 -1.997 1 90.06 90 ALA B C 1
ATOM 2842 O O . ALA B 1 90 ? -8 21.797 -2.828 1 90.06 90 ALA B O 1
ATOM 2843 N N . SER B 1 91 ? -9.805 20.609 -2.271 1 91.62 91 SER B N 1
ATOM 2844 C CA . SER B 1 91 ? -9.836 19.844 -3.52 1 91.62 91 SER B CA 1
ATOM 2845 C C . SER B 1 91 ? -10.258 20.719 -4.691 1 91.62 91 SER B C 1
ATOM 2847 O O . SER B 1 91 ? -10.078 20.359 -5.852 1 91.62 91 SER B O 1
ATOM 2849 N N . ASN B 1 92 ? -10.781 21.922 -4.395 1 90.44 92 ASN B N 1
ATOM 2850 C CA . ASN B 1 92 ? -11.266 22.797 -5.453 1 90.44 92 ASN B CA 1
ATOM 2851 C C . ASN B 1 92 ? -10.617 24.172 -5.375 1 90.44 92 ASN B C 1
ATOM 2853 O O . ASN B 1 92 ? -11.094 25.125 -5.992 1 90.44 92 ASN B O 1
ATOM 2857 N N . MET B 1 93 ? -9.609 24.234 -4.629 1 90.25 93 MET B N 1
ATOM 2858 C CA . MET B 1 93 ? -9.008 25.547 -4.434 1 90.25 93 MET B CA 1
ATOM 2859 C C . MET B 1 93 ? -8.32 26.016 -5.711 1 90.25 93 MET B C 1
ATOM 2861 O O . MET B 1 93 ? -7.734 25.219 -6.441 1 90.25 93 MET B O 1
ATOM 2865 N N . GLU B 1 94 ? -8.453 27.312 -5.992 1 92.56 94 GLU B N 1
ATOM 2866 C CA . GLU B 1 94 ? -7.844 27.938 -7.16 1 92.56 94 GLU B CA 1
ATOM 2867 C C . GLU B 1 94 ? -6.766 28.938 -6.758 1 92.56 94 GLU B C 1
ATOM 2869 O O . GLU B 1 94 ? -6.746 30.062 -7.246 1 92.56 94 GLU B O 1
ATOM 2874 N N . LEU B 1 95 ? -5.969 28.594 -5.883 1 95.69 95 LEU B N 1
ATOM 2875 C CA . LEU B 1 95 ? -4.859 29.406 -5.41 1 95.69 95 LEU B CA 1
ATOM 2876 C C . LEU B 1 95 ? -3.576 29.078 -6.16 1 95.69 95 LEU B C 1
ATOM 2878 O O . LEU B 1 95 ? -3.418 27.953 -6.656 1 95.69 95 LEU B O 1
ATOM 2882 N N . ARG B 1 96 ? -2.711 30.094 -6.285 1 97.25 96 ARG B N 1
ATOM 2883 C CA . ARG B 1 96 ? -1.471 29.891 -7.027 1 97.25 96 ARG B CA 1
ATOM 2884 C C . ARG B 1 96 ? -0.332 30.703 -6.43 1 97.25 96 ARG B C 1
ATOM 2886 O O . ARG B 1 96 ? -0.566 31.609 -5.621 1 97.25 96 ARG B O 1
ATOM 2893 N N . GLY B 1 97 ? 0.824 30.312 -6.801 1 97.5 97 GLY B N 1
ATOM 2894 C CA . GLY B 1 97 ? 1.968 31.172 -6.57 1 97.5 97 GLY B CA 1
ATOM 2895 C C . GLY B 1 97 ? 2.621 30.953 -5.219 1 97.5 97 GLY B C 1
ATOM 2896 O O . GLY B 1 97 ? 3.281 31.844 -4.688 1 97.5 97 GLY B O 1
ATOM 2897 N N . PHE B 1 98 ? 2.479 29.797 -4.668 1 98.56 98 PHE B N 1
ATOM 2898 C CA . PHE B 1 98 ? 3.061 29.547 -3.354 1 98.56 98 PHE B CA 1
ATOM 2899 C C . PHE B 1 98 ? 4.379 28.797 -3.48 1 98.56 98 PHE B C 1
ATOM 2901 O O . PHE B 1 98 ? 4.523 27.922 -4.344 1 98.56 98 PHE B O 1
ATOM 2908 N N . ASP B 1 99 ? 5.336 29.125 -2.627 1 98.62 99 ASP B N 1
ATOM 2909 C CA . ASP B 1 99 ? 6.621 28.438 -2.57 1 98.62 99 ASP B CA 1
ATOM 2910 C C . ASP B 1 99 ? 6.492 27.094 -1.85 1 98.62 99 ASP B C 1
ATOM 2912 O O . ASP B 1 99 ? 7.176 26.141 -2.199 1 98.62 99 ASP B O 1
ATOM 2916 N N . VAL B 1 100 ? 5.668 27.094 -0.848 1 98.81 100 VAL B N 1
ATOM 2917 C CA . VAL B 1 100 ? 5.48 25.922 -0.015 1 98.81 100 VAL B CA 1
ATOM 2918 C C . VAL B 1 100 ? 3.996 25.75 0.304 1 98.81 100 VAL B C 1
ATOM 2920 O O . VAL B 1 100 ? 3.299 26.719 0.597 1 98.81 100 VAL B O 1
ATOM 2923 N N . ALA B 1 101 ? 3.514 24.578 0.161 1 98.81 101 ALA B N 1
ATOM 2924 C CA . ALA B 1 101 ? 2.215 24.188 0.699 1 98.81 101 ALA B CA 1
ATOM 2925 C C . ALA B 1 101 ? 2.377 23.141 1.803 1 98.81 101 ALA B C 1
ATOM 2927 O O . ALA B 1 101 ? 3.178 22.219 1.676 1 98.81 101 ALA B O 1
ATOM 2928 N N . ILE B 1 102 ? 1.679 23.344 2.893 1 98.81 102 ILE B N 1
ATOM 2929 C CA . ILE B 1 102 ? 1.697 22.359 3.971 1 98.81 102 ILE B CA 1
ATOM 2930 C C . ILE B 1 102 ? 0.279 21.859 4.238 1 98.81 102 ILE B C 1
ATOM 2932 O O . ILE B 1 102 ? -0.694 22.594 4.016 1 98.81 102 ILE B O 1
ATOM 2936 N N . ALA B 1 103 ? 0.109 20.656 4.598 1 98.5 103 ALA B N 1
ATOM 2937 C CA . ALA B 1 103 ? -1.118 20.016 5.062 1 98.5 103 ALA B CA 1
ATOM 2938 C C . ALA B 1 103 ? -0.845 19.125 6.273 1 98.5 103 ALA B C 1
ATOM 2940 O O . ALA B 1 103 ? -0.637 17.922 6.125 1 98.5 103 ALA B O 1
ATOM 2941 N N . MET B 1 104 ? -0.933 19.688 7.438 1 97.62 104 MET B N 1
ATOM 2942 C CA . MET B 1 104 ? -0.472 19.016 8.656 1 97.62 104 MET B CA 1
ATOM 2943 C C . MET B 1 104 ? -1.646 18.438 9.438 1 97.62 104 MET B C 1
ATOM 2945 O O . MET B 1 104 ? -2.789 18.859 9.25 1 97.62 104 MET B O 1
ATOM 2949 N N . TYR B 1 105 ? -1.313 17.516 10.289 1 95.19 105 TYR B N 1
ATOM 2950 C CA . TYR B 1 105 ? -2.23 16.859 11.203 1 95.19 105 TYR B CA 1
ATOM 2951 C C . TYR B 1 105 ? -3.217 15.977 10.445 1 95.19 105 TYR B C 1
ATOM 2953 O O . TYR B 1 105 ? -4.414 15.977 10.742 1 95.19 105 TYR B O 1
ATOM 2961 N N . GLY B 1 106 ? -2.697 15.32 9.375 1 96.19 106 GLY B N 1
ATOM 2962 C CA . GLY B 1 106 ? -3.375 14.211 8.719 1 96.19 106 GLY B CA 1
ATOM 2963 C C . GLY B 1 106 ? -4.422 14.664 7.719 1 96.19 106 GLY B C 1
ATOM 2964 O O . GLY B 1 106 ? -5.367 13.93 7.43 1 96.19 106 GLY B O 1
ATOM 2965 N N . VAL B 1 107 ? -4.324 15.859 7.195 1 97 107 VAL B N 1
ATOM 2966 C CA . VAL B 1 107 ? -5.328 16.422 6.297 1 97 107 VAL B CA 1
ATOM 2967 C C . VAL B 1 107 ? -5.566 15.461 5.129 1 97 107 VAL B C 1
ATOM 2969 O O . VAL B 1 107 ? -6.715 15.172 4.781 1 97 107 VAL B O 1
ATOM 2972 N N . ILE B 1 108 ? -4.48 14.906 4.539 1 97.31 108 ILE B N 1
ATOM 2973 C CA . ILE B 1 108 ? -4.574 14.094 3.33 1 97.31 108 ILE B CA 1
ATOM 2974 C C . ILE B 1 108 ? -5.391 12.836 3.615 1 97.31 108 ILE B C 1
ATOM 2976 O O . ILE B 1 108 ? -6.043 12.289 2.719 1 97.31 108 ILE B O 1
ATOM 2980 N N . SER B 1 109 ? -5.398 12.383 4.852 1 97.62 109 SER B N 1
ATOM 2981 C CA . SER B 1 109 ? -6.059 11.141 5.227 1 97.62 109 SER B CA 1
ATOM 2982 C C . SER B 1 109 ? -7.574 11.281 5.172 1 97.62 109 SER B C 1
ATOM 2984 O O . SER B 1 109 ? -8.297 10.281 5.16 1 97.62 109 SER B O 1
ATOM 2986 N N . TYR B 1 110 ? -8.109 12.484 5.129 1 96.12 110 TYR B N 1
ATOM 2987 C CA . TYR B 1 110 ? -9.547 12.703 5.086 1 96.12 110 TYR B CA 1
ATOM 2988 C C . TYR B 1 110 ? -10.094 12.445 3.686 1 96.12 110 TYR B C 1
ATOM 2990 O O . TYR B 1 110 ? -11.312 12.344 3.496 1 96.12 110 TYR B O 1
ATOM 2998 N N . PHE B 1 111 ? -9.25 12.367 2.744 1 95.94 111 PHE B N 1
ATOM 2999 C CA . PHE B 1 111 ? -9.664 12.062 1.379 1 95.94 111 PHE B CA 1
ATOM 3000 C C . PHE B 1 111 ? -9.703 10.555 1.153 1 95.94 111 PHE B C 1
ATOM 3002 O O . PHE B 1 111 ? -8.797 9.992 0.545 1 95.94 111 PHE B O 1
ATOM 3009 N N . THR B 1 112 ? -10.789 9.922 1.521 1 95.69 112 THR B N 1
ATOM 3010 C CA . THR B 1 112 ? -10.898 8.469 1.581 1 95.69 112 THR B CA 1
ATOM 3011 C C . THR B 1 112 ? -11.242 7.895 0.208 1 95.69 112 THR B C 1
ATOM 3013 O O . THR B 1 112 ? -11.086 6.695 -0.024 1 95.69 112 THR B O 1
ATOM 3016 N N . GLU B 1 113 ? -11.711 8.758 -0.692 1 93.56 113 GLU B N 1
ATOM 3017 C CA . GLU B 1 113 ? -11.992 8.328 -2.059 1 93.56 113 GLU B CA 1
ATOM 3018 C C . GLU B 1 113 ? -10.867 8.734 -3.006 1 93.56 113 GLU B C 1
ATOM 3020 O O . GLU B 1 113 ? -10.289 9.812 -2.871 1 93.56 113 GLU B O 1
ATOM 3025 N N . ASP B 1 114 ? -10.578 7.887 -3.975 1 91.88 114 ASP B N 1
ATOM 3026 C CA . ASP B 1 114 ? -9.5 8.141 -4.922 1 91.88 114 ASP B CA 1
ATOM 3027 C C . ASP B 1 114 ? -9.719 9.445 -5.672 1 91.88 114 ASP B C 1
ATOM 3029 O O . ASP B 1 114 ? -8.789 10.242 -5.832 1 91.88 114 ASP B O 1
ATOM 3033 N N . GLU B 1 115 ? -10.906 9.633 -6.098 1 92 115 GLU B N 1
ATOM 3034 C CA . GLU B 1 115 ? -11.211 10.812 -6.902 1 92 115 GLU B CA 1
ATOM 3035 C C . GLU B 1 115 ? -10.938 12.102 -6.129 1 92 115 GLU B C 1
ATOM 3037 O O . GLU B 1 115 ? -10.336 13.031 -6.664 1 92 115 GLU B O 1
ATOM 3042 N N . SER B 1 116 ? -11.383 12.172 -4.898 1 94.5 116 SER B N 1
ATOM 3043 C CA . SER B 1 116 ? -11.188 13.375 -4.094 1 94.5 116 SER B CA 1
ATOM 3044 C C . SER B 1 116 ? -9.719 13.594 -3.77 1 94.5 116 SER B C 1
ATOM 3046 O O . SER B 1 116 ? -9.242 14.727 -3.721 1 94.5 116 SER B O 1
ATOM 3048 N N . LEU B 1 117 ? -9.008 12.492 -3.52 1 95.69 117 LEU B N 1
ATOM 3049 C CA . LEU B 1 117 ? -7.578 12.594 -3.264 1 95.69 117 LEU B CA 1
ATOM 3050 C C . LEU B 1 117 ? -6.848 13.164 -4.473 1 95.69 117 LEU B C 1
ATOM 3052 O O . LEU B 1 117 ? -6 14.047 -4.332 1 95.69 117 LEU B O 1
ATOM 3056 N N . VAL B 1 118 ? -7.207 12.68 -5.621 1 93.94 118 VAL B N 1
ATOM 3057 C CA . VAL B 1 118 ? -6.594 13.141 -6.863 1 93.94 118 VAL B CA 1
ATOM 3058 C C . VAL B 1 118 ? -6.859 14.633 -7.051 1 93.94 118 VAL B C 1
ATOM 3060 O O . VAL B 1 118 ? -5.938 15.398 -7.34 1 93.94 118 VAL B O 1
ATOM 3063 N N . LYS B 1 119 ? -8.07 15.055 -6.867 1 95.5 119 LYS B N 1
ATOM 3064 C CA . LYS B 1 119 ? -8.43 16.453 -7.012 1 95.5 119 LYS B CA 1
ATOM 3065 C C . LYS B 1 119 ? -7.637 17.328 -6.039 1 95.5 119 LYS B C 1
ATOM 3067 O O . LYS B 1 119 ? -7.16 18.406 -6.406 1 95.5 119 LYS B O 1
ATOM 3072 N N . PHE B 1 120 ? -7.504 16.844 -4.887 1 96.88 120 PHE B N 1
ATOM 3073 C CA . PHE B 1 120 ? -6.758 17.594 -3.873 1 96.88 120 PHE B CA 1
ATOM 3074 C C . PHE B 1 120 ? -5.297 17.75 -4.281 1 96.88 120 PHE B C 1
ATOM 3076 O O . PHE B 1 120 ? -4.75 18.844 -4.227 1 96.88 120 PHE B O 1
ATOM 3083 N N . LEU B 1 121 ? -4.699 16.656 -4.66 1 97.12 121 LEU B N 1
ATOM 3084 C CA . LEU B 1 121 ? -3.285 16.672 -5.023 1 97.12 121 LEU B CA 1
ATOM 3085 C C . LEU B 1 121 ? -3.055 17.547 -6.25 1 97.12 121 LEU B C 1
ATOM 3087 O O . LEU B 1 121 ? -2.041 18.25 -6.336 1 97.12 121 LEU B O 1
ATOM 3091 N N . GLU B 1 122 ? -3.965 17.516 -7.125 1 96.12 122 GLU B N 1
ATOM 3092 C CA . GLU B 1 122 ? -3.875 18.375 -8.305 1 96.12 122 GLU B CA 1
ATOM 3093 C C . GLU B 1 122 ? -3.992 19.844 -7.922 1 96.12 122 GLU B C 1
ATOM 3095 O O . GLU B 1 122 ? -3.26 20.688 -8.445 1 96.12 122 GLU B O 1
ATOM 3100 N N . ALA B 1 123 ? -4.934 20.125 -7.039 1 97 123 ALA B N 1
ATOM 3101 C CA . ALA B 1 123 ? -5.082 21.5 -6.551 1 97 123 ALA B CA 1
ATOM 3102 C C . ALA B 1 123 ? -3.816 21.969 -5.836 1 97 123 ALA B C 1
ATOM 3104 O O . ALA B 1 123 ? -3.369 23.109 -6.035 1 97 123 ALA B O 1
ATOM 3105 N N . ALA B 1 124 ? -3.258 21.125 -5 1 97.56 124 ALA B N 1
ATOM 3106 C CA . ALA B 1 124 ? -2.01 21.438 -4.309 1 97.56 124 ALA B CA 1
ATOM 3107 C C . ALA B 1 124 ? -0.887 21.719 -5.301 1 97.56 124 ALA B C 1
ATOM 3109 O O . ALA B 1 124 ? -0.141 22.688 -5.148 1 97.56 124 ALA B O 1
ATOM 3110 N N . ARG B 1 125 ? -0.817 20.891 -6.312 1 97.38 125 ARG B N 1
A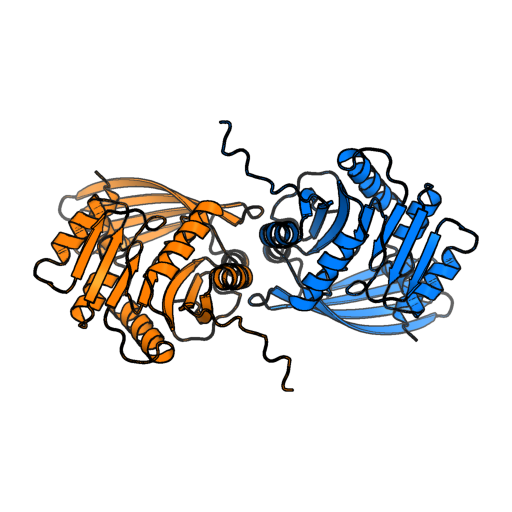TOM 3111 C CA . ARG B 1 125 ? 0.208 21.047 -7.34 1 97.38 125 ARG B CA 1
ATOM 3112 C C . ARG B 1 125 ? 0.047 22.391 -8.062 1 97.38 125 ARG B C 1
ATOM 3114 O O . ARG B 1 125 ? 1.026 23.109 -8.281 1 97.38 125 ARG B O 1
ATOM 3121 N N . ARG B 1 126 ? -1.135 22.719 -8.445 1 96.5 126 ARG B N 1
ATOM 3122 C CA . ARG B 1 126 ? -1.428 23.953 -9.164 1 96.5 126 ARG B CA 1
ATOM 3123 C C . ARG B 1 126 ? -1.11 25.188 -8.305 1 96.5 126 ARG B C 1
ATOM 3125 O O . ARG B 1 126 ? -0.73 26.234 -8.828 1 96.5 126 ARG B O 1
ATOM 3132 N N . SER B 1 127 ? -1.24 25.016 -7.055 1 97.88 127 SER B N 1
ATOM 3133 C CA . SER B 1 127 ? -1.052 26.156 -6.148 1 97.88 127 SER B CA 1
ATOM 3134 C C . SER B 1 127 ? 0.425 26.5 -6.004 1 97.88 127 SER B C 1
ATOM 3136 O O . SER B 1 127 ? 0.768 27.625 -5.629 1 97.88 127 SER B O 1
ATOM 3138 N N . LEU B 1 128 ? 1.28 25.562 -6.316 1 97.69 128 LEU B N 1
ATOM 3139 C CA . LEU B 1 128 ? 2.709 25.719 -6.066 1 97.69 128 LEU B CA 1
ATOM 3140 C C . LEU B 1 128 ? 3.424 26.234 -7.309 1 97.69 128 LEU B C 1
ATOM 3142 O O . LEU B 1 128 ? 3.061 25.891 -8.43 1 97.69 128 LEU B O 1
ATOM 3146 N N . VAL B 1 129 ? 4.438 27.047 -7.148 1 96.75 129 VAL B N 1
ATOM 3147 C CA . VAL B 1 129 ? 5.363 27.406 -8.219 1 96.75 129 VAL B CA 1
ATOM 3148 C C . VAL B 1 129 ? 6.191 26.172 -8.609 1 96.75 129 VAL B C 1
ATOM 3150 O O . VAL B 1 129 ? 6.234 25.188 -7.871 1 96.75 129 VAL B O 1
ATOM 3153 N N . ASP B 1 130 ? 6.816 26.219 -9.742 1 94.62 130 ASP B N 1
ATOM 3154 C CA . ASP B 1 130 ? 7.738 25.156 -10.117 1 94.62 130 ASP B CA 1
ATOM 3155 C C . ASP B 1 130 ? 8.867 25.016 -9.094 1 94.62 130 ASP B C 1
ATOM 3157 O O . ASP B 1 130 ? 9.461 26.016 -8.688 1 94.62 130 ASP B O 1
ATOM 3161 N N . GLY B 1 131 ? 9.078 23.844 -8.711 1 95.75 131 GLY B N 1
ATOM 3162 C CA . GLY B 1 131 ? 10.094 23.625 -7.699 1 95.75 131 GLY B CA 1
ATOM 3163 C C . GLY B 1 131 ? 9.594 23.844 -6.281 1 95.75 131 GLY B C 1
ATOM 3164 O O . GLY B 1 131 ? 10.336 23.641 -5.316 1 95.75 131 GLY B O 1
ATOM 3165 N N . GLY B 1 132 ? 8.312 24.281 -6.164 1 98.06 132 GLY B N 1
ATOM 3166 C CA . GLY B 1 132 ? 7.723 24.438 -4.844 1 98.06 132 GLY B CA 1
ATOM 3167 C C . GLY B 1 132 ? 7.641 23.141 -4.062 1 98.06 132 GLY B C 1
ATOM 3168 O O . GLY B 1 132 ? 7.812 22.062 -4.625 1 98.06 132 GLY B O 1
ATOM 3169 N N . LEU B 1 133 ? 7.449 23.25 -2.721 1 98.62 133 LEU B N 1
ATOM 3170 C CA . LEU B 1 133 ? 7.402 22.062 -1.862 1 98.62 133 LEU B CA 1
ATOM 3171 C C . LEU B 1 133 ? 5.988 21.828 -1.345 1 98.62 133 LEU B C 1
ATOM 3173 O O . LEU B 1 133 ? 5.277 22.781 -1.003 1 98.62 133 LEU B O 1
ATOM 3177 N N . PHE B 1 134 ? 5.598 20.641 -1.383 1 98.69 134 PHE B N 1
ATOM 3178 C CA . PHE B 1 134 ? 4.406 20.172 -0.682 1 98.69 134 PHE B CA 1
ATOM 3179 C C . PHE B 1 134 ? 4.785 19.281 0.492 1 98.69 134 PHE B C 1
ATOM 3181 O O . PHE B 1 134 ? 5.352 18.203 0.3 1 98.69 134 PHE B O 1
ATOM 3188 N N . ILE B 1 135 ? 4.52 19.688 1.723 1 98.81 135 ILE B N 1
ATOM 3189 C CA . ILE B 1 135 ? 4.871 18.969 2.936 1 98.81 135 ILE B CA 1
ATOM 3190 C C . ILE B 1 135 ? 3.602 18.578 3.691 1 98.81 135 ILE B C 1
ATOM 3192 O O . ILE B 1 135 ? 2.781 19.438 4.023 1 98.81 135 ILE B O 1
ATOM 3196 N N . PHE B 1 136 ? 3.434 17.312 3.939 1 98.69 136 PHE B N 1
ATOM 3197 C CA . PHE B 1 136 ? 2.246 16.875 4.66 1 98.69 136 PHE B CA 1
ATOM 3198 C C . PHE B 1 136 ? 2.559 15.656 5.523 1 98.69 136 PHE B C 1
ATOM 3200 O O . PHE B 1 136 ? 3.553 14.969 5.297 1 98.69 136 PHE B O 1
ATOM 3207 N N . ASP B 1 137 ? 1.791 15.445 6.551 1 98.12 137 ASP B N 1
ATOM 3208 C CA . ASP B 1 137 ? 1.901 14.234 7.359 1 98.12 137 ASP B CA 1
ATOM 3209 C C . ASP B 1 137 ? 0.685 13.336 7.164 1 98.12 137 ASP B C 1
ATOM 3211 O O . ASP B 1 137 ? -0.37 13.789 6.719 1 98.12 137 ASP B O 1
ATOM 3215 N N . THR B 1 138 ? 0.846 12.055 7.34 1 97.38 138 THR B N 1
ATOM 3216 C CA . THR B 1 138 ? -0.22 11.062 7.258 1 97.38 138 THR B CA 1
ATOM 3217 C C . THR B 1 138 ? 0.165 9.797 8.016 1 97.38 138 THR B C 1
ATOM 3219 O O . THR B 1 138 ? 1.236 9.727 8.625 1 97.38 138 THR B O 1
ATOM 3222 N N . TRP B 1 139 ? -0.779 8.906 8.039 1 95.94 139 TRP B N 1
ATOM 3223 C CA . TRP B 1 139 ? -0.561 7.633 8.727 1 95.94 139 TRP B CA 1
ATOM 3224 C C . TRP B 1 139 ? 0.063 6.605 7.785 1 95.94 139 TRP B C 1
ATOM 3226 O O . TRP B 1 139 ? -0.319 6.512 6.617 1 95.94 139 TRP B O 1
ATOM 3236 N N . ASN B 1 140 ? 1.07 5.93 8.266 1 96.75 140 ASN B N 1
ATOM 3237 C CA . ASN B 1 140 ? 1.676 4.77 7.621 1 96.75 140 ASN B CA 1
ATOM 3238 C C . ASN B 1 140 ? 1.065 3.467 8.125 1 96.75 140 ASN B C 1
ATOM 3240 O O . ASN B 1 140 ? 1.383 3.012 9.227 1 96.75 140 ASN B O 1
ATOM 3244 N N . ILE B 1 141 ? 0.262 2.859 7.332 1 96.19 141 ILE B N 1
ATOM 3245 C CA . ILE B 1 141 ? -0.514 1.706 7.77 1 96.19 141 ILE B CA 1
ATOM 3246 C C . ILE B 1 141 ? 0.427 0.576 8.18 1 96.19 141 ILE B C 1
ATOM 3248 O O . ILE B 1 141 ? 0.126 -0.189 9.102 1 96.19 141 ILE B O 1
ATOM 3252 N N . LEU B 1 142 ? 1.561 0.394 7.531 1 95.06 142 LEU B N 1
ATOM 3253 C CA . LEU B 1 142 ? 2.504 -0.665 7.875 1 95.06 142 LEU B CA 1
ATOM 3254 C C . LEU B 1 142 ? 3.016 -0.497 9.297 1 95.06 142 LEU B C 1
ATOM 3256 O O . LEU B 1 142 ? 3.055 -1.462 10.07 1 95.06 142 LEU B O 1
ATOM 3260 N N . GLY B 1 143 ? 3.389 0.736 9.617 1 93.25 143 GLY B N 1
ATOM 3261 C CA . GLY B 1 143 ? 3.822 1.019 10.977 1 93.25 143 GLY B CA 1
ATOM 3262 C C . GLY B 1 143 ? 2.703 0.91 12 1 93.25 143 GLY B C 1
ATOM 3263 O O . GLY B 1 143 ? 2.922 0.461 13.125 1 93.25 143 GLY B O 1
ATOM 3264 N N . VAL B 1 144 ? 1.497 1.343 11.609 1 92.94 144 VAL B N 1
ATOM 3265 C CA . VAL B 1 144 ? 0.326 1.275 12.477 1 92.94 144 VAL B CA 1
ATOM 3266 C C . VAL B 1 144 ? 0.072 -0.172 12.891 1 92.94 144 VAL B C 1
ATOM 3268 O O . VAL B 1 144 ? -0.166 -0.456 14.07 1 92.94 144 VAL B O 1
ATOM 3271 N N . ILE B 1 145 ? 0.13 -1.092 11.938 1 90.5 145 ILE B N 1
ATOM 3272 C CA . ILE B 1 145 ? -0.11 -2.506 12.211 1 90.5 145 ILE B CA 1
ATOM 3273 C C . ILE B 1 145 ? 1.065 -3.086 12.992 1 90.5 145 ILE B C 1
ATOM 3275 O O . ILE B 1 145 ? 0.871 -3.777 14 1 90.5 145 ILE B O 1
ATOM 3279 N N . GLU B 1 146 ? 2.285 -2.781 12.547 1 87.62 146 GLU B N 1
ATOM 3280 C CA . GLU B 1 146 ? 3.496 -3.355 13.133 1 87.62 146 GLU B CA 1
ATOM 3281 C C . GLU B 1 146 ? 3.629 -2.99 14.602 1 87.62 146 GLU B C 1
ATOM 3283 O O . GLU B 1 146 ? 4.008 -3.828 15.422 1 87.62 146 GLU B O 1
ATOM 3288 N N . LYS B 1 147 ? 3.34 -1.723 14.898 1 84.19 147 LYS B N 1
ATOM 3289 C CA . LYS B 1 147 ? 3.51 -1.239 16.266 1 84.19 147 LYS B CA 1
ATOM 3290 C C . LYS B 1 147 ? 2.207 -1.343 17.047 1 84.19 147 LYS B C 1
ATOM 3292 O O . LYS B 1 147 ? 2.166 -1.02 18.234 1 84.19 147 LYS B O 1
ATOM 3297 N N . ARG B 1 148 ? 1.128 -1.761 16.422 1 80.12 148 ARG B N 1
ATOM 3298 C CA . ARG B 1 148 ? -0.178 -1.969 17.047 1 80.12 148 ARG B CA 1
ATOM 3299 C C . ARG B 1 148 ? -0.671 -0.696 17.719 1 80.12 148 ARG B C 1
ATOM 3301 O O . ARG B 1 148 ? -1.068 -0.722 18.891 1 80.12 148 ARG B O 1
ATOM 3308 N N . VAL B 1 149 ? -0.497 0.422 17.062 1 74.75 149 VAL B N 1
ATOM 3309 C CA . VAL B 1 149 ? -0.86 1.695 17.672 1 74.75 149 VAL B CA 1
ATOM 3310 C C . VAL B 1 149 ? -2.355 1.947 17.484 1 74.75 149 VAL B C 1
ATOM 3312 O O . VAL B 1 149 ? -2.865 2.998 17.891 1 74.75 149 VAL B O 1
ATOM 3315 N N . TYR B 1 150 ? -3.033 0.977 17 1 70.5 150 TYR B N 1
ATOM 3316 C CA . TYR B 1 150 ? -4.484 1.102 16.891 1 70.5 150 TYR B CA 1
ATOM 3317 C C . TYR B 1 150 ? -5.184 0.207 17.906 1 70.5 150 TYR B C 1
ATOM 3319 O O . TYR B 1 150 ? -4.695 -0.882 18.219 1 70.5 150 TYR B O 1
ATOM 3327 N N . TYR B 1 151 ? -6.039 0.91 18.688 1 69.88 151 TYR B N 1
ATOM 3328 C CA . TYR B 1 151 ? -6.746 0.201 19.75 1 69.88 151 TYR B CA 1
ATOM 3329 C C . TYR B 1 151 ? -8.242 0.156 19.469 1 69.88 151 TYR B C 1
ATOM 3331 O O . TYR B 1 151 ? -8.867 1.193 19.234 1 69.88 151 TYR B O 1
ATOM 3339 N N . GLU B 1 152 ? -8.578 -1.075 19.438 1 68.94 152 GLU B N 1
ATOM 3340 C CA . GLU B 1 152 ? -10.016 -1.229 19.266 1 68.94 152 GLU B CA 1
ATOM 3341 C C . GLU B 1 152 ? -10.773 -0.845 20.531 1 68.94 152 GLU B C 1
ATOM 3343 O O . GLU B 1 152 ? -11.898 -0.361 20.469 1 68.94 152 GLU B O 1
ATOM 3348 N N . MET B 1 153 ? -9.984 -0.881 21.625 1 67.12 153 MET B N 1
ATOM 3349 C CA . MET B 1 153 ? -10.57 -0.412 22.875 1 67.12 153 MET B CA 1
ATOM 3350 C C . MET B 1 153 ? -10.133 1.016 23.188 1 67.12 153 MET B C 1
ATOM 3352 O O . MET B 1 153 ? -8.961 1.363 23 1 67.12 153 MET B O 1
ATOM 3356 N N . PRO B 1 154 ? -11.016 1.832 23.625 1 71.5 154 PRO B N 1
ATOM 3357 C CA . PRO B 1 154 ? -10.688 3.24 23.875 1 71.5 154 PRO B CA 1
ATOM 3358 C C . PRO B 1 154 ? -9.633 3.426 24.953 1 71.5 154 PRO B C 1
ATOM 3360 O O . PRO B 1 154 ? -9.695 2.773 26 1 71.5 154 PRO B O 1
ATOM 3363 N N . ILE B 1 155 ? -8.664 4.145 24.688 1 69.88 155 ILE B N 1
ATOM 3364 C CA . ILE B 1 155 ? -7.637 4.527 25.656 1 69.88 155 ILE B CA 1
ATOM 3365 C C . ILE B 1 155 ? -7.762 6.016 25.984 1 69.88 155 ILE B C 1
ATOM 3367 O O . ILE B 1 155 ? -7.895 6.844 25.078 1 69.88 155 ILE B O 1
ATOM 3371 N N . PRO B 1 156 ? -7.871 6.359 27.25 1 73.38 156 PRO B N 1
ATOM 3372 C CA . PRO B 1 156 ? -8.008 7.77 27.609 1 73.38 156 PRO B CA 1
ATOM 3373 C C . PRO B 1 156 ? -6.684 8.531 27.531 1 73.38 156 PRO B C 1
ATOM 3375 O O . PRO B 1 156 ? -5.625 7.969 27.812 1 73.38 156 PRO B O 1
ATOM 3378 N N . GLU B 1 157 ? -6.711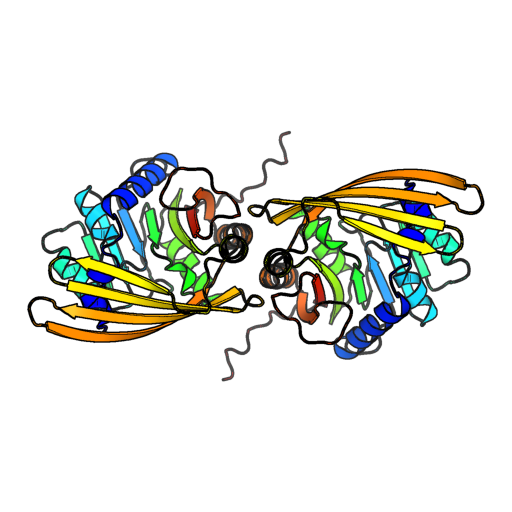 9.664 26.984 1 79.12 157 GLU B N 1
ATOM 3379 C CA . GLU B 1 157 ? -5.613 10.625 26.984 1 79.12 157 GLU B CA 1
ATOM 3380 C C . GLU B 1 157 ? -6.039 11.945 27.609 1 79.12 157 GLU B C 1
ATOM 3382 O O . GLU B 1 157 ? -7.172 12.391 27.406 1 79.12 157 GLU B O 1
ATOM 3387 N N . LEU B 1 158 ? -5.195 12.539 28.438 1 78.81 158 LEU B N 1
ATOM 3388 C CA . LEU B 1 158 ? -5.504 13.773 29.141 1 78.81 158 LEU B CA 1
ATOM 3389 C C . LEU B 1 158 ? -4.789 14.961 28.5 1 78.81 158 LEU B C 1
ATOM 3391 O O . LEU B 1 158 ? -3.617 14.852 28.125 1 78.81 158 LEU B O 1
ATOM 3395 N N . ARG B 1 159 ? -5.551 16.062 28.266 1 81.06 159 ARG B N 1
ATOM 3396 C CA . ARG B 1 159 ? -5.023 17.359 27.844 1 81.06 159 ARG B CA 1
ATOM 3397 C C . ARG B 1 159 ? -5.367 18.438 28.875 1 81.06 159 ARG B C 1
ATOM 3399 O O . ARG B 1 159 ? -6.492 18.484 29.375 1 81.06 159 ARG B O 1
ATOM 3406 N N . LYS B 1 160 ? -4.355 19.25 29.234 1 79.75 160 LYS B N 1
ATOM 3407 C CA . LYS B 1 160 ? -4.613 20.344 30.188 1 79.75 160 LYS B CA 1
ATOM 3408 C C . LYS B 1 160 ? -4.133 21.672 29.625 1 79.75 160 LYS B C 1
ATOM 3410 O O . LYS B 1 160 ? -3.057 21.75 29.031 1 79.75 160 LYS B O 1
ATOM 3415 N N . SER B 1 161 ? -4.98 22.672 29.688 1 79.25 161 SER B N 1
ATOM 3416 C CA . SER B 1 161 ? -4.648 24.047 29.359 1 79.25 161 SER B CA 1
ATOM 3417 C C . SER B 1 161 ? -5.355 25.031 30.297 1 79.25 161 SER B C 1
ATOM 3419 O O . SER B 1 161 ? -6.586 25.109 30.297 1 79.25 161 SER B O 1
ATOM 3421 N N . GLY B 1 162 ? -4.531 25.781 31.062 1 80.44 162 GLY B N 1
ATOM 3422 C CA . GLY B 1 162 ? -5.145 26.656 32.062 1 80.44 162 GLY B CA 1
ATOM 3423 C C . GLY B 1 162 ? -6.078 25.938 33 1 80.44 162 GLY B C 1
ATOM 3424 O O . GLY B 1 162 ? -5.691 24.938 33.625 1 80.44 162 GLY B O 1
ATOM 3425 N N . ASN B 1 163 ? -7.312 26.422 33 1 83.06 163 ASN B N 1
ATOM 3426 C CA . ASN B 1 163 ? -8.305 25.859 33.906 1 83.06 163 ASN B CA 1
ATOM 3427 C C . ASN B 1 163 ? -9.203 24.844 33.188 1 83.06 163 ASN B C 1
ATOM 3429 O O . ASN B 1 163 ? -10.289 24.531 33.656 1 83.06 163 ASN B O 1
ATOM 3433 N N . SER B 1 164 ? -8.719 24.375 32.062 1 85.12 164 SER B N 1
ATOM 3434 C CA . SER B 1 164 ? -9.516 23.422 31.312 1 85.12 164 SER B CA 1
ATOM 3435 C C . SER B 1 164 ? -8.789 22.094 31.172 1 85.12 164 SER B C 1
ATOM 3437 O O . SER B 1 164 ? -7.57 22.062 30.969 1 85.12 164 SER B O 1
ATOM 3439 N N . LEU B 1 165 ? -9.555 20.984 31.406 1 84.56 165 LEU B N 1
ATOM 3440 C CA . LEU B 1 165 ? -9.07 19.625 31.188 1 84.56 165 LEU B CA 1
ATOM 3441 C C . LEU B 1 165 ? -9.898 18.906 30.125 1 84.56 165 LEU B C 1
ATOM 3443 O O . LEU B 1 165 ? -11.125 19.031 30.109 1 84.56 165 LEU B O 1
ATOM 3447 N N . ALA B 1 166 ? -9.156 18.25 29.25 1 86.06 166 ALA B N 1
ATOM 3448 C CA . ALA B 1 166 ? -9.867 17.438 28.25 1 86.06 166 ALA B CA 1
ATOM 3449 C C . ALA B 1 166 ? -9.43 15.984 28.312 1 86.06 166 ALA B C 1
ATOM 3451 O O . ALA B 1 166 ? -8.234 15.688 28.375 1 86.06 166 ALA B O 1
ATOM 3452 N N . ILE B 1 167 ? -10.375 15.07 28.391 1 84.81 167 ILE B N 1
ATOM 3453 C CA . ILE B 1 167 ? -10.133 13.633 28.312 1 84.81 167 ILE B CA 1
ATOM 3454 C C . ILE B 1 167 ? -10.594 13.102 26.953 1 84.81 167 ILE B C 1
ATOM 3456 O O . ILE B 1 167 ? -11.766 13.266 26.594 1 84.81 167 ILE B O 1
ATOM 3460 N N . LYS B 1 168 ? -9.609 12.562 26.297 1 85.12 168 LYS B N 1
ATOM 3461 C CA . LYS B 1 168 ? -9.906 11.969 24.984 1 85.12 168 LYS B CA 1
ATOM 3462 C C . LYS B 1 168 ? -10.016 10.453 25.094 1 85.12 168 LYS B C 1
ATOM 3464 O O . LYS B 1 168 ? -9.148 9.805 25.688 1 85.12 168 LYS B O 1
ATOM 3469 N N . GLU B 1 169 ? -11.086 9.859 24.594 1 84.12 169 GLU B N 1
ATOM 3470 C CA . GLU B 1 169 ? -11.211 8.422 24.359 1 84.12 169 GLU B CA 1
ATOM 3471 C C . GLU B 1 169 ? -11.398 8.125 22.875 1 84.12 169 GLU B C 1
ATOM 3473 O O . GLU B 1 169 ? -12.242 8.727 22.219 1 84.12 169 GLU B O 1
ATOM 3478 N N . SER B 1 170 ? -10.531 7.246 22.422 1 86.19 170 SER B N 1
ATOM 3479 C CA . SER B 1 170 ? -10.633 6.98 21 1 86.19 170 SER B CA 1
ATOM 3480 C C . SER B 1 170 ? -10.453 5.496 20.703 1 86.19 170 SER B C 1
ATOM 3482 O O . SER B 1 170 ? -9.789 4.777 21.453 1 86.19 170 SER B O 1
ATOM 3484 N N . SER B 1 171 ? -11.109 4.969 19.688 1 86.5 171 SER B N 1
ATOM 3485 C CA . SER B 1 171 ? -10.945 3.621 19.156 1 86.5 171 SER B CA 1
ATOM 3486 C C . SER B 1 171 ? -10.836 3.639 17.641 1 86.5 171 SER B C 1
ATOM 3488 O O . SER B 1 171 ? -11.352 4.551 16.984 1 86.5 171 SER B O 1
ATOM 3490 N N . TRP B 1 172 ? -10.125 2.645 17.172 1 88.81 172 TRP B N 1
ATOM 3491 C CA . TRP B 1 172 ? -9.914 2.492 15.734 1 88.81 172 TRP B CA 1
ATOM 3492 C C . TRP B 1 172 ? -10.398 1.127 15.258 1 88.81 172 TRP B C 1
ATOM 3494 O O . TRP B 1 172 ? -10.102 0.104 15.883 1 88.81 172 TRP B O 1
ATOM 3504 N N . LYS B 1 173 ? -11.172 1.107 14.25 1 89.56 173 LYS B N 1
ATOM 3505 C CA . LYS B 1 173 ? -11.422 -0.091 13.461 1 89.56 173 LYS B CA 1
ATOM 3506 C C . LYS B 1 173 ? -10.875 0.066 12.039 1 89.56 173 LYS B C 1
ATOM 3508 O O . LYS B 1 173 ? -11.328 0.929 11.289 1 89.56 173 LYS B O 1
ATOM 3513 N N . ILE B 1 174 ? -9.891 -0.79 11.703 1 92.25 174 ILE B N 1
ATOM 3514 C CA . ILE B 1 174 ? -9.219 -0.613 10.422 1 92.25 174 ILE B CA 1
ATOM 3515 C C . ILE B 1 174 ? -9.703 -1.673 9.438 1 92.25 174 ILE B C 1
ATOM 3517 O O . ILE B 1 174 ? -9.648 -2.871 9.719 1 92.25 174 ILE B O 1
ATOM 3521 N N . ASP B 1 175 ? -10.234 -1.245 8.336 1 92.94 175 ASP B N 1
ATOM 3522 C CA . ASP B 1 175 ? -10.453 -2.1 7.176 1 92.94 175 ASP B CA 1
ATOM 3523 C C . ASP B 1 175 ? -9.18 -2.248 6.348 1 92.94 175 ASP B C 1
ATOM 3525 O O . ASP B 1 175 ? -8.805 -1.342 5.602 1 92.94 175 ASP B O 1
ATOM 3529 N N . LEU B 1 176 ? -8.539 -3.393 6.43 1 92.19 176 LEU B N 1
ATOM 3530 C CA . LEU B 1 176 ? -7.238 -3.609 5.805 1 92.19 176 LEU B CA 1
ATOM 3531 C C . LEU B 1 176 ? -7.379 -3.756 4.293 1 92.19 176 LEU B C 1
ATOM 3533 O O . LEU B 1 176 ? -6.449 -3.443 3.547 1 92.19 176 LEU B O 1
ATOM 3537 N N . LYS B 1 177 ? -8.516 -4.215 3.848 1 90.44 177 LYS B N 1
ATOM 3538 C CA . LYS B 1 177 ? -8.758 -4.387 2.418 1 90.44 177 LYS B CA 1
ATOM 3539 C C . LYS B 1 177 ? -8.727 -3.045 1.692 1 90.44 177 LYS B C 1
ATOM 3541 O O . LYS B 1 177 ? -8.094 -2.912 0.642 1 90.44 177 LYS B O 1
ATOM 3546 N N . ASP B 1 178 ? -9.328 -2.043 2.287 1 92.5 178 ASP B N 1
ATOM 3547 C CA . ASP B 1 178 ? -9.453 -0.738 1.647 1 92.5 178 ASP B CA 1
ATOM 3548 C C . ASP B 1 178 ? -8.508 0.279 2.285 1 92.5 178 ASP B C 1
ATOM 3550 O O . ASP B 1 178 ? -8.383 1.405 1.801 1 92.5 178 ASP B O 1
ATOM 3554 N N . GLN B 1 179 ? -7.852 -0.144 3.387 1 95.69 179 GLN B N 1
ATOM 3555 C CA . GLN B 1 179 ? -6.906 0.708 4.102 1 95.69 179 GLN B CA 1
ATOM 3556 C C . GLN B 1 179 ? -7.594 1.968 4.625 1 95.69 179 GLN B C 1
ATOM 3558 O O . GLN B 1 179 ? -7.098 3.078 4.426 1 95.69 179 GLN B O 1
ATOM 3563 N N . ILE B 1 180 ? -8.781 1.747 5.262 1 96.06 180 ILE B N 1
ATOM 3564 C CA . ILE B 1 180 ? -9.555 2.824 5.871 1 96.06 180 ILE B CA 1
ATOM 3565 C C . ILE B 1 180 ? -9.719 2.562 7.363 1 96.06 180 ILE B C 1
ATOM 3567 O O . ILE B 1 180 ? -10.055 1.45 7.773 1 96.06 180 ILE B O 1
ATOM 3571 N N . ALA B 1 181 ? -9.398 3.527 8.18 1 95.19 181 ALA B N 1
ATOM 3572 C CA . ALA B 1 181 ? -9.617 3.453 9.617 1 95.19 181 ALA B CA 1
ATOM 3573 C C . ALA B 1 181 ? -10.867 4.23 10.023 1 95.19 181 ALA B C 1
ATOM 3575 O O . ALA B 1 181 ? -11.016 5.406 9.688 1 95.19 181 ALA B O 1
ATOM 3576 N N . ALA B 1 182 ? -11.781 3.564 10.664 1 93.94 182 ALA B N 1
ATOM 3577 C CA . ALA B 1 182 ? -12.914 4.219 11.312 1 93.94 182 ALA B CA 1
ATOM 3578 C C . ALA B 1 182 ? -12.602 4.539 12.773 1 93.94 182 ALA B C 1
ATOM 3580 O O . ALA B 1 182 ? -12.367 3.631 13.578 1 93.94 182 ALA B O 1
ATOM 3581 N N . LEU B 1 183 ? -12.555 5.82 13.086 1 91.88 183 LEU B N 1
ATOM 3582 C CA . LEU B 1 183 ? -12.227 6.254 14.438 1 91.88 183 LEU B CA 1
ATOM 3583 C C . LEU B 1 183 ? -13.469 6.773 15.156 1 91.88 183 LEU B C 1
ATOM 3585 O O . LEU B 1 183 ? -14.266 7.516 14.578 1 91.88 183 LEU B O 1
ATOM 3589 N N . ASP B 1 184 ? -13.641 6.305 16.312 1 89.5 184 ASP B N 1
ATOM 3590 C CA . ASP B 1 184 ? -14.594 6.871 17.266 1 89.5 184 ASP B CA 1
ATOM 3591 C C . ASP B 1 184 ? -13.867 7.633 18.375 1 89.5 184 ASP B C 1
ATOM 3593 O O . ASP B 1 184 ? -13.102 7.047 19.156 1 89.5 184 ASP B O 1
ATOM 3597 N N . ILE B 1 185 ? -14.102 8.93 18.422 1 87.5 185 ILE B N 1
ATOM 3598 C CA . ILE B 1 185 ? -13.398 9.766 19.375 1 87.5 185 ILE B CA 1
ATOM 3599 C C . ILE B 1 185 ? -14.398 10.438 20.312 1 87.5 185 ILE B C 1
ATOM 3601 O O . ILE B 1 185 ? -15.352 11.078 19.859 1 87.5 185 ILE B O 1
ATOM 3605 N N . GLY B 1 186 ? -14.211 10.258 21.578 1 86.88 186 GLY B N 1
ATOM 3606 C CA . GLY B 1 186 ? -14.969 10.953 22.609 1 86.88 186 GLY B CA 1
ATOM 3607 C C . GLY B 1 186 ? -14.117 11.922 23.422 1 86.88 186 GLY B C 1
ATOM 3608 O O . GLY B 1 186 ? -12.969 11.617 23.75 1 86.88 186 GLY B O 1
ATOM 3609 N N . TRP B 1 187 ? -14.719 13.109 23.609 1 86.81 187 TRP B N 1
ATOM 3610 C CA . TRP B 1 187 ? -14.047 14.102 24.438 1 86.81 187 TRP B CA 1
ATOM 3611 C C . TRP B 1 187 ? -14.898 14.477 25.641 1 86.81 187 TRP B C 1
ATOM 3613 O O . TRP B 1 187 ? -16.109 14.664 25.531 1 86.81 187 TRP B O 1
ATOM 3623 N N . SER B 1 188 ? -14.344 14.531 26.797 1 87.56 188 SER B N 1
ATOM 3624 C CA . SER B 1 188 ? -14.883 15.156 28 1 87.56 188 SER B CA 1
ATOM 3625 C C . SER B 1 188 ? -14.086 16.406 28.375 1 87.56 188 SER B C 1
ATOM 3627 O O . SER B 1 188 ? -12.922 16.297 28.781 1 87.56 188 SER B O 1
ATOM 3629 N N . ILE B 1 189 ? -14.734 17.531 28.188 1 88.38 189 ILE B N 1
ATOM 3630 C CA . ILE B 1 189 ? -14.062 18.797 28.484 1 88.38 189 ILE B CA 1
ATOM 3631 C C . ILE B 1 189 ? -14.562 19.344 29.812 1 88.38 189 ILE B C 1
ATOM 3633 O O . ILE B 1 189 ? -15.742 19.641 29.969 1 88.38 189 ILE B O 1
ATOM 3637 N N . ILE B 1 190 ? -13.664 19.547 30.719 1 85.81 190 ILE B N 1
ATOM 3638 C CA . ILE B 1 190 ? -14 19.953 32.062 1 85.81 190 ILE B CA 1
ATOM 3639 C C . ILE B 1 190 ? -13.484 21.375 32.344 1 85.81 190 ILE B C 1
ATOM 3641 O O . ILE B 1 190 ? -12.297 21.641 32.188 1 85.81 190 ILE B O 1
ATOM 3645 N N . ASP B 1 191 ? -14.383 22.25 32.625 1 89 191 ASP B N 1
ATOM 3646 C CA . ASP B 1 191 ? -14.016 23.562 33.156 1 89 191 ASP B CA 1
ATOM 3647 C C . ASP B 1 191 ? -13.828 23.531 34.656 1 89 191 ASP B C 1
ATOM 3649 O O . ASP B 1 191 ? -14.805 23.469 35.406 1 89 191 ASP B O 1
ATOM 3653 N N . LEU B 1 192 ? -12.625 23.641 35.094 1 84.81 192 LEU B N 1
ATOM 3654 C CA . LEU B 1 192 ? -12.305 23.453 36.5 1 84.81 192 LEU B CA 1
ATOM 3655 C C . LEU B 1 192 ? -12.812 24.625 37.344 1 84.81 192 LEU B C 1
ATOM 3657 O O . LEU B 1 192 ? -13.094 24.453 38.531 1 84.81 192 LEU B O 1
ATOM 3661 N N . SER B 1 193 ? -12.852 25.828 36.75 1 88.88 193 SER B N 1
ATOM 3662 C CA . SER B 1 193 ? -13.328 27 37.5 1 88.88 193 SER B CA 1
ATOM 3663 C C . SER B 1 193 ? -14.836 26.938 37.719 1 88.88 193 SER B C 1
ATOM 3665 O O . SER B 1 193 ? -15.32 27.328 38.781 1 88.88 193 SER B O 1
ATOM 3667 N N . ARG B 1 194 ? -15.508 26.422 36.781 1 90.69 194 ARG B N 1
ATOM 3668 C CA . ARG B 1 194 ? -16.969 26.422 36.844 1 90.69 194 ARG B CA 1
ATOM 3669 C C . ARG B 1 194 ? -17.5 25.078 37.312 1 90.69 194 ARG B C 1
ATOM 3671 O O . ARG B 1 194 ? -18.656 24.969 37.719 1 90.69 194 ARG B O 1
ATOM 3678 N N . GLY B 1 195 ? -16.656 24.109 37.219 1 85.94 195 GLY B N 1
ATOM 3679 C CA . GLY B 1 195 ? -17.094 22.766 37.562 1 85.94 195 GLY B CA 1
ATOM 3680 C C . GLY B 1 195 ? -18.031 22.156 36.531 1 85.94 195 GLY B C 1
ATOM 3681 O O . GLY B 1 195 ? -18.859 21.297 36.875 1 85.94 195 GLY B O 1
ATOM 3682 N N . SER B 1 196 ? -17.984 22.656 35.344 1 88.62 196 SER B N 1
ATOM 3683 C CA . SER B 1 196 ? -18.859 22.156 34.281 1 88.62 196 SER B CA 1
ATOM 3684 C C . SER B 1 196 ? -18.125 21.172 33.375 1 88.62 196 SER B C 1
ATOM 3686 O O . SER B 1 196 ? -16.906 21.172 33.312 1 88.62 196 SER B O 1
ATOM 3688 N N . VAL B 1 197 ? -18.875 20.234 32.812 1 88.5 197 VAL B N 1
ATOM 3689 C CA . VAL B 1 197 ? -18.344 19.234 31.891 1 88.5 197 VAL B CA 1
ATOM 3690 C C . VAL B 1 197 ? -19.109 19.297 30.562 1 88.5 197 VAL B C 1
ATOM 3692 O O . VAL B 1 197 ? -20.344 19.312 30.562 1 88.5 197 VAL B O 1
ATOM 3695 N N . ASP B 1 198 ? -18.406 19.469 29.453 1 88.25 198 ASP B N 1
ATOM 3696 C CA . ASP B 1 198 ? -18.953 19.359 28.109 1 88.25 198 ASP B CA 1
ATOM 3697 C C . ASP B 1 198 ? -18.484 18.062 27.438 1 88.25 198 ASP B C 1
ATOM 3699 O O . ASP B 1 198 ? -17.312 17.719 27.5 1 88.25 198 ASP B O 1
ATOM 3703 N N . ILE B 1 199 ? -19.453 17.312 26.875 1 88 199 ILE B N 1
ATOM 3704 C CA . ILE B 1 199 ? -19.156 16.047 26.219 1 88 199 ILE B CA 1
ATOM 3705 C C . ILE B 1 199 ? -19.406 16.172 24.719 1 88 199 ILE B C 1
ATOM 3707 O O . ILE B 1 199 ? -20.422 16.734 24.297 1 88 199 ILE B O 1
ATOM 3711 N N . MET B 1 200 ? -18.359 15.711 23.953 1 88.44 200 MET B N 1
ATOM 3712 C CA . MET B 1 200 ? -18.469 15.703 22.5 1 88.44 200 MET B CA 1
ATOM 3713 C C . MET B 1 200 ? -17.969 14.383 21.922 1 88.44 200 MET B C 1
ATOM 3715 O O . MET B 1 200 ? -17.047 13.773 22.469 1 88.44 200 MET B O 1
ATOM 3719 N N . ASP B 1 201 ? -18.672 13.891 20.922 1 88.38 201 ASP B N 1
ATOM 3720 C CA . ASP B 1 201 ? -18.234 12.695 20.188 1 88.38 201 ASP B CA 1
ATOM 3721 C C . ASP B 1 201 ? -18.219 12.945 18.688 1 88.38 201 ASP B C 1
ATOM 3723 O O . ASP B 1 201 ? -19.031 13.719 18.172 1 88.38 201 ASP B O 1
ATOM 3727 N N . HIS B 1 202 ? -17.234 12.445 18.094 1 87.75 202 HIS B N 1
ATOM 3728 C CA . HIS B 1 202 ? -17.234 12.492 16.625 1 87.75 202 HIS B CA 1
ATOM 3729 C C . HIS B 1 202 ? -16.656 11.211 16.047 1 87.75 202 HIS B C 1
ATOM 3731 O O . HIS B 1 202 ? -15.867 10.523 16.703 1 87.75 202 HIS B O 1
ATOM 3737 N N . LYS B 1 203 ? -17.156 10.836 14.883 1 91.31 203 LYS B N 1
ATOM 3738 C CA . LYS B 1 203 ? -16.688 9.711 14.078 1 91.31 203 LYS B CA 1
ATOM 3739 C C . LYS B 1 203 ? -16 10.195 12.805 1 91.31 203 LYS B C 1
ATOM 3741 O O . LYS B 1 203 ? -16.5 11.094 12.125 1 91.31 203 LYS B O 1
ATOM 3746 N N . ILE B 1 204 ? -14.836 9.664 12.648 1 93.44 204 ILE B N 1
ATOM 3747 C CA . ILE B 1 204 ? -14.102 10.078 11.461 1 93.44 204 ILE B CA 1
ATOM 3748 C C . ILE B 1 204 ? -13.594 8.836 10.711 1 93.44 204 ILE B C 1
ATOM 3750 O O . ILE B 1 204 ? -13.453 7.766 11.305 1 93.44 204 ILE B O 1
ATOM 3754 N N . ARG B 1 205 ? -13.484 8.914 9.375 1 95.56 205 ARG B N 1
ATOM 3755 C CA . ARG B 1 205 ? -12.852 7.918 8.523 1 95.56 205 ARG B CA 1
ATOM 3756 C C . ARG B 1 205 ? -11.57 8.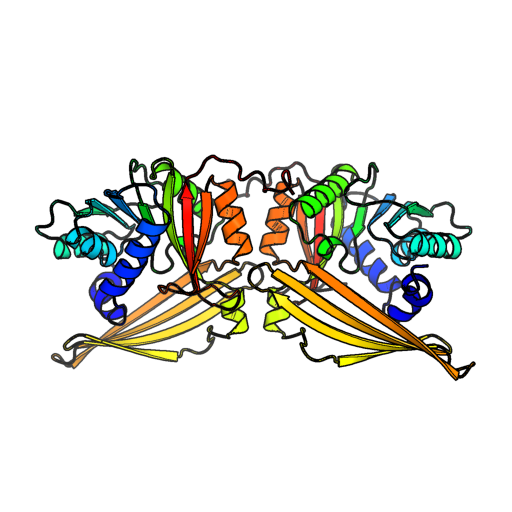453 7.902 1 95.56 205 ARG B C 1
ATOM 3758 O O . ARG B 1 205 ? -11.57 9.531 7.297 1 95.56 205 ARG B O 1
ATOM 3765 N N . LEU B 1 206 ? -10.508 7.723 8.078 1 97.06 206 LEU B N 1
ATOM 3766 C CA . LEU B 1 206 ? -9.211 8.156 7.586 1 97.06 206 LEU B CA 1
ATOM 3767 C C . LEU B 1 206 ? -8.617 7.129 6.625 1 97.06 206 LEU B C 1
ATOM 3769 O O . LEU B 1 206 ? -8.719 5.922 6.863 1 97.06 206 LEU B O 1
ATOM 3773 N N . ARG B 1 207 ? -8.117 7.621 5.57 1 97.62 207 ARG B N 1
ATOM 3774 C CA . ARG B 1 207 ? -7.328 6.801 4.66 1 97.62 207 ARG B CA 1
ATOM 3775 C C . ARG B 1 207 ? -5.91 6.609 5.191 1 97.62 207 ARG B C 1
ATOM 3777 O O . ARG B 1 207 ? -5.281 7.562 5.66 1 97.62 207 ARG B O 1
ATOM 3784 N N . LEU B 1 208 ? -5.473 5.398 5.18 1 97.31 208 LEU B N 1
ATOM 3785 C CA . LEU B 1 208 ? -4.098 5.086 5.551 1 97.31 208 LEU B CA 1
ATOM 3786 C C . LEU B 1 208 ? -3.271 4.719 4.324 1 97.31 208 LEU B C 1
ATOM 3788 O O . LEU B 1 208 ? -3.791 4.125 3.375 1 97.31 208 LEU B O 1
ATOM 3792 N N . PHE B 1 209 ? -1.992 5.059 4.352 1 97.25 209 PHE B N 1
ATOM 3793 C CA . PHE B 1 209 ? -1.138 4.875 3.184 1 97.25 209 PHE B CA 1
ATOM 3794 C C . PHE B 1 209 ? 0.072 4.016 3.529 1 97.25 209 PHE B C 1
ATOM 3796 O O . PHE B 1 209 ? 0.439 3.893 4.699 1 97.25 209 PHE B O 1
ATOM 3803 N N . THR B 1 210 ? 0.649 3.412 2.518 1 96.75 210 THR B N 1
ATOM 3804 C CA . THR B 1 210 ? 2.023 2.932 2.609 1 96.75 210 THR B CA 1
ATOM 3805 C C . THR B 1 210 ? 2.992 3.941 2 1 96.75 210 THR B C 1
ATOM 3807 O O . THR B 1 210 ? 2.594 4.781 1.19 1 96.75 210 THR B O 1
ATOM 3810 N N . PRO B 1 211 ? 4.262 3.875 2.377 1 96.06 211 PRO B N 1
ATOM 3811 C CA . PRO B 1 211 ? 5.242 4.766 1.745 1 96.06 211 PRO B CA 1
ATOM 3812 C C . PRO B 1 211 ? 5.305 4.59 0.229 1 96.06 211 PRO B C 1
ATOM 3814 O O . PRO B 1 211 ? 5.426 5.574 -0.504 1 96.06 211 PRO B O 1
ATOM 3817 N N . ARG B 1 212 ? 5.203 3.428 -0.26 1 94.56 212 ARG B N 1
ATOM 3818 C CA . ARG B 1 212 ? 5.266 3.17 -1.694 1 94.56 212 ARG B CA 1
ATOM 3819 C C . ARG B 1 212 ? 4.066 3.785 -2.412 1 94.56 212 ARG B C 1
ATOM 3821 O O . ARG B 1 212 ? 4.215 4.363 -3.492 1 94.56 212 ARG B O 1
ATOM 3828 N N . GLU B 1 213 ? 2.887 3.654 -1.801 1 93.75 213 GLU B N 1
ATOM 3829 C CA . GLU B 1 213 ? 1.692 4.27 -2.373 1 93.75 213 GLU B CA 1
ATOM 3830 C C . GLU B 1 213 ? 1.854 5.785 -2.49 1 93.75 213 GLU B C 1
ATOM 3832 O O . GLU B 1 213 ? 1.48 6.375 -3.504 1 93.75 213 GLU B O 1
ATOM 3837 N N . ILE B 1 214 ? 2.365 6.363 -1.445 1 95.69 214 ILE B N 1
ATOM 3838 C CA . ILE B 1 214 ? 2.572 7.809 -1.419 1 95.69 214 ILE B CA 1
ATOM 3839 C C . ILE B 1 214 ? 3.5 8.219 -2.561 1 95.69 214 ILE B C 1
ATOM 3841 O O . ILE B 1 214 ? 3.215 9.164 -3.291 1 95.69 214 ILE B O 1
ATOM 3845 N N . ARG B 1 215 ? 4.562 7.5 -2.76 1 93.19 215 ARG B N 1
ATOM 3846 C CA . ARG B 1 215 ? 5.508 7.809 -3.828 1 93.19 215 ARG B CA 1
ATOM 3847 C C . ARG B 1 215 ? 4.844 7.695 -5.195 1 93.19 215 ARG B C 1
ATOM 3849 O O . ARG B 1 215 ? 5.039 8.555 -6.059 1 93.19 215 ARG B O 1
ATOM 3856 N N . TYR B 1 216 ? 4.02 6.688 -5.359 1 89.56 216 TYR B N 1
ATOM 3857 C CA . TYR B 1 216 ? 3.367 6.449 -6.645 1 89.56 216 TYR B CA 1
ATOM 3858 C C . TYR B 1 216 ? 2.348 7.543 -6.945 1 89.56 216 TYR B C 1
ATOM 3860 O O . TYR B 1 216 ? 2.316 8.086 -8.055 1 89.56 216 TYR B O 1
ATOM 3868 N N . ILE B 1 217 ? 1.544 7.859 -5.941 1 92.94 217 ILE B N 1
ATOM 3869 C CA . ILE B 1 217 ? 0.464 8.82 -6.145 1 92.94 217 ILE B CA 1
ATOM 3870 C C . ILE B 1 217 ? 1.048 10.203 -6.41 1 92.94 217 ILE B C 1
ATOM 3872 O O . ILE B 1 217 ? 0.571 10.93 -7.289 1 92.94 217 ILE B O 1
ATOM 3876 N N . LEU B 1 218 ? 2.078 10.562 -5.723 1 95.19 218 LEU B N 1
ATOM 3877 C CA . LEU B 1 218 ? 2.699 11.867 -5.898 1 95.19 218 LEU B CA 1
ATOM 3878 C C . LEU B 1 218 ? 3.4 11.961 -7.25 1 95.19 218 LEU B C 1
ATOM 3880 O O . LEU B 1 218 ? 3.295 12.984 -7.938 1 95.19 218 LEU B O 1
ATOM 3884 N N . ARG B 1 219 ? 4.051 10.883 -7.633 1 91.06 219 ARG B N 1
ATOM 3885 C CA . ARG B 1 219 ? 4.727 10.867 -8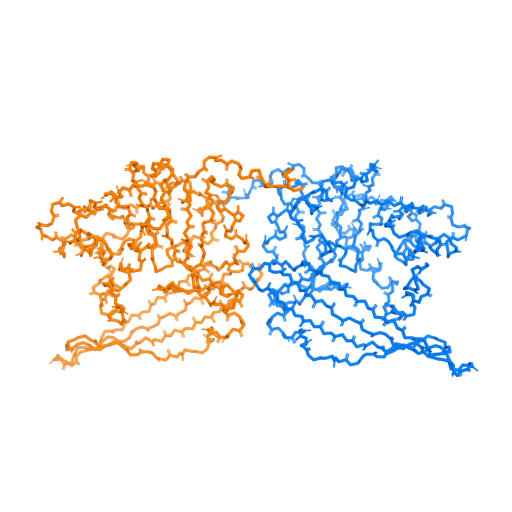.93 1 91.06 219 ARG B CA 1
ATOM 3886 C C . ARG B 1 219 ? 3.734 11.062 -10.07 1 91.06 219 ARG B C 1
ATOM 3888 O O . ARG B 1 219 ? 4.004 11.805 -11.016 1 91.06 219 ARG B O 1
ATOM 3895 N N . SER B 1 220 ? 2.607 10.445 -9.938 1 88.38 220 SER B N 1
ATOM 3896 C CA . SER B 1 220 ? 1.587 10.516 -10.977 1 88.38 220 SER B CA 1
ATOM 3897 C C . SER B 1 220 ? 0.952 11.898 -11.031 1 88.38 220 SER B C 1
ATOM 3899 O O . SER B 1 220 ? 0.242 12.219 -11.992 1 88.38 220 SER B O 1
ATOM 3901 N N . ARG B 1 221 ? 1.289 12.727 -10.07 1 92.06 221 ARG B N 1
ATOM 3902 C CA . ARG B 1 221 ? 0.713 14.07 -10.016 1 92.06 221 ARG B CA 1
ATOM 3903 C C . ARG B 1 221 ? 1.802 15.133 -10.078 1 92.06 221 ARG B C 1
ATOM 3905 O O . ARG B 1 221 ? 1.647 16.219 -9.516 1 92.06 221 ARG B O 1
ATOM 3912 N N . SER B 1 222 ? 2.918 14.75 -10.672 1 94 222 SER B N 1
ATOM 3913 C CA . SER B 1 222 ? 4.008 15.672 -10.977 1 94 222 SER B CA 1
ATOM 3914 C C . SER B 1 222 ? 4.68 16.172 -9.711 1 94 222 SER B C 1
ATOM 3916 O O . SER B 1 222 ? 4.992 17.359 -9.594 1 94 222 SER B O 1
ATOM 3918 N N . PHE B 1 223 ? 4.727 15.359 -8.711 1 96.38 223 PHE B N 1
ATOM 3919 C CA . PHE B 1 223 ? 5.559 15.555 -7.531 1 96.38 223 PHE B CA 1
ATOM 3920 C C . PHE B 1 223 ? 6.668 14.516 -7.469 1 96.38 223 PHE B C 1
ATOM 3922 O O . PHE B 1 223 ? 6.516 13.406 -7.977 1 96.38 223 PHE B O 1
ATOM 3929 N N . SER B 1 224 ? 7.746 14.867 -6.918 1 94.75 224 SER B N 1
ATOM 3930 C CA . SER B 1 224 ? 8.805 13.938 -6.559 1 94.75 224 SER B CA 1
ATOM 3931 C C . SER B 1 224 ? 9.078 13.953 -5.059 1 94.75 224 SER B C 1
ATOM 3933 O O . SER B 1 224 ? 9.273 15.016 -4.469 1 94.75 224 SER B O 1
ATOM 3935 N N . VAL B 1 225 ? 9.039 12.805 -4.477 1 95.81 225 VAL B N 1
ATOM 3936 C CA . VAL B 1 225 ? 9.297 12.727 -3.045 1 95.81 225 VAL B CA 1
ATOM 3937 C C . VAL B 1 225 ? 10.789 12.953 -2.773 1 95.81 225 VAL B C 1
ATOM 3939 O O . VAL B 1 225 ? 11.633 12.219 -3.277 1 95.81 225 VAL B O 1
ATOM 3942 N N . CYS B 1 226 ? 11.047 13.953 -1.997 1 95.94 226 CYS B N 1
ATOM 3943 C CA . CYS B 1 226 ? 12.422 14.258 -1.616 1 95.94 226 CYS B CA 1
ATOM 3944 C C . CYS B 1 226 ? 12.852 13.438 -0.408 1 95.94 226 CYS B C 1
ATOM 3946 O O . CYS B 1 226 ? 13.961 12.914 -0.374 1 95.94 226 CYS B O 1
ATOM 3948 N N . GLU B 1 227 ? 11.984 13.383 0.516 1 96.5 227 GLU B N 1
ATOM 3949 C CA . GLU B 1 227 ? 12.297 12.695 1.769 1 96.5 227 GLU B CA 1
ATOM 3950 C C . GLU B 1 227 ? 11.023 12.383 2.551 1 96.5 227 GLU B C 1
ATOM 3952 O O . GLU B 1 227 ? 10 13.047 2.371 1 96.5 227 GLU B O 1
ATOM 3957 N N . ILE B 1 228 ? 11.07 11.367 3.322 1 97.25 228 ILE B N 1
ATOM 3958 C CA . ILE B 1 228 ? 10.039 11.031 4.297 1 97.25 228 ILE B CA 1
ATOM 3959 C C . ILE B 1 228 ? 10.648 10.977 5.695 1 97.25 228 ILE B C 1
ATOM 3961 O O . ILE B 1 228 ? 11.711 10.375 5.891 1 97.25 228 ILE B O 1
ATOM 3965 N N . TYR B 1 229 ? 10 11.633 6.641 1 97.25 229 TYR B N 1
ATOM 3966 C CA . TYR B 1 229 ? 10.414 11.617 8.039 1 97.25 229 TYR B CA 1
ATOM 3967 C C . TYR B 1 229 ? 9.383 10.922 8.914 1 97.25 229 TYR B C 1
ATOM 3969 O O . TYR B 1 229 ? 8.203 10.852 8.555 1 97.25 229 TYR B O 1
ATOM 3977 N N . PRO B 1 230 ? 9.711 10.289 10.023 1 93.75 230 PRO B N 1
ATOM 3978 C CA . PRO B 1 230 ? 8.758 9.57 10.875 1 93.75 230 PRO B CA 1
ATOM 3979 C C . PRO B 1 230 ? 7.863 10.508 11.68 1 93.75 230 PRO B C 1
ATOM 3981 O O . PRO B 1 230 ? 6.785 10.102 12.125 1 93.75 230 PRO B O 1
ATOM 3984 N N . ASP B 1 231 ? 8.258 11.648 11.953 1 88.12 231 ASP B N 1
ATOM 3985 C CA . ASP B 1 231 ? 7.539 12.688 12.688 1 88.12 231 ASP B CA 1
ATOM 3986 C C . ASP B 1 231 ? 8.148 14.062 12.422 1 88.12 231 ASP B C 1
ATOM 3988 O O . ASP B 1 231 ? 8.734 14.297 11.359 1 88.12 231 ASP B O 1
ATOM 3992 N N . TYR B 1 232 ? 7.957 14.922 13.234 1 92.5 232 TYR B N 1
ATOM 3993 C CA . TYR B 1 232 ? 8.492 16.266 13.086 1 92.5 232 TYR B CA 1
ATOM 3994 C C . TYR B 1 232 ? 9.93 16.344 13.578 1 92.5 232 TYR B C 1
ATOM 3996 O O . TYR B 1 232 ? 10.297 17.281 14.305 1 92.5 232 TYR B O 1
ATOM 4004 N N . GLU B 1 233 ? 10.641 15.227 13.219 1 90.56 233 GLU B N 1
ATOM 4005 C CA . GLU B 1 233 ? 12.055 15.148 13.578 1 90.56 233 GLU B CA 1
ATOM 4006 C C . GLU B 1 233 ? 12.914 14.766 12.375 1 90.56 233 GLU B C 1
ATOM 4008 O O . GLU B 1 233 ? 12.5 13.945 11.555 1 90.56 233 GLU B O 1
ATOM 4013 N N . ILE B 1 234 ? 14.078 15.391 12.375 1 93.81 234 ILE B N 1
ATOM 4014 C CA . ILE B 1 234 ? 15.008 15.086 11.289 1 93.81 234 ILE B CA 1
ATOM 4015 C C . ILE B 1 234 ? 15.766 13.805 11.617 1 93.81 234 ILE B C 1
ATOM 4017 O O . ILE B 1 234 ? 16.953 13.844 11.969 1 93.81 234 ILE B O 1
ATOM 4021 N N . VAL B 1 235 ? 15.203 12.742 11.508 1 92.25 235 VAL B N 1
ATOM 4022 C CA . VAL B 1 235 ? 15.781 11.414 11.672 1 92.25 235 VAL B CA 1
ATOM 4023 C C . VAL B 1 235 ? 15.336 10.516 10.523 1 92.25 235 VAL B C 1
ATOM 4025 O O . VAL B 1 235 ? 14.297 10.75 9.906 1 92.25 235 VAL B O 1
ATOM 4028 N N . PRO B 1 236 ? 16.125 9.594 10.227 1 91 236 PRO B N 1
ATOM 4029 C CA . PRO B 1 236 ? 15.766 8.727 9.102 1 91 236 PRO B CA 1
ATOM 4030 C C . PRO B 1 236 ? 14.438 8.008 9.312 1 91 236 PRO B C 1
ATOM 4032 O O . PRO B 1 236 ? 14.125 7.598 10.438 1 91 236 PRO B O 1
ATOM 4035 N N . PHE B 1 237 ? 13.664 7.965 8.328 1 92.38 237 PHE B N 1
ATOM 4036 C CA . PHE B 1 237 ? 12.383 7.258 8.328 1 92.38 237 PHE B CA 1
ATOM 4037 C C . PHE B 1 237 ? 12.602 5.754 8.219 1 92.38 237 PHE B C 1
ATOM 4039 O O . PHE B 1 237 ? 13.359 5.289 7.367 1 92.38 237 PHE B O 1
ATOM 4046 N N . SER B 1 238 ? 11.969 5.062 9.211 1 87.12 238 SER B N 1
ATOM 4047 C CA . SER B 1 238 ? 11.906 3.609 9.109 1 87.12 238 SER B CA 1
ATOM 4048 C C . SER B 1 238 ? 10.531 3.148 8.633 1 87.12 238 SER B C 1
ATOM 4050 O O . SER B 1 238 ? 9.508 3.734 9.008 1 87.12 238 SER B O 1
ATOM 4052 N N . GLY B 1 239 ? 10.359 2.248 7.766 1 85.81 239 GLY B N 1
ATOM 4053 C CA . GLY B 1 239 ? 9.086 1.735 7.297 1 85.81 239 GLY B CA 1
ATOM 4054 C C . GLY B 1 239 ? 8.156 1.318 8.422 1 85.81 239 GLY B C 1
ATOM 4055 O O . GLY B 1 239 ? 6.953 1.152 8.211 1 85.81 239 GLY B O 1
ATOM 4056 N N . SER B 1 240 ? 8.656 1.308 9.672 1 88.06 240 SER B N 1
ATOM 4057 C CA . SER B 1 240 ? 7.848 0.875 10.805 1 88.06 240 SER B CA 1
ATOM 4058 C C . SER B 1 240 ? 7.266 2.066 11.555 1 88.06 240 SER B C 1
ATOM 4060 O O . SER B 1 240 ? 6.492 1.895 12.5 1 88.06 240 SER B O 1
ATOM 4062 N N . SER B 1 241 ? 7.578 3.275 11.172 1 92.38 241 SER B N 1
ATOM 4063 C CA . SER B 1 241 ? 6.977 4.449 11.797 1 92.38 241 SER B CA 1
ATOM 4064 C C . SER B 1 241 ? 5.492 4.555 11.469 1 92.38 241 SER B C 1
ATOM 4066 O O . SER B 1 241 ? 5.109 4.52 10.297 1 92.38 241 SER B O 1
ATOM 4068 N N . PRO B 1 242 ? 4.645 4.719 12.461 1 93.62 242 PRO B N 1
ATOM 4069 C CA . PRO B 1 242 ? 3.203 4.762 12.211 1 93.62 242 PRO B CA 1
ATOM 4070 C C . PRO B 1 242 ? 2.77 6.035 11.492 1 93.62 242 PRO B C 1
ATOM 4072 O O . PRO B 1 242 ? 1.668 6.094 10.938 1 93.62 242 PRO B O 1
ATOM 4075 N N . GLU B 1 243 ? 3.607 7.082 11.586 1 94.38 243 GLU B N 1
ATOM 4076 C CA . GLU B 1 243 ? 3.346 8.344 10.906 1 94.38 243 GLU B CA 1
ATOM 4077 C C . GLU B 1 243 ? 4.484 8.703 9.953 1 94.38 243 GLU B C 1
ATOM 4079 O O . GLU B 1 243 ? 5.609 8.227 10.117 1 94.38 243 GLU B O 1
ATOM 4084 N N . MET B 1 244 ? 4.164 9.398 8.961 1 96.31 244 MET B N 1
ATOM 4085 C CA . MET B 1 244 ? 5.184 9.883 8.039 1 96.31 244 MET B CA 1
ATOM 4086 C C . MET B 1 244 ? 4.938 11.344 7.676 1 96.31 244 MET B C 1
ATOM 4088 O O . MET B 1 244 ? 3.791 11.758 7.492 1 96.31 244 MET B O 1
ATOM 4092 N N . VAL B 1 245 ? 5.926 12.156 7.719 1 98.12 245 VAL B N 1
ATOM 4093 C CA . VAL B 1 245 ? 5.945 13.492 7.125 1 98.12 245 VAL B CA 1
ATOM 4094 C C . VAL B 1 245 ? 6.625 13.438 5.762 1 98.12 245 VAL B C 1
ATOM 4096 O O . VAL B 1 245 ? 7.816 13.133 5.664 1 98.12 245 VAL B O 1
ATOM 4099 N N . VAL B 1 246 ? 5.922 13.742 4.727 1 98.44 246 VAL B N 1
ATOM 4100 C CA . VAL B 1 246 ? 6.387 13.609 3.352 1 98.44 246 VAL B CA 1
ATOM 4101 C C . VAL B 1 246 ? 6.781 14.977 2.801 1 98.44 246 VAL B C 1
ATOM 4103 O O . VAL B 1 246 ? 6.035 15.945 2.945 1 98.44 246 VAL B O 1
ATOM 4106 N N . VAL B 1 247 ? 7.949 15.07 2.281 1 98.44 247 VAL B N 1
ATOM 4107 C CA . VAL B 1 247 ? 8.43 16.266 1.582 1 98.44 247 VAL B CA 1
ATOM 4108 C C . VAL B 1 247 ? 8.492 15.984 0.081 1 98.44 247 VAL B C 1
ATOM 4110 O O . VAL B 1 247 ? 9.273 15.141 -0.369 1 98.44 247 VAL B O 1
ATOM 4113 N N . ALA B 1 248 ? 7.668 16.672 -0.663 1 98.25 248 ALA B N 1
ATOM 4114 C CA . ALA B 1 248 ? 7.598 16.453 -2.107 1 98.25 248 ALA B CA 1
ATOM 4115 C C . ALA B 1 248 ? 7.852 17.75 -2.865 1 98.25 248 ALA B C 1
ATOM 4117 O O . ALA B 1 248 ? 7.426 18.828 -2.432 1 98.25 248 ALA B O 1
ATOM 4118 N N . LYS B 1 249 ? 8.508 17.672 -3.939 1 97.69 249 LYS B N 1
ATOM 4119 C CA . LYS B 1 249 ? 8.812 18.812 -4.793 1 97.69 249 LYS B CA 1
ATOM 4120 C C . LYS B 1 249 ? 7.949 18.812 -6.051 1 97.69 249 LYS B C 1
ATOM 4122 O O . LYS B 1 249 ? 7.762 17.766 -6.676 1 97.69 249 LYS B O 1
ATOM 4127 N N . ALA B 1 250 ? 7.383 20.016 -6.324 1 96 250 ALA B N 1
ATOM 4128 C CA . ALA B 1 250 ? 6.637 20.172 -7.57 1 96 250 ALA B CA 1
ATOM 4129 C C . ALA B 1 250 ? 7.574 20.172 -8.773 1 96 250 ALA B C 1
ATOM 4131 O O . ALA B 1 250 ? 8.344 21.109 -8.969 1 96 250 ALA B O 1
ATOM 4132 N N . SER B 1 251 ? 7.848 19.094 -9.383 1 83 251 SER B N 1
ATOM 4133 C CA . SER B 1 251 ? 8.773 19 -10.508 1 83 251 SER B CA 1
ATOM 4134 C C . SER B 1 251 ? 8.141 18.25 -11.68 1 83 251 SER B C 1
ATOM 4136 O O . SER B 1 251 ? 7.305 17.359 -11.484 1 83 251 SER B O 1
ATOM 4138 N N . HIS B 1 252 ? 8.125 18.859 -12.867 1 65.69 252 HIS B N 1
ATOM 4139 C CA . HIS B 1 252 ? 7.711 18.188 -14.094 1 65.69 252 HIS B CA 1
ATOM 4140 C C . HIS B 1 252 ? 8.68 17.062 -14.461 1 65.69 252 HIS B C 1
ATOM 4142 O O . HIS B 1 252 ? 8.414 16.281 -15.375 1 65.69 252 HIS B O 1
ATOM 4148 N N . GLU B 1 253 ? 9.945 17.094 -13.859 1 53.59 253 GLU B N 1
ATOM 4149 C CA . GLU B 1 253 ? 10.992 16.219 -14.391 1 53.59 253 GLU B CA 1
ATOM 4150 C C . GLU B 1 253 ? 10.625 14.75 -14.203 1 53.59 253 GLU B C 1
ATOM 4152 O O . GLU B 1 253 ? 10.219 14.344 -13.117 1 53.59 253 GLU B O 1
ATOM 4157 N N . GLU B 1 254 ? 10.102 14.156 -15.203 1 45.09 254 GLU B N 1
ATOM 4158 C CA . GLU B 1 254 ? 10.047 12.703 -15.289 1 45.09 254 GLU B CA 1
ATOM 4159 C C . GLU B 1 254 ? 11.25 12.055 -14.602 1 45.09 254 GLU B C 1
ATOM 4161 O O . GLU B 1 254 ? 12.398 12.344 -14.953 1 45.09 254 GLU B O 1
ATOM 4166 N N . LEU B 1 255 ? 11.359 11.945 -13.375 1 39.09 255 LEU B N 1
ATOM 4167 C CA . LEU B 1 255 ? 12.516 11.211 -12.875 1 39.09 255 LEU B CA 1
ATOM 4168 C C . LEU B 1 255 ? 12.859 10.039 -13.789 1 39.09 255 LEU B C 1
ATOM 4170 O O . LEU B 1 255 ? 12.102 9.07 -13.867 1 39.09 255 LEU B O 1
ATOM 4174 N N . MET B 1 256 ? 13.344 10.195 -15.047 1 35.88 256 MET B N 1
ATOM 4175 C CA . MET B 1 256 ? 14.062 9.102 -15.695 1 35.88 256 MET B CA 1
ATOM 4176 C C . MET B 1 256 ? 15.016 8.43 -14.719 1 35.88 256 MET B C 1
ATOM 4178 O O . MET B 1 256 ? 15.789 9.102 -14.031 1 35.88 256 MET B O 1
ATOM 4182 N N . GLY B 1 257 ? 14.688 7.414 -14.031 1 32.75 257 GLY B N 1
ATOM 4183 C CA . GLY B 1 257 ? 15.688 6.652 -13.305 1 32.75 257 GLY B CA 1
ATOM 4184 C C . GLY B 1 257 ? 17.078 6.75 -13.914 1 32.75 257 GLY B C 1
ATOM 4185 O O . GLY B 1 257 ? 17.203 6.887 -15.133 1 32.75 257 GLY B O 1
ATOM 4186 N N . GLU B 1 258 ? 18.062 7.273 -13.188 1 32.84 258 GLU B N 1
ATOM 4187 C CA . GLU B 1 258 ? 19.5 7.18 -13.391 1 32.84 258 GLU B CA 1
ATOM 4188 C C . GLU B 1 258 ? 19.891 5.805 -13.922 1 32.84 258 GLU B C 1
ATOM 4190 O O . GLU B 1 258 ? 21.062 5.438 -13.906 1 32.84 258 GLU B O 1
ATOM 4195 N N . TYR B 1 259 ? 19.109 4.953 -14.398 1 26.95 259 TYR B N 1
ATOM 4196 C CA . TYR B 1 259 ? 19.688 3.705 -14.891 1 26.95 259 TYR B CA 1
ATOM 4197 C C . TYR B 1 259 ? 20.547 3.949 -16.125 1 26.95 259 TYR B C 1
ATOM 4199 O O . TYR B 1 259 ? 20.953 3.002 -16.797 1 26.95 259 TYR B O 1
ATOM 4207 N N . GLU B 1 260 ? 20.594 5.113 -16.797 1 24.94 260 GLU B N 1
ATOM 4208 C CA . GLU B 1 260 ? 21.547 5.066 -17.906 1 24.94 260 GLU B CA 1
ATOM 4209 C C . GLU B 1 260 ? 22.984 5.062 -17.391 1 24.94 260 GLU B C 1
ATOM 4211 O O . GLU B 1 260 ? 23.906 4.66 -18.109 1 24.94 260 GLU B O 1
ATOM 4216 N N . GLN B 1 261 ? 23.531 5.977 -16.516 1 24.42 261 GLN B N 1
ATOM 4217 C CA . GLN B 1 261 ? 24.984 6.145 -16.547 1 24.42 261 GLN B CA 1
ATOM 4218 C C . GLN B 1 261 ? 25.672 5.059 -15.742 1 24.42 261 GLN B C 1
ATOM 4220 O O . GLN B 1 261 ? 26.906 5.004 -15.703 1 24.42 261 GLN B O 1
ATOM 4225 N N . GLY B 1 262 ? 25.25 4.223 -14.68 1 19.03 262 GLY B N 1
ATOM 4226 C CA . GLY B 1 262 ? 26.328 3.289 -14.445 1 19.03 262 GLY B CA 1
ATOM 4227 C C . GLY B 1 262 ? 26.328 2.121 -15.414 1 19.03 262 GLY B C 1
ATOM 4228 O O . GLY B 1 262 ? 25.297 1.76 -15.961 1 19.03 262 GLY B O 1
#